Protein AF-0000000080063078 (afdb_homodimer)

Secondary structure (DSSP, 8-state):
-----EEEEEEEPPEE---S-SSGGGSEEPPEEEEEEE-SSEEEEE---SSHHHHHHHHHHHHHHSTT-EEEEEE--BS-GGGTTTHHHHHHH-TT-EEEE-HHHHHHHHTTS-GGGPPEEPPTT-EEEETTEEEEEEEES-SSSSSEEEEEEGGGTEEEEEEEEESSB----SS--SHHHHHHHHHHHHHHHHT--SEEEEEE--TTBPPSTHHHHHHHHHHHHHHHHHHH-S-HHHHHHHHHHH-TT-B-HHHHHHHHHHHHHHHHHHHHHHT-/-----EEEEEEEPPEE---S-SSGGGSEEPPEEEEEEE-SSEEEEE---SSHHHHHHHHHHHHHHSTT-EEEEEE--BS-GGGTTTHHHHHHH-TT-EEEE-HHHHHHHHHHS-GGGPPEEPPTT-EEEETTEEEEEEEES-SSSSSEEEEEEGGGTEEEEEEEEESSB----SS--SHHHHHHHHHHHHHHHHT--SEEEEEE--TTBPPSTHHHHHHHHHHHHHHHHHHH-S-HHHHHHHHHHH-TT-B-HHHHHHHHHHHHHHHHHHHHHHT-

InterPro domains:
  IPR001279 Metallo-beta-lactamase [PF00753] (34-203)
  IPR001279 Metallo-beta-lactamase [SM00849] (31-204)
  IPR036866 Ribonuclease Z/Hydroxyacylglutathione hydrolase-like [G3DSA:3.60.15.10] (5-237)
  IPR036866 Ribonuclease Z/Hydroxyacylglutathione hydrolase-like [SSF56281] (30-226)
  IPR050855 Metallo-beta-lactamase type 2-like [PTHR42951] (33-102)

Radius of gyration: 24.68 Å; Cα contacts (8 Å, |Δi|>4): 1206; chains: 2; bounding box: 52×87×63 Å

Organism: NCBI:txid656916

Structure (mmCIF, N/CA/C/O backbone):
data_AF-0000000080063078-model_v1
#
loop_
_entity.id
_entity.type
_entity.pdbx_description
1 polymer 'Metallo-beta-lactamase domain-containing protein'
#
loop_
_atom_site.group_PDB
_atom_site.id
_atom_site.type_symbol
_atom_site.label_atom_id
_atom_site.label_alt_id
_atom_site.label_comp_id
_atom_site.label_asym_id
_atom_site.label_entity_id
_atom_site.label_seq_id
_atom_site.pdbx_PDB_ins_code
_atom_site.Cartn_x
_atom_site.Cartn_y
_atom_site.Cartn_z
_atom_site.occupancy
_atom_site.B_iso_or_equiv
_atom_site.auth_seq_id
_atom_site.auth_comp_id
_atom_site.auth_asym_id
_atom_site.auth_atom_id
_atom_site.pdbx_PDB_model_num
ATOM 1 N N . MET A 1 1 ? 19.453 -7.164 -16.984 1 38.78 1 MET A N 1
ATOM 2 C CA . MET A 1 1 ? 18 -7.168 -16.922 1 38.78 1 MET A CA 1
ATOM 3 C C . MET A 1 1 ? 17.5 -6.039 -16.031 1 38.78 1 MET A C 1
ATOM 5 O O . MET A 1 1 ? 17.938 -5.891 -14.891 1 38.78 1 MET A O 1
ATOM 9 N N . PRO A 1 2 ? 17.141 -4.891 -16.469 1 46.97 2 PRO A N 1
ATOM 10 C CA . PRO A 1 2 ? 16.875 -3.709 -15.641 1 46.97 2 PRO A CA 1
ATOM 11 C C . PRO A 1 2 ? 16.062 -4.035 -14.391 1 46.97 2 PRO A C 1
ATOM 13 O O . PRO A 1 2 ? 15.016 -4.688 -14.477 1 46.97 2 PRO A O 1
ATOM 16 N N . SER A 1 3 ? 16.766 -4.395 -13.297 1 55.28 3 SER A N 1
ATOM 17 C CA . SER A 1 3 ? 16.188 -4.574 -11.969 1 55.28 3 SER A CA 1
ATOM 18 C C . SER A 1 3 ? 15.125 -3.508 -11.68 1 55.28 3 SER A C 1
ATOM 20 O O . SER A 1 3 ? 15.281 -2.35 -12.07 1 55.28 3 SER A O 1
ATOM 22 N N . SER A 1 4 ? 13.781 -3.828 -11.672 1 77.25 4 SER A N 1
ATOM 23 C CA . SER A 1 4 ? 12.602 -2.975 -11.547 1 77.25 4 SER A CA 1
ATOM 24 C C . SER A 1 4 ? 12.594 -2.229 -10.219 1 77.25 4 SER A C 1
ATOM 26 O O . SER A 1 4 ? 13.289 -2.621 -9.281 1 77.25 4 SER A O 1
ATOM 28 N N . LEU A 1 5 ? 12.336 -1.007 -10.281 1 90.94 5 LEU A N 1
ATOM 29 C CA . LEU A 1 5 ? 12.086 -0.156 -9.125 1 90.94 5 LEU A CA 1
ATOM 30 C C . LEU A 1 5 ? 11.188 -0.863 -8.117 1 90.94 5 LEU A C 1
ATOM 32 O O . LEU A 1 5 ? 10.234 -1.546 -8.5 1 90.94 5 LEU A O 1
ATOM 36 N N . GLN A 1 6 ? 11.656 -0.882 -6.855 1 93.69 6 GLN A N 1
ATOM 37 C CA . GLN A 1 6 ? 10.836 -1.358 -5.746 1 93.69 6 GLN A CA 1
ATOM 38 C C . GLN A 1 6 ? 10.492 -0.22 -4.789 1 93.69 6 GLN A C 1
ATOM 40 O O . GLN A 1 6 ? 11.305 0.673 -4.559 1 93.69 6 GLN A O 1
ATOM 45 N N . VAL A 1 7 ? 9.352 -0.226 -4.301 1 97.69 7 VAL A N 1
ATOM 46 C CA . VAL A 1 7 ? 8.883 0.785 -3.357 1 97.69 7 VAL A CA 1
ATOM 47 C C . VAL A 1 7 ? 8.297 0.108 -2.121 1 97.69 7 VAL A C 1
ATOM 49 O O . VAL A 1 7 ? 7.445 -0.78 -2.236 1 97.69 7 VAL A O 1
ATOM 52 N N . ASP A 1 8 ? 8.781 0.474 -0.968 1 98.31 8 ASP A N 1
ATOM 53 C CA . ASP A 1 8 ? 8.305 -0.053 0.306 1 98.31 8 ASP A CA 1
ATOM 54 C C . ASP A 1 8 ? 7.98 1.077 1.28 1 98.31 8 ASP A C 1
ATOM 56 O O . ASP A 1 8 ? 8.594 2.146 1.226 1 98.31 8 ASP A O 1
ATOM 60 N N . VAL A 1 9 ? 7.02 0.862 2.115 1 98.75 9 VAL A N 1
ATOM 61 C CA . VAL A 1 9 ? 6.68 1.819 3.162 1 98.75 9 VAL A CA 1
ATOM 62 C C . VAL A 1 9 ? 6.836 1.164 4.531 1 98.75 9 VAL A C 1
ATOM 64 O O . VAL A 1 9 ? 6.312 0.073 4.77 1 98.75 9 VAL A O 1
ATOM 67 N N . TYR A 1 10 ? 7.625 1.727 5.348 1 98.5 10 TYR A N 1
ATOM 68 C CA . TYR A 1 10 ? 7.695 1.418 6.77 1 98.5 10 TYR A CA 1
ATOM 69 C C . TYR A 1 10 ? 6.855 2.395 7.582 1 98.5 10 TYR A C 1
ATOM 71 O O . TYR A 1 10 ? 7.141 3.594 7.613 1 98.5 10 TYR A O 1
ATOM 79 N N . VAL A 1 11 ? 5.801 1.94 8.203 1 97.69 11 VAL A N 1
ATOM 80 C CA . VAL A 1 11 ? 4.98 2.793 9.062 1 97.69 11 VAL A CA 1
ATOM 81 C C . VAL A 1 11 ? 5.445 2.664 10.508 1 97.69 11 VAL A C 1
ATOM 83 O O . VAL A 1 11 ? 5.121 1.686 11.188 1 97.69 11 VAL A O 1
ATOM 86 N N . ALA A 1 12 ? 6.23 3.631 10.922 1 97 12 ALA A N 1
ATOM 87 C CA . ALA A 1 12 ? 6.598 3.664 12.336 1 97 12 ALA A CA 1
ATOM 88 C C . ALA A 1 12 ? 5.367 3.848 13.219 1 97 12 ALA A C 1
ATOM 90 O O . ALA A 1 12 ? 4.527 4.711 12.953 1 97 12 ALA A O 1
ATOM 91 N N . PRO A 1 13 ? 5.227 3.059 14.258 1 93.81 13 PRO A N 1
ATOM 92 C CA . PRO A 1 13 ? 3.998 3.086 15.055 1 93.81 13 PRO A CA 1
ATOM 93 C C . PRO A 1 13 ? 3.82 4.395 15.82 1 93.81 13 PRO A C 1
ATOM 95 O O . PRO A 1 13 ? 4.789 5.133 16.016 1 93.81 13 PRO A O 1
ATOM 98 N N . ALA A 1 14 ? 2.588 4.617 16.188 1 91.69 14 ALA A N 1
ATOM 99 C CA . ALA A 1 14 ? 2.301 5.723 17.109 1 91.69 14 ALA A CA 1
ATOM 100 C C . ALA A 1 14 ? 3.037 5.547 18.422 1 91.69 14 ALA A C 1
ATOM 102 O O . ALA A 1 14 ? 3.193 4.426 18.906 1 91.69 14 ALA A O 1
ATOM 103 N N . ILE A 1 15 ? 3.473 6.656 18.906 1 90.5 15 ILE A N 1
ATOM 104 C CA . ILE A 1 15 ? 4.199 6.586 20.172 1 90.5 15 ILE A CA 1
ATOM 105 C C . ILE A 1 15 ? 3.607 7.586 21.172 1 90.5 15 ILE A C 1
ATOM 107 O O . ILE A 1 15 ? 2.902 8.516 20.766 1 90.5 15 ILE A O 1
ATOM 111 N N . ARG A 1 16 ? 3.896 7.383 22.438 1 89.06 16 ARG A N 1
ATOM 112 C CA . ARG A 1 16 ? 3.42 8.273 23.484 1 89.06 16 ARG A CA 1
ATOM 113 C C . ARG A 1 16 ? 4.031 9.664 23.344 1 89.06 16 ARG A C 1
ATOM 115 O O . ARG A 1 16 ? 5.215 9.797 23.031 1 89.06 16 ARG A O 1
ATOM 122 N N . ALA A 1 17 ? 3.211 10.617 23.516 1 85.19 17 ALA A N 1
ATOM 123 C CA . ALA A 1 17 ? 3.629 12.016 23.484 1 85.19 17 ALA A CA 1
ATOM 124 C C . ALA A 1 17 ? 3.326 12.711 24.797 1 85.19 17 ALA A C 1
ATOM 126 O O . ALA A 1 17 ? 2.336 12.391 25.469 1 85.19 17 ALA A O 1
ATOM 127 N N . GLU A 1 18 ? 4.23 13.516 25.312 1 85.88 18 GLU A N 1
ATOM 128 C CA . GLU A 1 18 ? 3.934 14.398 26.438 1 85.88 18 GLU A CA 1
ATOM 129 C C . GLU A 1 18 ? 3.127 15.609 25.984 1 85.88 18 GLU A C 1
ATOM 131 O O . GLU A 1 18 ? 3.695 16.609 25.547 1 85.88 18 GLU A O 1
ATOM 136 N N . THR A 1 19 ? 1.873 15.508 26.078 1 85.81 19 THR A N 1
ATOM 137 C CA . THR A 1 19 ? 1.001 16.531 25.5 1 85.81 19 THR A CA 1
ATOM 138 C C . THR A 1 19 ? 0.465 17.453 26.594 1 85.81 19 THR A C 1
ATOM 140 O O . THR A 1 19 ? -0.053 18.531 26.312 1 85.81 19 THR A O 1
ATOM 143 N N . GLY A 1 20 ? 0.541 17.016 27.875 1 86.88 20 GLY A N 1
ATOM 144 C CA . GLY A 1 20 ? -0.066 17.75 28.969 1 86.88 20 GLY A CA 1
ATOM 145 C C . GLY A 1 20 ? -1.557 17.5 29.109 1 86.88 20 GLY A C 1
ATOM 146 O O . GLY A 1 20 ? -2.205 18.062 30 1 86.88 20 GLY A O 1
ATOM 147 N N . LEU A 1 21 ? -2.119 16.75 28.219 1 88.5 21 LEU A N 1
ATOM 148 C CA . LEU A 1 21 ? -3.547 16.453 28.25 1 88.5 21 LEU A CA 1
ATOM 149 C C . LEU A 1 21 ? -3.812 15.133 28.969 1 88.5 21 LEU A C 1
ATOM 151 O O . LEU A 1 21 ? -2.975 14.227 28.953 1 88.5 21 LEU A O 1
ATOM 155 N N . GLU A 1 22 ? -4.984 14.992 29.609 1 86.06 22 GLU A N 1
ATOM 156 C CA . GLU A 1 22 ? -5.305 13.844 30.453 1 86.06 22 GLU A CA 1
ATOM 157 C C . GLU A 1 22 ? -5.891 12.703 29.625 1 86.06 22 GLU A C 1
ATOM 159 O O . GLU A 1 22 ? -5.641 11.523 29.922 1 86.06 22 GLU A O 1
ATOM 164 N N . GLU A 1 23 ? -6.621 13.008 28.625 1 88.19 23 GLU A N 1
ATOM 165 C CA . GLU A 1 23 ? -7.277 11.977 27.828 1 88.19 23 GLU A CA 1
ATOM 166 C C . GLU A 1 23 ? -6.254 11.094 27.125 1 88.19 23 GLU A C 1
ATOM 168 O O . GLU A 1 23 ? -5.414 11.594 26.375 1 88.19 23 GLU A O 1
ATOM 173 N N . PRO A 1 24 ? -6.328 9.805 27.359 1 85.56 24 PRO A N 1
ATOM 174 C CA . PRO A 1 24 ? -5.332 8.898 26.781 1 85.56 24 PRO A CA 1
ATOM 175 C C . PRO A 1 24 ? -5.227 9.023 25.266 1 85.56 24 PRO A C 1
ATOM 177 O O . PRO A 1 24 ? -4.129 8.953 24.719 1 85.56 24 PRO A O 1
ATOM 180 N N . SER A 1 25 ? -6.293 9.172 24.531 1 84.31 25 SER A N 1
ATOM 181 C CA . SER A 1 25 ? -6.297 9.258 23.078 1 84.31 25 SER A CA 1
ATOM 182 C C . SER A 1 25 ? -5.586 10.523 22.594 1 84.31 25 SER A C 1
ATOM 184 O O . SER A 1 25 ? -5.246 10.641 21.422 1 84.31 25 SER A O 1
ATOM 186 N N . LYS A 1 26 ? -5.305 11.391 23.516 1 90.94 26 LYS A N 1
ATOM 187 C CA . LYS A 1 26 ? -4.648 12.648 23.172 1 90.94 26 LYS A CA 1
ATOM 188 C C . LYS A 1 26 ? -3.182 12.641 23.609 1 90.94 26 LYS A C 1
ATOM 190 O O . LYS A 1 26 ? -2.525 13.68 23.625 1 90.94 26 LYS A O 1
ATOM 195 N N . GLN A 1 27 ? -2.719 11.492 23.953 1 90.31 27 GLN A N 1
ATOM 196 C CA . GLN A 1 27 ? -1.349 11.383 24.453 1 90.31 27 GLN A CA 1
ATOM 197 C C . GLN A 1 27 ? -0.481 10.57 23.484 1 90.31 27 GLN A C 1
ATOM 199 O O . GLN A 1 27 ? 0.445 9.883 23.922 1 90.31 27 GLN A O 1
ATOM 204 N N . LEU A 1 28 ? -0.832 10.641 22.156 1 89.25 28 LEU A N 1
ATOM 205 C CA . LEU A 1 28 ? -0.081 9.875 21.172 1 89.25 28 LEU A CA 1
ATOM 206 C C . LEU A 1 28 ? 0.371 10.781 20.016 1 89.25 28 LEU A C 1
ATOM 208 O O . LEU A 1 28 ? -0.309 11.75 19.688 1 89.25 28 LEU A O 1
ATOM 212 N N . TRP A 1 29 ? 1.577 10.438 19.547 1 87.75 29 TRP A N 1
ATOM 213 C CA . TRP A 1 29 ? 1.974 10.938 18.234 1 87.75 29 TRP A CA 1
ATOM 214 C C . TRP A 1 29 ? 1.483 10.008 17.125 1 87.75 29 TRP A C 1
ATOM 216 O O . TRP A 1 29 ? 1.416 8.789 17.312 1 87.75 29 TRP A O 1
ATOM 226 N N . SER A 1 30 ? 1.13 10.539 16.016 1 89.75 30 SER A N 1
ATOM 227 C CA . SER A 1 30 ? 0.656 9.75 14.883 1 89.75 30 SER A CA 1
ATOM 228 C C . SER A 1 30 ? 1.751 8.828 14.359 1 89.75 30 SER A C 1
ATOM 230 O O . SER A 1 30 ? 2.939 9.125 14.5 1 89.75 30 SER A O 1
ATOM 232 N N . PRO A 1 31 ? 1.315 7.688 13.766 1 94.81 31 PRO A N 1
ATOM 233 C CA . PRO A 1 31 ? 2.299 6.922 12.992 1 94.81 31 PRO A CA 1
ATOM 234 C C . PRO A 1 31 ? 2.945 7.742 11.883 1 94.81 31 PRO A C 1
ATOM 236 O O . PRO A 1 31 ? 2.342 8.695 11.383 1 94.81 31 PRO A O 1
ATOM 239 N N . ILE A 1 32 ? 4.141 7.418 11.562 1 96.81 32 ILE A N 1
ATOM 240 C CA . ILE A 1 32 ? 4.859 8.141 10.523 1 96.81 32 ILE A CA 1
ATOM 241 C C . ILE A 1 32 ? 5.309 7.164 9.438 1 96.81 32 ILE A C 1
ATOM 243 O O . ILE A 1 32 ? 5.793 6.07 9.734 1 96.81 32 ILE A O 1
ATOM 247 N N . CYS A 1 33 ? 5.121 7.582 8.188 1 98.5 33 CYS A N 1
ATOM 248 C CA . CYS A 1 33 ? 5.539 6.762 7.055 1 98.5 33 CYS A CA 1
ATOM 249 C C . CYS A 1 33 ? 6.977 7.074 6.652 1 98.5 33 CYS A C 1
ATOM 251 O O . CYS A 1 33 ? 7.336 8.234 6.477 1 98.5 33 CYS A O 1
ATOM 253 N N . CYS A 1 34 ? 7.797 6.105 6.566 1 98.88 34 CYS A N 1
ATOM 254 C CA . CYS A 1 34 ? 9.125 6.133 5.965 1 98.88 34 CYS A CA 1
ATOM 255 C C . CYS A 1 34 ? 9.172 5.289 4.695 1 98.88 34 CYS A C 1
ATOM 257 O O . CYS A 1 34 ? 8.805 4.113 4.715 1 98.88 34 CYS A O 1
ATOM 259 N N . ILE A 1 35 ? 9.609 5.898 3.588 1 98.94 35 ILE A N 1
ATOM 260 C CA . ILE A 1 35 ? 9.469 5.258 2.285 1 98.94 35 ILE A CA 1
ATOM 261 C C . ILE A 1 35 ? 10.844 4.867 1.755 1 98.94 35 ILE A C 1
ATOM 263 O O . ILE A 1 35 ? 11.781 5.676 1.772 1 98.94 35 ILE A O 1
ATOM 267 N N . LEU A 1 36 ? 10.992 3.65 1.368 1 98.81 36 LEU A N 1
ATOM 268 C CA . LEU A 1 36 ? 12.203 3.154 0.736 1 98.81 36 LEU A CA 1
ATOM 269 C C . LEU A 1 36 ? 11.969 2.859 -0.741 1 98.81 36 LEU A C 1
ATOM 271 O O . LEU A 1 36 ? 11.117 2.039 -1.087 1 98.81 36 LEU A O 1
ATOM 275 N N . ILE A 1 37 ? 12.625 3.576 -1.617 1 98.31 37 ILE A N 1
ATOM 276 C CA . ILE A 1 37 ? 12.602 3.346 -3.057 1 98.31 37 ILE A CA 1
ATOM 277 C C . ILE A 1 37 ? 13.953 2.812 -3.523 1 98.31 37 ILE A C 1
ATOM 279 O O . ILE A 1 37 ? 14.984 3.439 -3.287 1 98.31 37 ILE A O 1
ATOM 283 N N . GLN A 1 38 ? 13.977 1.683 -4.125 1 96.12 38 GLN A N 1
ATOM 284 C CA . GLN A 1 38 ? 15.266 1.107 -4.484 1 96.12 38 GLN A CA 1
ATOM 285 C C . GLN A 1 38 ? 15.312 0.744 -5.965 1 96.12 38 GLN A C 1
ATOM 287 O O . GLN A 1 38 ? 14.312 0.312 -6.535 1 96.12 38 GLN A O 1
ATOM 292 N N . GLY A 1 39 ? 16.406 1.021 -6.613 1 94.12 39 GLY A N 1
ATOM 293 C CA . GLY A 1 39 ? 16.766 0.504 -7.926 1 94.12 39 GLY A CA 1
ATOM 294 C C . GLY A 1 39 ? 17.656 -0.732 -7.859 1 94.12 39 GLY A C 1
ATOM 295 O O . GLY A 1 39 ? 17.625 -1.459 -6.863 1 94.12 39 GLY A O 1
ATOM 296 N N . PRO A 1 40 ? 18.375 -0.987 -8.93 1 92.25 40 PRO A N 1
ATOM 297 C CA . PRO A 1 40 ? 19.203 -2.191 -8.992 1 92.25 40 PRO A CA 1
ATOM 298 C C . PRO A 1 40 ? 20.344 -2.178 -7.973 1 92.25 40 PRO A C 1
ATOM 300 O O . PRO A 1 40 ? 20.688 -3.219 -7.406 1 92.25 40 PRO A O 1
ATOM 303 N N . THR A 1 41 ? 20.922 -0.98 -7.66 1 95.44 41 THR A N 1
ATOM 304 C CA . THR A 1 41 ? 22.125 -0.98 -6.816 1 95.44 41 THR A CA 1
ATOM 305 C C . THR A 1 41 ? 22 0.07 -5.715 1 95.44 41 THR A C 1
ATOM 307 O O . THR A 1 41 ? 22.688 -0.019 -4.691 1 95.44 41 THR A O 1
ATOM 310 N N . LEU A 1 42 ? 21.172 1.07 -5.969 1 97.62 42 LEU A N 1
ATOM 311 C CA . LEU A 1 42 ? 21.062 2.195 -5.047 1 97.62 42 LEU A CA 1
ATOM 312 C C . LEU A 1 42 ? 19.641 2.338 -4.516 1 97.62 42 LEU A C 1
ATOM 314 O O . LEU A 1 42 ? 18.703 1.828 -5.117 1 97.62 42 LEU A O 1
ATOM 318 N N . ALA A 1 43 ? 19.516 3.002 -3.355 1 98.31 43 ALA A N 1
ATOM 319 C CA . ALA A 1 43 ? 18.203 3.234 -2.746 1 98.31 43 ALA A CA 1
ATOM 320 C C . ALA A 1 43 ? 18.094 4.656 -2.201 1 98.31 43 ALA A C 1
ATOM 322 O O . ALA A 1 43 ? 19.109 5.324 -1.993 1 98.31 43 ALA A O 1
ATOM 323 N N . VAL A 1 44 ? 16.875 5.121 -2.121 1 98.69 44 VAL A N 1
ATOM 324 C CA . VAL A 1 44 ? 16.5 6.387 -1.501 1 98.69 44 VAL A CA 1
ATOM 325 C C . VAL A 1 44 ? 15.531 6.125 -0.352 1 98.69 44 VAL A C 1
ATOM 327 O O . VAL A 1 44 ? 14.578 5.355 -0.498 1 98.69 44 VAL A O 1
ATOM 330 N N . LEU A 1 45 ? 15.82 6.688 0.827 1 98.88 45 LEU A N 1
ATOM 331 C CA . LEU A 1 45 ? 14.898 6.699 1.955 1 98.88 45 LEU A CA 1
ATOM 332 C C . LEU A 1 45 ? 14.273 8.078 2.129 1 98.88 45 LEU A C 1
ATOM 334 O O . LEU A 1 45 ? 14.961 9.094 2.035 1 98.88 45 LEU A O 1
ATOM 338 N N . VAL A 1 46 ? 12.945 8.117 2.33 1 98.94 46 VAL A N 1
ATOM 339 C CA . VAL A 1 46 ? 12.25 9.383 2.516 1 98.94 46 VAL A CA 1
ATOM 340 C C . VAL A 1 46 ? 11.688 9.469 3.934 1 98.94 46 VAL A C 1
ATOM 342 O O . VAL A 1 46 ? 10.93 8.594 4.359 1 98.94 46 VAL A O 1
ATOM 345 N N . ASP A 1 47 ? 12.078 10.523 4.703 1 98.62 47 ASP A N 1
ATOM 346 C CA . ASP A 1 47 ? 11.641 10.859 6.055 1 98.62 47 ASP A CA 1
ATOM 347 C C . ASP A 1 47 ? 12.07 9.789 7.055 1 98.62 47 ASP A C 1
ATOM 349 O O . ASP A 1 47 ? 12.164 8.609 6.707 1 98.62 47 ASP A O 1
ATOM 353 N N . THR A 1 48 ? 12.406 10.18 8.219 1 97.94 48 THR A N 1
ATOM 354 C CA . THR A 1 48 ? 12.852 9.32 9.312 1 97.94 48 THR A CA 1
ATOM 355 C C . THR A 1 48 ? 12.156 9.703 10.617 1 97.94 48 THR A C 1
ATOM 357 O O . THR A 1 48 ? 11.875 10.875 10.859 1 97.94 48 THR A O 1
ATOM 360 N N . PRO A 1 49 ? 11.852 8.695 11.422 1 96.44 49 PRO A N 1
ATOM 361 C CA . PRO A 1 49 ? 11.18 8.984 12.688 1 96.44 49 PRO A CA 1
ATOM 362 C C . PRO A 1 49 ? 12.117 9.594 13.727 1 96.44 49 PRO A C 1
ATOM 364 O O . PRO A 1 49 ? 13.336 9.484 13.602 1 96.44 49 PRO A O 1
ATOM 367 N N . THR A 1 50 ? 11.648 10.125 14.805 1 91.5 50 THR A N 1
ATOM 368 C CA . THR A 1 50 ? 12.398 10.945 15.75 1 91.5 50 THR A CA 1
ATOM 369 C C . THR A 1 50 ? 13.078 10.07 16.797 1 91.5 50 THR A C 1
ATOM 371 O O . THR A 1 50 ? 14.281 10.203 17.047 1 91.5 50 THR A O 1
ATOM 374 N N . PRO A 1 51 ? 12.344 9.164 17.547 1 93.44 51 PRO A N 1
ATOM 375 C CA . PRO A 1 51 ? 13 8.414 18.625 1 93.44 51 PRO A CA 1
ATOM 376 C C . PRO A 1 51 ? 14.148 7.543 18.125 1 93.44 51 PRO A C 1
ATOM 378 O O . PRO A 1 51 ? 14.031 6.902 17.078 1 93.44 51 PRO A O 1
ATOM 381 N N . VAL A 1 52 ? 15.156 7.523 18.859 1 96.12 52 VAL A N 1
ATOM 382 C CA . VAL A 1 52 ? 16.359 6.797 18.484 1 96.12 52 VAL A CA 1
ATOM 383 C C . VAL A 1 52 ? 16.031 5.328 18.25 1 96.12 52 VAL A C 1
ATOM 385 O O . VAL A 1 52 ? 16.484 4.734 17.266 1 96.12 52 VAL A O 1
ATOM 388 N N . GLU A 1 53 ? 15.234 4.789 19.109 1 96.75 53 GLU A N 1
ATOM 389 C CA . GLU A 1 53 ? 14.883 3.379 18.984 1 96.75 53 GLU A CA 1
ATOM 390 C C . GLU A 1 53 ? 14.156 3.104 17.672 1 96.75 53 GLU A C 1
ATOM 392 O O . GLU A 1 53 ? 14.43 2.102 17 1 96.75 53 GLU A O 1
ATOM 397 N N . LEU A 1 54 ? 13.234 3.959 17.328 1 97.19 54 LEU A N 1
ATOM 398 C CA . LEU A 1 54 ? 12.508 3.793 16.078 1 97.19 54 LEU A CA 1
ATOM 399 C C . LEU A 1 54 ? 13.43 3.99 14.875 1 97.19 54 LEU A C 1
ATOM 401 O O . LEU A 1 54 ? 13.336 3.264 13.883 1 97.19 54 LEU A O 1
ATOM 405 N N . ALA A 1 55 ? 14.312 4.988 14.953 1 97.94 55 ALA A N 1
ATOM 406 C CA . ALA A 1 55 ? 15.266 5.238 13.875 1 97.94 55 ALA A CA 1
ATOM 407 C C . ALA A 1 55 ? 16.219 4.059 13.695 1 97.94 55 ALA A C 1
ATOM 409 O O . ALA A 1 55 ? 16.562 3.701 12.57 1 97.94 55 ALA A O 1
ATOM 410 N N . GLN A 1 56 ? 16.672 3.457 14.812 1 98.44 56 GLN A N 1
ATOM 411 C CA . GLN A 1 56 ? 17.5 2.262 14.742 1 98.44 56 GLN A CA 1
ATOM 412 C C . GLN A 1 56 ? 16.75 1.102 14.102 1 98.44 56 GLN A C 1
ATOM 414 O O . GLN A 1 56 ? 17.297 0.378 13.273 1 98.44 56 GLN A O 1
ATOM 419 N N . GLY A 1 57 ? 15.5 0.945 14.578 1 98.44 57 GLY A N 1
ATOM 420 C CA . GLY A 1 57 ? 14.664 -0.067 13.945 1 98.44 57 GLY A CA 1
ATOM 421 C C . GLY A 1 57 ? 14.5 0.14 12.453 1 98.44 57 GLY A C 1
ATOM 422 O O . GLY A 1 57 ? 14.555 -0.818 11.68 1 98.44 57 GLY A O 1
ATOM 423 N N . LEU A 1 58 ? 14.305 1.358 12.039 1 98.62 58 LEU A N 1
ATOM 424 C CA . LEU A 1 58 ? 14.195 1.691 10.625 1 98.62 58 LEU A CA 1
ATOM 425 C C . LEU A 1 58 ? 15.477 1.327 9.883 1 98.62 58 LEU A C 1
ATOM 427 O O . LEU A 1 58 ? 15.43 0.798 8.766 1 98.62 58 LEU A O 1
ATOM 431 N N . SER A 1 59 ? 16.625 1.636 10.469 1 98.69 59 SER A N 1
ATOM 432 C CA . SER A 1 59 ? 17.906 1.294 9.859 1 98.69 59 SER A CA 1
ATOM 433 C C . SER A 1 59 ? 18.016 -0.205 9.594 1 98.69 59 SER A C 1
ATOM 435 O O . SER A 1 59 ? 18.422 -0.623 8.508 1 98.69 59 SER A O 1
ATOM 437 N N . GLU A 1 60 ? 17.672 -0.954 10.562 1 98.56 60 GLU A N 1
ATOM 438 C CA . GLU A 1 60 ? 17.703 -2.406 10.414 1 98.56 60 GLU A CA 1
ATOM 439 C C . GLU A 1 60 ? 16.734 -2.875 9.336 1 98.56 60 GLU A C 1
ATOM 441 O O . GLU A 1 60 ? 17.047 -3.773 8.555 1 98.56 60 GLU A O 1
ATOM 446 N N . TRP A 1 61 ? 15.594 -2.268 9.352 1 98.38 61 TRP A N 1
ATOM 447 C CA . TRP A 1 61 ? 14.578 -2.6 8.359 1 98.38 61 TRP A CA 1
ATOM 448 C C . TRP A 1 61 ? 15.07 -2.297 6.949 1 98.38 61 TRP A C 1
ATOM 450 O O . TRP A 1 61 ? 14.859 -3.086 6.027 1 98.38 61 TRP A O 1
ATOM 460 N N . VAL A 1 62 ? 15.727 -1.187 6.707 1 98.56 62 VAL A N 1
ATOM 461 C CA . VAL A 1 62 ? 16.266 -0.801 5.402 1 98.56 62 VAL A CA 1
ATOM 462 C C . VAL A 1 62 ? 17.281 -1.836 4.934 1 98.56 62 VAL A C 1
ATOM 464 O O . VAL A 1 62 ? 17.234 -2.281 3.787 1 98.56 62 VAL A O 1
ATOM 467 N N . LYS A 1 63 ? 18.188 -2.23 5.84 1 97.69 63 LYS A N 1
ATOM 468 C CA . LYS A 1 63 ? 19.188 -3.229 5.508 1 97.69 63 LYS A CA 1
ATOM 469 C C . LYS A 1 63 ? 18.547 -4.547 5.086 1 97.69 63 LYS A C 1
ATOM 471 O O . LYS A 1 63 ? 19 -5.188 4.137 1 97.69 63 LYS A O 1
ATOM 476 N N . LYS A 1 64 ? 17.516 -4.879 5.742 1 95.94 64 LYS A N 1
ATOM 477 C CA . LYS A 1 64 ? 16.828 -6.137 5.461 1 95.94 64 LYS A CA 1
ATOM 478 C C . LYS A 1 64 ? 16.031 -6.047 4.164 1 95.94 64 LYS A C 1
ATOM 480 O O . LYS A 1 64 ? 15.914 -7.027 3.428 1 95.94 64 LYS A O 1
ATOM 485 N N . THR A 1 65 ? 15.477 -4.934 3.871 1 96.19 65 THR A N 1
ATOM 486 C CA . THR A 1 65 ? 14.547 -4.754 2.762 1 96.19 65 THR A CA 1
ATOM 487 C C . THR A 1 65 ? 15.305 -4.496 1.46 1 96.19 65 THR A C 1
ATOM 489 O O . THR A 1 65 ? 14.805 -4.805 0.376 1 96.19 65 THR A O 1
ATOM 492 N N . ALA A 1 66 ? 16.469 -3.98 1.55 1 94.75 66 ALA A N 1
ATOM 493 C CA . ALA A 1 66 ? 17.297 -3.678 0.382 1 94.75 66 ALA A CA 1
ATOM 494 C C . ALA A 1 66 ? 18.672 -4.316 0.505 1 94.75 66 ALA A C 1
ATOM 496 O O . ALA A 1 66 ? 19.688 -3.635 0.367 1 94.75 66 ALA A O 1
ATOM 497 N N . PRO A 1 67 ? 18.625 -5.633 0.65 1 92.56 67 PRO A N 1
ATOM 498 C CA . PRO A 1 67 ? 19.922 -6.293 0.833 1 92.56 67 PRO A CA 1
ATOM 499 C C . PRO A 1 67 ? 20.859 -6.074 -0.345 1 92.56 67 PRO A C 1
ATOM 501 O O . PRO A 1 67 ? 20.453 -6.191 -1.502 1 92.56 67 PRO A O 1
ATOM 504 N N . GLY A 1 68 ? 22.109 -5.727 0.023 1 91.75 68 GLY A N 1
ATOM 505 C CA . GLY A 1 68 ? 23.141 -5.594 -0.981 1 91.75 68 GLY A CA 1
ATOM 506 C C . GLY A 1 68 ? 23.094 -4.27 -1.724 1 91.75 68 GLY A C 1
ATOM 507 O O . GLY A 1 68 ? 23.922 -4.02 -2.609 1 91.75 68 GLY A O 1
ATOM 508 N N . LYS A 1 69 ? 22.203 -3.441 -1.397 1 95 69 LYS A N 1
ATOM 509 C CA . LYS A 1 69 ? 22.078 -2.141 -2.051 1 95 69 LYS A CA 1
ATOM 510 C C . LYS A 1 69 ? 22.594 -1.023 -1.149 1 95 69 LYS A C 1
ATOM 512 O O . LYS A 1 69 ? 22.609 -1.159 0.075 1 95 69 LYS A O 1
ATOM 517 N N . LYS A 1 70 ? 23.062 0.014 -1.812 1 97.94 70 LYS A N 1
ATOM 518 C CA . LYS A 1 70 ? 23.578 1.164 -1.077 1 97.94 70 LYS A CA 1
ATOM 519 C C . LYS A 1 70 ? 22.516 2.244 -0.922 1 97.94 70 LYS A C 1
ATOM 521 O O . LYS A 1 70 ? 21.875 2.635 -1.899 1 97.94 70 LYS A O 1
ATOM 526 N N . LEU A 1 71 ? 22.312 2.66 0.31 1 98.62 71 LEU A N 1
ATOM 527 C CA . LEU A 1 71 ? 21.469 3.826 0.535 1 98.62 71 LEU A CA 1
ATOM 528 C C . LEU A 1 71 ? 22.188 5.109 0.139 1 98.62 71 LEU A C 1
ATOM 530 O O . LEU A 1 71 ? 23.156 5.504 0.787 1 98.62 71 LEU A O 1
ATOM 534 N N . ARG A 1 72 ? 21.688 5.727 -0.901 1 98.56 72 ARG A N 1
ATOM 535 C CA . ARG A 1 72 ? 22.391 6.867 -1.465 1 98.56 72 ARG A CA 1
ATOM 536 C C . ARG A 1 72 ? 21.875 8.18 -0.877 1 98.56 72 ARG A C 1
ATOM 538 O O . ARG A 1 72 ? 22.656 9.109 -0.656 1 98.56 72 ARG A O 1
ATOM 545 N N . TYR A 1 73 ? 20.578 8.242 -0.715 1 98.69 73 TYR A N 1
ATOM 546 C CA . TYR A 1 73 ? 19.969 9.484 -0.249 1 98.69 73 TYR A CA 1
ATOM 547 C C . TYR A 1 73 ? 18.984 9.219 0.874 1 98.69 73 TYR A C 1
ATOM 549 O O . TYR A 1 73 ? 18.312 8.188 0.885 1 98.69 73 TYR A O 1
ATOM 557 N N . ILE A 1 74 ? 18.906 10.102 1.794 1 98.69 74 ILE A N 1
ATOM 558 C CA . ILE A 1 74 ? 17.812 10.273 2.744 1 98.69 74 ILE A CA 1
ATOM 559 C C . ILE A 1 74 ? 17.141 11.625 2.506 1 98.69 74 ILE A C 1
ATOM 561 O O . ILE A 1 74 ? 17.719 12.672 2.781 1 98.69 74 ILE A O 1
ATOM 565 N N . CYS A 1 75 ? 15.945 11.609 1.974 1 98.75 75 CYS A N 1
ATOM 566 C CA . CYS A 1 75 ? 15.242 12.82 1.578 1 98.75 75 CYS A CA 1
ATOM 567 C C . CYS A 1 75 ? 14.242 13.25 2.652 1 98.75 75 CYS A C 1
ATOM 569 O O . CYS A 1 75 ? 13.516 12.422 3.197 1 98.75 75 CYS A O 1
ATOM 571 N N . THR A 1 76 ? 14.234 14.508 2.99 1 98.25 76 THR A N 1
ATOM 572 C CA . THR A 1 76 ? 13.281 15.078 3.934 1 98.25 76 THR A CA 1
ATOM 573 C C . THR A 1 76 ? 12.219 15.891 3.203 1 98.25 76 THR A C 1
ATOM 575 O O . THR A 1 76 ? 12.547 16.797 2.436 1 98.25 76 THR A O 1
ATOM 578 N N . THR A 1 77 ? 10.992 15.625 3.521 1 98.56 77 THR A N 1
ATOM 579 C CA . THR A 1 77 ? 9.906 16.188 2.732 1 98.56 77 THR A CA 1
ATOM 580 C C . THR A 1 77 ? 9.531 17.578 3.24 1 98.56 77 THR A C 1
ATOM 582 O O . THR A 1 77 ? 9.055 18.422 2.473 1 98.56 77 THR A O 1
ATOM 585 N N . HIS A 1 78 ? 9.641 17.797 4.562 1 97.56 78 HIS A N 1
ATOM 586 C CA . HIS A 1 78 ? 9.195 19.078 5.09 1 97.56 78 HIS A CA 1
ATOM 587 C C . HIS A 1 78 ? 9.844 19.375 6.441 1 97.56 78 HIS A C 1
ATOM 589 O O . HIS A 1 78 ? 10.531 18.516 7.004 1 97.56 78 HIS A O 1
ATOM 595 N N . ALA A 1 79 ? 9.586 20.531 7.02 1 95.44 79 ALA A N 1
ATOM 596 C CA . ALA A 1 79 ? 10.414 21.078 8.094 1 95.44 79 ALA A CA 1
ATOM 597 C C . ALA A 1 79 ? 9.883 20.672 9.461 1 95.44 79 ALA A C 1
ATOM 599 O O . ALA A 1 79 ? 10.273 21.234 10.484 1 95.44 79 ALA A O 1
ATOM 600 N N . HIS A 1 80 ? 8.953 19.703 9.57 1 94.81 80 HIS A N 1
ATOM 601 C CA . HIS A 1 80 ? 8.609 19.141 10.875 1 94.81 80 HIS A CA 1
ATOM 602 C C . HIS A 1 80 ? 9.664 18.156 11.344 1 94.81 80 HIS A C 1
ATOM 604 O O . HIS A 1 80 ? 9.969 17.188 10.633 1 94.81 80 HIS A O 1
ATOM 610 N N . GLY A 1 81 ? 10.117 18.375 12.547 1 93.06 81 GLY A N 1
ATOM 611 C CA . GLY A 1 81 ? 11.25 17.625 13.086 1 93.06 81 GLY A CA 1
ATOM 612 C C . GLY A 1 81 ? 11 16.141 13.18 1 93.06 81 GLY A C 1
ATOM 613 O O . GLY A 1 81 ? 11.93 15.336 13.07 1 93.06 81 GLY A O 1
ATOM 614 N N . ASP A 1 82 ? 9.82 15.719 13.359 1 93.56 82 ASP A N 1
ATOM 615 C CA . ASP A 1 82 ? 9.516 14.297 13.516 1 93.56 82 ASP A CA 1
ATOM 616 C C . ASP A 1 82 ? 9.695 13.547 12.203 1 93.56 82 ASP A C 1
ATOM 618 O O . ASP A 1 82 ? 9.57 12.32 12.156 1 93.56 82 ASP A O 1
ATOM 622 N N . HIS A 1 83 ? 10.086 14.234 11.102 1 95.5 83 HIS A N 1
ATOM 623 C CA . HIS A 1 83 ? 10.344 13.57 9.828 1 95.5 83 HIS A CA 1
ATOM 624 C C . HIS A 1 83 ? 11.828 13.602 9.484 1 95.5 83 HIS A C 1
ATOM 626 O O . HIS A 1 83 ? 12.234 13.102 8.43 1 95.5 83 HIS A O 1
ATOM 632 N N . PHE A 1 84 ? 12.672 14.188 10.32 1 95.44 84 PHE A N 1
ATOM 633 C CA . PHE A 1 84 ? 14.086 14.164 9.938 1 95.44 84 PHE A CA 1
ATOM 634 C C . PHE A 1 84 ? 14.977 14.086 11.172 1 95.44 84 PHE A C 1
ATOM 636 O O . PHE A 1 84 ? 16.188 13.922 11.055 1 95.44 84 PHE A O 1
ATOM 643 N N . TYR A 1 85 ? 14.461 14.172 12.398 1 94.12 85 TYR A N 1
ATOM 644 C CA . TYR A 1 85 ? 15.289 14.102 13.602 1 94.12 85 TYR A CA 1
ATOM 645 C C . TYR A 1 85 ? 15.945 12.727 13.727 1 94.12 85 TYR A C 1
ATOM 647 O O . TYR A 1 85 ? 16.875 12.555 14.516 1 94.12 85 TYR A O 1
ATOM 655 N N . GLY A 1 86 ? 15.5 11.773 13.031 1 95.62 86 GLY A N 1
ATOM 656 C CA . GLY A 1 86 ? 16.125 10.461 13.016 1 95.62 86 GLY A CA 1
ATOM 657 C C . GLY A 1 86 ? 17.312 10.367 12.078 1 95.62 86 GLY A C 1
ATOM 658 O O . GLY A 1 86 ? 18.047 9.375 12.086 1 95.62 86 GLY A O 1
ATOM 659 N N . ASN A 1 87 ? 17.578 11.43 11.266 1 96.38 87 ASN A N 1
ATOM 660 C CA . ASN A 1 87 ? 18.609 11.398 10.227 1 96.38 87 ASN A CA 1
ATOM 661 C C . ASN A 1 87 ? 19.969 11.047 10.805 1 96.38 87 ASN A C 1
ATOM 663 O O . ASN A 1 87 ? 20.688 10.219 10.25 1 96.38 87 ASN A O 1
ATOM 667 N N . PRO A 1 88 ? 20.375 11.617 11.938 1 95.12 88 PRO A N 1
ATOM 668 C CA . PRO A 1 88 ? 21.703 11.297 12.461 1 95.12 88 PRO A CA 1
ATOM 669 C C . PRO A 1 88 ? 21.875 9.812 12.75 1 95.12 88 PRO A C 1
ATOM 671 O O . PRO A 1 88 ? 22.953 9.258 12.508 1 95.12 88 PRO A O 1
ATOM 674 N N . VAL A 1 89 ? 20.844 9.172 13.32 1 96.94 89 VAL A N 1
ATOM 675 C CA . VAL A 1 89 ? 20.906 7.738 13.594 1 96.94 89 VAL A CA 1
ATOM 676 C C . VAL A 1 89 ? 21.062 6.973 12.281 1 96.94 89 VAL A C 1
ATOM 678 O O . VAL A 1 89 ? 21.859 6.035 12.195 1 96.94 89 VAL A O 1
ATOM 681 N N . LEU A 1 90 ? 20.328 7.34 11.219 1 97.81 90 LEU A N 1
ATOM 682 C CA . LEU A 1 90 ? 20.422 6.691 9.914 1 97.81 90 LEU A CA 1
ATOM 683 C C . LEU A 1 90 ? 21.828 6.883 9.32 1 97.81 90 LEU A C 1
ATOM 685 O O . LEU A 1 90 ? 22.406 5.941 8.773 1 97.81 90 LEU A O 1
ATOM 689 N N . LEU A 1 91 ? 22.391 8.078 9.453 1 96.69 91 LEU A N 1
ATOM 690 C CA . LEU A 1 91 ? 23.703 8.375 8.883 1 96.69 91 LEU A CA 1
ATOM 691 C C . LEU A 1 91 ? 24.781 7.551 9.562 1 96.69 91 LEU A C 1
ATOM 693 O O . LEU A 1 91 ? 25.766 7.168 8.93 1 96.69 91 LEU A O 1
ATOM 697 N N . LYS A 1 92 ? 24.641 7.273 10.836 1 97 92 LYS A N 1
ATOM 698 C CA . LYS A 1 92 ? 25.578 6.402 11.547 1 97 92 LYS A CA 1
ATOM 699 C C . LYS A 1 92 ? 25.547 4.988 10.977 1 97 92 LYS A C 1
ATOM 701 O O . LYS A 1 92 ? 26.578 4.32 10.906 1 97 92 LYS A O 1
ATOM 706 N N . ASN A 1 93 ? 24.391 4.543 10.625 1 97.69 93 ASN A N 1
ATOM 707 C CA . ASN A 1 93 ? 24.203 3.189 10.109 1 97.69 93 ASN A CA 1
ATOM 708 C C . ASN A 1 93 ? 24.516 3.115 8.617 1 97.69 93 ASN A C 1
ATOM 710 O O . ASN A 1 93 ? 24.828 2.047 8.094 1 97.69 93 ASN A O 1
ATOM 714 N N . PHE A 1 94 ? 24.344 4.238 7.918 1 98.12 94 PHE A N 1
ATOM 715 C CA . PHE A 1 94 ? 24.609 4.375 6.492 1 98.12 94 PHE A CA 1
ATOM 716 C C . PHE A 1 94 ? 25.516 5.57 6.219 1 98.12 94 PHE A C 1
ATOM 718 O O . PHE A 1 94 ? 25.094 6.559 5.621 1 98.12 94 PHE A O 1
ATOM 725 N N . PRO A 1 95 ? 26.75 5.434 6.434 1 96.69 95 PRO A N 1
ATOM 726 C CA . PRO A 1 95 ? 27.641 6.594 6.426 1 96.69 95 PRO A CA 1
ATOM 727 C C . PRO A 1 95 ? 27.828 7.176 5.027 1 96.69 95 PRO A C 1
ATOM 729 O O . PRO A 1 95 ? 28.266 8.328 4.891 1 96.69 95 PRO A O 1
ATOM 732 N N . GLU A 1 96 ? 27.562 6.469 3.973 1 96.69 96 GLU A N 1
ATOM 733 C CA . GLU A 1 96 ? 27.75 6.965 2.613 1 96.69 96 GLU A CA 1
ATOM 734 C C . GLU A 1 96 ? 26.516 7.703 2.119 1 96.69 96 GLU A C 1
ATOM 736 O O . GLU A 1 96 ? 26.547 8.328 1.055 1 96.69 96 GLU A O 1
ATOM 741 N N . ALA A 1 97 ? 25.438 7.625 2.885 1 98 97 ALA A N 1
ATOM 742 C CA . ALA A 1 97 ? 24.203 8.281 2.473 1 98 97 ALA A CA 1
ATOM 743 C C . ALA A 1 97 ? 24.297 9.797 2.641 1 98 97 ALA A C 1
ATOM 745 O O . ALA A 1 97 ? 25.031 10.281 3.506 1 98 97 ALA A O 1
ATOM 746 N N . LYS A 1 98 ? 23.625 10.508 1.814 1 97.44 98 LYS A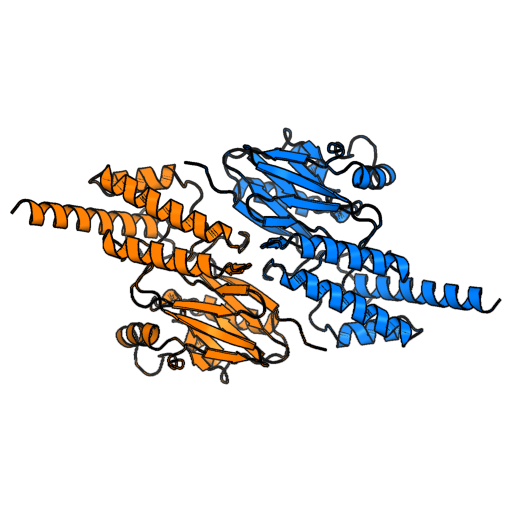 N 1
ATOM 747 C CA . LYS A 1 98 ? 23.5 11.961 1.916 1 97.44 98 LYS A CA 1
ATOM 748 C C . LYS A 1 98 ? 22.062 12.367 2.252 1 97.44 98 LYS A C 1
ATOM 750 O O . LYS A 1 98 ? 21.125 11.945 1.581 1 97.44 98 LYS A O 1
ATOM 755 N N . CYS A 1 99 ? 21.953 13.141 3.273 1 97.62 99 CYS A N 1
ATOM 756 C CA . CYS A 1 99 ? 20.656 13.742 3.545 1 97.62 99 CYS A CA 1
ATOM 757 C C . CYS A 1 99 ? 20.375 14.906 2.596 1 97.62 99 CYS A C 1
ATOM 759 O O . CYS A 1 99 ? 21.234 15.773 2.41 1 97.62 99 CYS A O 1
ATOM 761 N N . VAL A 1 100 ? 19.188 14.906 1.943 1 98.38 100 VAL A N 1
ATOM 762 C CA . VAL A 1 100 ? 18.875 15.969 0.985 1 98.38 100 VAL A CA 1
ATOM 763 C C . VAL A 1 100 ? 17.453 16.484 1.229 1 98.38 100 VAL A C 1
ATOM 765 O O . VAL A 1 100 ? 16.609 15.781 1.787 1 98.38 100 VAL A O 1
ATOM 768 N N . ALA A 1 101 ? 17.172 17.672 0.87 1 98.31 101 ALA A N 1
ATOM 769 C CA . ALA A 1 101 ? 15.867 18.344 0.821 1 98.31 101 ALA A CA 1
ATOM 770 C C . ALA A 1 101 ? 15.883 19.484 -0.18 1 98.31 101 ALA A C 1
ATOM 772 O O . ALA A 1 101 ? 16.953 19.922 -0.624 1 98.31 101 ALA A O 1
ATOM 773 N N . THR A 1 102 ? 14.711 19.906 -0.635 1 98.38 102 THR A N 1
ATOM 774 C CA . THR A 1 102 ? 14.711 21.125 -1.438 1 98.38 102 THR A CA 1
ATOM 775 C C . THR A 1 102 ? 15.289 22.297 -0.647 1 98.38 102 THR A C 1
ATOM 777 O O . THR A 1 102 ? 15.281 22.281 0.586 1 98.38 102 THR A O 1
ATOM 780 N N . SER A 1 103 ? 15.781 23.281 -1.364 1 97.12 103 SER A N 1
ATOM 781 C CA . SER A 1 103 ? 16.297 24.469 -0.695 1 97.12 103 SER A CA 1
ATOM 782 C C . SER A 1 103 ? 15.227 25.172 0.128 1 97.12 103 SER A C 1
ATOM 784 O O . SER A 1 103 ? 15.508 25.734 1.188 1 97.12 103 SER A O 1
ATOM 786 N N . PHE A 1 104 ? 14.07 25.109 -0.372 1 97.38 104 PHE A N 1
ATOM 787 C CA . PHE A 1 104 ? 12.938 25.719 0.322 1 97.38 104 PHE A CA 1
ATOM 788 C C . PHE A 1 104 ? 12.719 25.047 1.673 1 97.38 104 PHE A C 1
ATOM 790 O O . PHE A 1 104 ? 12.609 25.719 2.697 1 97.38 104 PHE A O 1
ATOM 797 N N . VAL A 1 105 ? 12.672 23.703 1.727 1 97.12 105 VAL A N 1
ATOM 798 C CA . VAL A 1 105 ? 12.484 22.938 2.949 1 97.12 105 VAL A CA 1
ATOM 799 C C . VAL A 1 105 ? 13.68 23.141 3.879 1 97.12 105 VAL A C 1
ATOM 801 O O . VAL A 1 105 ? 13.508 23.297 5.09 1 97.12 105 VAL A O 1
ATOM 804 N N . ASN A 1 106 ? 14.836 23.156 3.344 1 95.56 106 ASN A N 1
ATOM 805 C CA . ASN A 1 106 ? 16.047 23.344 4.133 1 95.56 106 ASN A CA 1
ATOM 806 C C . ASN A 1 106 ? 16.031 24.672 4.887 1 95.56 106 ASN A C 1
ATOM 808 O O . ASN A 1 106 ? 16.562 24.766 5.992 1 95.56 106 ASN A O 1
ATOM 812 N N . HIS A 1 107 ? 15.539 25.688 4.285 1 93.56 107 HIS A N 1
ATOM 813 C CA . HIS A 1 107 ? 15.406 26.969 4.957 1 93.56 107 HIS A CA 1
ATOM 814 C C . HIS A 1 107 ? 14.633 26.844 6.262 1 93.56 107 HIS A C 1
ATOM 816 O O . HIS A 1 107 ? 15.008 27.422 7.277 1 93.56 107 HIS A O 1
ATOM 822 N N . GLY A 1 108 ? 13.602 26.078 6.227 1 93.75 108 GLY A N 1
ATOM 823 C CA . GLY A 1 108 ? 12.82 25.844 7.43 1 93.75 108 GLY A CA 1
ATOM 824 C C . GLY A 1 108 ? 13.547 25 8.469 1 93.75 108 GLY A C 1
ATOM 825 O O . GLY A 1 108 ? 13.406 25.234 9.664 1 93.75 108 GLY A O 1
ATOM 826 N N . ILE A 1 109 ? 14.281 24.031 7.996 1 93.12 109 ILE A N 1
ATOM 827 C CA . ILE A 1 109 ? 15 23.109 8.883 1 93.12 109 ILE A CA 1
ATOM 828 C C . ILE A 1 109 ? 16.141 23.859 9.578 1 93.12 109 ILE A C 1
ATOM 830 O O . ILE A 1 109 ? 16.391 23.641 10.766 1 93.12 109 ILE A O 1
ATOM 834 N N . GLU A 1 110 ? 16.859 24.703 8.875 1 87.38 110 GLU A N 1
ATOM 835 C CA . GLU A 1 110 ? 17.969 25.469 9.414 1 87.38 110 GLU A CA 1
ATOM 836 C C . GLU A 1 110 ? 17.531 26.312 10.617 1 87.38 110 GLU A C 1
ATOM 838 O O . GLU A 1 110 ? 18.328 26.547 11.539 1 87.38 110 GLU A O 1
ATOM 843 N N . ASP A 1 111 ? 16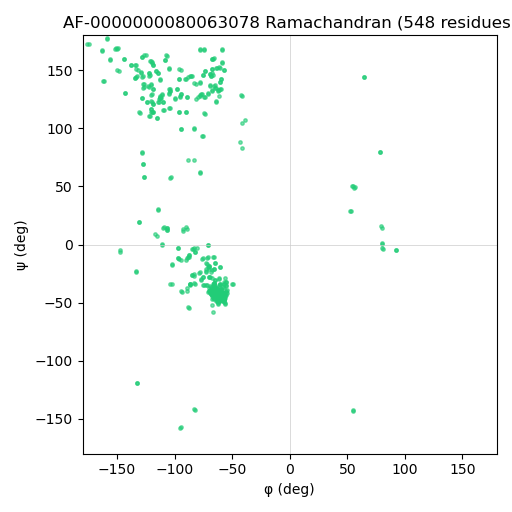.375 26.656 10.609 1 79.44 111 ASP A N 1
ATOM 844 C CA . ASP A 1 111 ? 15.836 27.438 11.727 1 79.44 111 ASP A CA 1
ATOM 845 C C . ASP A 1 111 ? 15.664 26.562 12.969 1 79.44 111 ASP A C 1
ATOM 847 O O . ASP A 1 111 ? 15.703 27.062 14.094 1 79.44 111 ASP A O 1
ATOM 851 N N . ALA A 1 112 ? 15.594 25.25 12.719 1 73.31 112 ALA A N 1
ATOM 852 C CA . ALA A 1 112 ? 15.25 24.344 13.805 1 73.31 112 ALA A CA 1
ATOM 853 C C . ALA A 1 112 ? 16.484 23.609 14.312 1 73.31 112 ALA A C 1
ATOM 855 O O . ALA A 1 112 ? 16.5 23.141 15.453 1 73.31 112 ALA A O 1
ATOM 856 N N . VAL A 1 113 ? 17.375 23.312 13.523 1 73.69 113 VAL A N 1
ATOM 857 C CA . VAL A 1 113 ? 18.5 22.484 13.922 1 73.69 113 VAL A CA 1
ATOM 858 C C . VAL A 1 113 ? 19.812 23.203 13.625 1 73.69 113 VAL A C 1
ATOM 860 O O . VAL A 1 113 ? 19.844 24.141 12.836 1 73.69 113 VAL A O 1
ATOM 863 N N . SER A 1 114 ? 20.859 22.625 14.312 1 69.88 114 SER A N 1
ATOM 864 C CA . SER A 1 114 ? 22.203 23.125 14.023 1 69.88 114 SER A CA 1
ATOM 865 C C . SER A 1 114 ? 22.625 22.781 12.602 1 69.88 114 SER A C 1
ATOM 867 O O . SER A 1 114 ? 22.141 21.812 12.023 1 69.88 114 SER A O 1
ATOM 869 N N . ASN A 1 115 ? 23.359 23.625 12.008 1 64.38 115 ASN A N 1
ATOM 870 C CA . ASN A 1 115 ? 23.812 23.594 10.625 1 64.38 115 ASN A CA 1
ATOM 871 C C . ASN A 1 115 ? 24.406 22.234 10.266 1 64.38 115 ASN A C 1
ATOM 873 O O . ASN A 1 115 ? 24.188 21.734 9.156 1 64.38 115 ASN A O 1
ATOM 877 N N . GLU A 1 116 ? 25.062 21.531 11.164 1 67.44 116 GLU A N 1
ATOM 878 C CA . GLU A 1 116 ? 25.781 20.297 10.836 1 67.44 116 GLU A CA 1
ATOM 879 C C . GLU A 1 116 ? 24.797 19.156 10.547 1 67.44 116 GLU A C 1
ATOM 881 O O . GLU A 1 116 ? 25.156 18.188 9.883 1 67.44 116 GLU A O 1
ATOM 886 N N .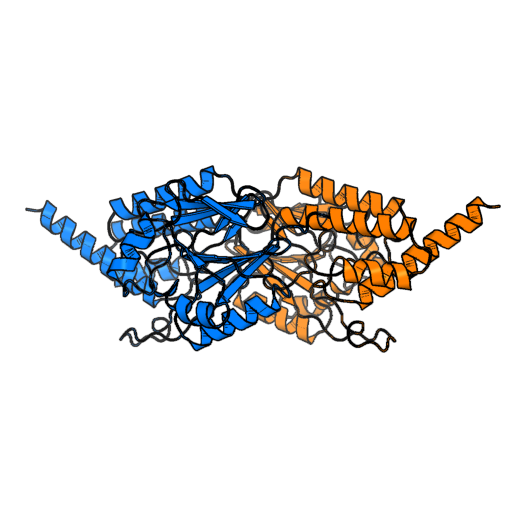 ASN A 1 117 ? 23.625 19.297 10.82 1 74.12 117 ASN A N 1
ATOM 887 C CA . ASN A 1 117 ? 22.656 18.219 10.68 1 74.12 117 ASN A CA 1
ATOM 888 C C . ASN A 1 117 ? 21.594 18.531 9.625 1 74.12 117 ASN A C 1
ATOM 890 O O . ASN A 1 117 ? 20.656 17.766 9.422 1 74.12 117 ASN A O 1
ATOM 894 N N . CYS A 1 118 ? 21.906 19.641 8.977 1 85.38 118 CYS A N 1
ATOM 895 C CA . CYS A 1 118 ? 20.938 20.047 7.957 1 85.38 118 CYS A CA 1
ATOM 896 C C . CYS A 1 118 ? 21.156 19.281 6.66 1 85.38 118 CYS A C 1
ATOM 898 O O . CYS A 1 118 ? 22.297 19.062 6.246 1 85.38 118 CYS A O 1
ATOM 900 N N . PRO A 1 119 ? 20.141 18.859 6.023 1 93.94 119 PRO A N 1
ATOM 901 C CA . PRO A 1 119 ? 20.266 18.188 4.723 1 93.94 119 PRO A CA 1
ATOM 902 C C . PRO A 1 119 ? 20.906 19.078 3.664 1 93.94 119 PRO A C 1
ATOM 904 O O . PRO A 1 119 ? 20.891 20.312 3.797 1 93.94 119 PRO A O 1
ATOM 907 N N . GLU A 1 120 ? 21.562 18.469 2.721 1 95.25 120 GLU A N 1
ATOM 908 C CA . GLU A 1 120 ? 22.047 19.203 1.551 1 95.25 120 GLU A CA 1
ATOM 909 C C . GLU A 1 120 ? 20.891 19.641 0.661 1 95.25 120 GLU A C 1
ATOM 911 O O . GLU A 1 120 ? 19.938 18.891 0.44 1 95.25 120 GLU A O 1
ATOM 916 N N . SER A 1 121 ? 20.984 20.906 0.184 1 97.31 121 SER A N 1
ATOM 917 C CA . SER A 1 121 ? 19.938 21.422 -0.696 1 97.31 121 SER A CA 1
ATOM 918 C C . SER A 1 121 ? 20 20.766 -2.074 1 97.31 121 SER A C 1
ATOM 920 O O . SER A 1 121 ? 21.078 20.688 -2.674 1 97.31 121 SER A O 1
ATOM 922 N N . LEU A 1 122 ? 18.859 20.297 -2.531 1 98.31 122 LEU A N 1
ATOM 923 C CA . LEU A 1 122 ? 18.75 19.859 -3.92 1 98.31 122 LEU A CA 1
ATOM 924 C C . LEU A 1 122 ? 18.891 21.047 -4.875 1 98.31 122 LEU A C 1
ATOM 926 O O . LEU A 1 122 ? 18.75 22.203 -4.465 1 98.31 122 LEU A O 1
ATOM 930 N N . PRO A 1 123 ? 19.234 20.75 -6.164 1 98.12 123 PRO A N 1
ATOM 931 C CA . PRO A 1 123 ? 19.234 21.844 -7.152 1 98.12 123 PRO A CA 1
ATOM 932 C C . PRO A 1 123 ? 17.875 22.531 -7.285 1 98.12 123 PRO A C 1
ATOM 934 O O . PRO A 1 123 ? 16.875 22.016 -6.777 1 98.12 123 PRO A O 1
ATOM 937 N N . ALA A 1 124 ? 17.828 23.656 -7.953 1 97.5 124 ALA A N 1
ATOM 938 C CA . ALA A 1 124 ? 16.641 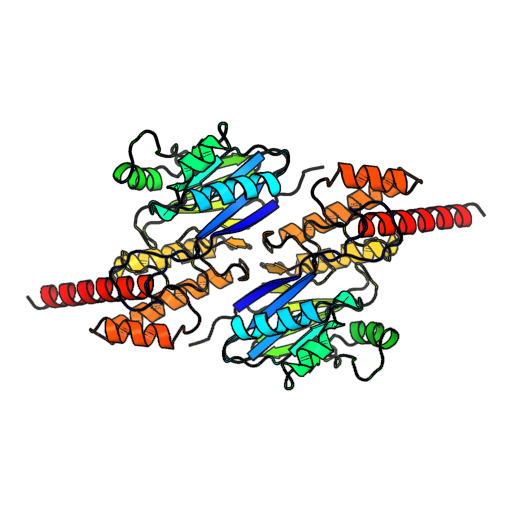24.5 -8.055 1 97.5 124 ALA A CA 1
ATOM 939 C C . ALA A 1 124 ? 15.461 23.719 -8.625 1 97.5 124 ALA A C 1
ATOM 941 O O . ALA A 1 124 ? 14.305 23.938 -8.25 1 97.5 124 ALA A O 1
ATOM 942 N N . ASN A 1 125 ? 15.758 22.844 -9.484 1 97.5 125 ASN A N 1
ATOM 943 C CA . ASN A 1 125 ? 14.68 22.078 -10.109 1 97.5 125 ASN A CA 1
ATOM 944 C C . ASN A 1 125 ? 14.289 20.875 -9.25 1 97.5 125 ASN A C 1
ATOM 946 O O . ASN A 1 125 ? 13.43 20.078 -9.641 1 97.5 125 ASN A O 1
ATOM 950 N N . GLY A 1 126 ? 14.992 20.656 -8.148 1 98.5 126 GLY A N 1
ATOM 951 C CA . GLY A 1 126 ? 14.648 19.609 -7.184 1 98.5 126 GLY A CA 1
ATOM 952 C C . GLY A 1 126 ? 15.094 18.234 -7.613 1 98.5 126 GLY A C 1
ATOM 953 O O . GLY A 1 126 ? 14.664 17.234 -7.035 1 98.5 126 GLY A O 1
ATOM 954 N N . GLU A 1 127 ? 15.945 18.125 -8.539 1 98.38 127 GLU A N 1
ATOM 955 C CA . GLU A 1 127 ? 16.234 16.844 -9.156 1 98.38 127 GLU A CA 1
ATOM 956 C C . GLU A 1 127 ? 17.391 16.125 -8.445 1 98.38 127 GLU A C 1
ATOM 958 O O . GLU A 1 127 ? 18.344 16.766 -8.023 1 98.38 127 GLU A O 1
ATOM 963 N N . PHE A 1 128 ? 17.375 14.828 -8.281 1 98.19 128 PHE A N 1
ATOM 964 C CA . PHE A 1 128 ? 18.453 13.883 -7.984 1 98.19 128 PHE A CA 1
ATOM 965 C C . PHE A 1 128 ? 18.125 12.508 -8.562 1 98.19 128 PHE A C 1
ATOM 967 O O . PHE A 1 128 ? 17.047 12.289 -9.109 1 98.19 128 PHE A O 1
ATOM 974 N N . SER A 1 129 ? 19.031 11.602 -8.609 1 97.56 129 SER A N 1
ATOM 975 C CA . SER A 1 129 ? 18.781 10.344 -9.297 1 97.56 129 SER A CA 1
ATOM 976 C C . SER A 1 129 ? 19.531 9.188 -8.656 1 97.56 129 SER A C 1
ATOM 978 O O . SER A 1 129 ? 20.531 9.406 -7.969 1 97.56 129 SER A O 1
ATOM 980 N N . ILE A 1 130 ? 18.984 8.047 -8.742 1 97 130 ILE A N 1
ATOM 981 C CA . ILE A 1 130 ? 19.672 6.797 -8.453 1 97 130 ILE A CA 1
ATOM 982 C C . ILE A 1 130 ? 19.531 5.836 -9.633 1 97 130 ILE A C 1
ATOM 984 O O . ILE A 1 130 ? 18.453 5.715 -10.211 1 97 130 ILE A O 1
ATOM 988 N N . ASP A 1 131 ? 20.578 5.168 -10.055 1 96.31 131 ASP A N 1
ATOM 989 C CA . ASP A 1 131 ? 20.578 4.133 -11.086 1 96.31 131 ASP A CA 1
ATOM 990 C C . ASP A 1 131 ? 19.906 4.633 -12.359 1 96.31 131 ASP A C 1
ATOM 992 O O . ASP A 1 131 ? 19.172 3.883 -13.016 1 96.31 131 ASP A O 1
ATOM 996 N N . GLY A 1 132 ? 19.938 5.871 -12.633 1 95.5 132 GLY A N 1
ATOM 997 C CA . GLY A 1 132 ? 19.375 6.434 -13.852 1 95.5 132 GLY A CA 1
ATOM 998 C C . GLY A 1 132 ? 17.938 6.891 -13.703 1 95.5 132 GLY A C 1
ATOM 999 O O . GLY A 1 132 ? 17.359 7.461 -14.625 1 95.5 132 GLY A O 1
ATOM 1000 N N . TYR A 1 133 ? 17.312 6.664 -12.578 1 95.94 133 TYR A N 1
ATOM 1001 C CA . TYR A 1 133 ? 15.953 7.109 -12.312 1 95.94 133 TYR A CA 1
ATOM 1002 C C . TYR A 1 133 ? 15.945 8.453 -11.594 1 95.94 133 TYR A C 1
ATOM 1004 O O . TYR A 1 133 ? 16.547 8.594 -10.523 1 95.94 133 TYR A O 1
ATOM 1012 N N . SER A 1 134 ? 15.188 9.383 -12.109 1 96.88 134 SER A N 1
ATOM 1013 C CA . SER A 1 134 ? 15.164 10.734 -11.555 1 96.88 134 SER A CA 1
ATOM 1014 C C . SER A 1 134 ? 14.008 10.922 -10.578 1 96.88 134 SER A C 1
ATOM 1016 O O . SER A 1 134 ? 12.914 10.398 -10.805 1 96.88 134 SER A O 1
ATOM 1018 N N . PHE A 1 135 ? 14.305 11.656 -9.555 1 97.94 135 PHE A N 1
ATOM 1019 C CA . PHE A 1 135 ? 13.352 12.172 -8.586 1 97.94 135 PHE A CA 1
ATOM 1020 C C . PHE A 1 135 ? 13.305 13.695 -8.625 1 97.94 135 PHE A C 1
ATOM 1022 O O . PHE A 1 135 ? 14.312 14.344 -8.906 1 97.94 135 PHE A O 1
ATOM 1029 N N . PHE A 1 136 ? 12.148 14.25 -8.328 1 98.69 136 PHE A N 1
ATOM 1030 C CA . PHE A 1 136 ? 12.008 15.695 -8.273 1 98.69 136 PHE A CA 1
ATOM 1031 C C . PHE A 1 136 ? 11.312 16.125 -6.984 1 98.69 136 PHE A C 1
ATOM 1033 O O . PHE A 1 136 ? 10.172 15.742 -6.727 1 98.69 136 PHE A O 1
ATOM 1040 N N . GLY A 1 137 ? 12.062 16.828 -6.133 1 98.75 137 GLY A N 1
ATOM 1041 C CA . GLY A 1 137 ? 11.414 17.516 -5.035 1 98.75 137 GLY A CA 1
ATOM 1042 C C . GLY A 1 137 ? 10.664 18.766 -5.48 1 98.75 137 GLY A C 1
ATOM 1043 O O . GLY A 1 137 ? 11.234 19.641 -6.133 1 98.75 137 GLY A O 1
ATOM 1044 N N . ILE A 1 138 ? 9.422 18.906 -5.156 1 98.81 138 ILE A N 1
ATOM 1045 C CA . ILE A 1 138 ? 8.594 20.016 -5.59 1 98.81 138 ILE A CA 1
ATOM 1046 C C . ILE A 1 138 ? 8 20.719 -4.375 1 98.81 138 ILE A C 1
ATOM 1048 O O . ILE A 1 138 ? 7.262 20.109 -3.6 1 98.81 138 ILE A O 1
ATOM 1052 N N . ASP A 1 139 ? 8.281 21.984 -4.281 1 98.69 139 ASP A N 1
ATOM 1053 C CA . ASP A 1 139 ? 7.816 22.781 -3.15 1 98.69 139 ASP A CA 1
ATOM 1054 C C . ASP A 1 139 ? 6.328 23.094 -3.281 1 98.69 139 ASP A C 1
ATOM 1056 O O . ASP A 1 139 ? 5.812 23.219 -4.391 1 98.69 139 ASP A O 1
ATOM 1060 N N . VAL A 1 140 ? 5.66 23.156 -2.191 1 98.31 140 VAL A N 1
ATOM 1061 C CA . VAL A 1 140 ? 4.312 23.703 -2.143 1 98.31 140 VAL A CA 1
ATOM 1062 C C . VAL A 1 140 ? 4.277 24.906 -1.209 1 98.31 140 VAL A C 1
ATOM 1064 O O . VAL A 1 140 ? 5.117 25.031 -0.313 1 98.31 140 VAL A O 1
ATOM 1067 N N . ALA A 1 141 ? 3.303 25.797 -1.401 1 95.75 141 ALA A N 1
ATOM 1068 C CA . ALA A 1 141 ? 3.234 27.031 -0.634 1 95.75 141 ALA A CA 1
ATOM 1069 C C . ALA A 1 141 ? 2.959 26.766 0.84 1 95.75 141 ALA A C 1
ATOM 1071 O O . ALA A 1 141 ? 3.541 27.406 1.72 1 95.75 141 ALA A O 1
ATOM 1072 N N . PHE A 1 142 ? 2.008 25.859 1.086 1 96.62 142 PHE A N 1
ATOM 1073 C CA . PHE A 1 142 ? 1.646 25.531 2.457 1 96.62 142 PHE A CA 1
ATOM 1074 C C . PHE A 1 142 ? 0.882 24.203 2.504 1 96.62 142 PHE A C 1
ATOM 1076 O O . PHE A 1 142 ? 0.095 23.906 1.604 1 96.62 142 PHE A O 1
ATOM 1083 N N . SER A 1 143 ? 1.165 23.422 3.506 1 97.62 143 SER A N 1
ATOM 1084 C CA . SER A 1 143 ? 0.393 22.234 3.861 1 97.62 143 SER A CA 1
ATOM 1085 C C . SER A 1 143 ? 0.09 22.203 5.355 1 97.62 143 SER A C 1
ATOM 1087 O O . SER A 1 143 ? -0.61 23.078 5.871 1 97.62 143 SER A O 1
ATOM 1089 N N . ASP A 1 144 ? 0.572 21.156 6.012 1 96.94 144 ASP A N 1
ATOM 1090 C CA . ASP A 1 144 ? 0.391 21.172 7.461 1 96.94 144 ASP A CA 1
ATOM 1091 C C . ASP A 1 144 ? 1.373 22.141 8.125 1 96.94 144 ASP A C 1
ATOM 1093 O O . ASP A 1 144 ? 1.21 22.5 9.289 1 96.94 144 ASP A O 1
ATOM 1097 N N . THR A 1 145 ? 2.359 22.578 7.277 1 96.31 145 THR A N 1
ATOM 1098 C CA . THR A 1 145 ? 3.324 23.594 7.684 1 96.31 145 THR A CA 1
ATOM 1099 C C . THR A 1 145 ? 3.793 24.406 6.48 1 96.31 145 THR A C 1
ATOM 1101 O O . THR A 1 145 ? 3.395 24.125 5.348 1 96.31 145 THR A O 1
ATOM 1104 N N . ASN A 1 146 ? 4.488 25.516 6.547 1 92.88 146 ASN A N 1
ATOM 1105 C CA . ASN A 1 146 ? 4.969 26.375 5.473 1 92.88 146 ASN A CA 1
ATOM 1106 C C . ASN A 1 146 ? 6.035 25.688 4.633 1 92.88 146 ASN A C 1
ATOM 1108 O O . ASN A 1 146 ? 6.023 25.781 3.402 1 92.88 146 ASN A O 1
ATOM 1112 N N . TYR A 1 147 ? 7.152 25.078 5.004 1 96 147 TYR A N 1
ATOM 1113 C CA . TYR A 1 147 ? 8.297 24.469 4.332 1 96 147 TYR A CA 1
ATOM 1114 C C . TYR A 1 147 ? 8.047 23 4.023 1 96 147 TYR A C 1
ATOM 1116 O O . TYR A 1 147 ? 8.648 22.125 4.637 1 96 147 TYR A O 1
ATOM 1124 N N . SER A 1 148 ? 7.121 22.859 2.977 1 98.12 148 SER A N 1
ATOM 1125 C CA . SER A 1 148 ? 6.715 21.516 2.59 1 98.12 148 SER A CA 1
ATOM 1126 C C . SER A 1 148 ? 7.004 21.25 1.116 1 98.12 148 SER A C 1
ATOM 1128 O O . SER A 1 148 ? 6.98 22.172 0.299 1 98.12 148 SER A O 1
ATOM 1130 N N . SER A 1 149 ? 7.301 20.078 0.793 1 98.81 149 SER A N 1
ATOM 1131 C CA . SER A 1 149 ? 7.508 19.578 -0.565 1 98.81 149 SER A CA 1
ATOM 1132 C C . SER A 1 149 ? 7 18.156 -0.719 1 98.81 149 SER A C 1
ATOM 1134 O O . SER A 1 149 ? 6.703 17.484 0.272 1 98.81 149 SER A O 1
ATOM 1136 N N . PHE A 1 150 ? 6.734 17.719 -1.899 1 98.88 150 PHE A N 1
ATOM 1137 C CA . PHE A 1 150 ? 6.551 16.297 -2.201 1 98.88 150 PHE A CA 1
ATOM 1138 C C . PHE A 1 150 ? 7.594 15.82 -3.203 1 98.88 150 PHE A C 1
ATOM 1140 O O . PHE A 1 150 ? 8.219 16.625 -3.891 1 98.88 150 PHE A O 1
ATOM 1147 N N . LEU A 1 151 ? 7.875 14.547 -3.166 1 98.88 151 LEU A N 1
ATOM 1148 C CA . LEU A 1 151 ? 8.805 13.906 -4.09 1 98.88 151 LEU A CA 1
ATOM 1149 C C . LEU A 1 151 ? 8.062 13.203 -5.219 1 98.88 151 LEU A C 1
ATOM 1151 O O . LEU A 1 151 ? 7.129 12.438 -4.969 1 98.88 151 LEU A O 1
ATOM 1155 N N . HIS A 1 152 ? 8.398 13.539 -6.445 1 98.69 152 HIS A N 1
ATOM 1156 C CA . HIS A 1 152 ? 7.777 12.961 -7.633 1 98.69 152 HIS A CA 1
ATOM 1157 C C . HIS A 1 152 ? 8.773 12.109 -8.414 1 98.69 152 HIS A C 1
ATOM 1159 O O . HIS A 1 152 ? 9.891 12.539 -8.688 1 98.69 152 HIS A O 1
ATOM 1165 N N . MET A 1 153 ? 8.461 10.938 -8.672 1 97.19 153 MET A N 1
ATOM 1166 C CA . MET A 1 153 ? 9.211 10.039 -9.547 1 97.19 153 MET A CA 1
ATOM 1167 C C . MET A 1 153 ? 8.352 9.609 -10.734 1 97.19 153 MET A C 1
ATOM 1169 O O . MET A 1 153 ? 7.434 8.805 -10.578 1 97.19 153 MET A O 1
ATOM 1173 N N . LEU A 1 154 ? 8.68 9.984 -11.953 1 93.19 154 LEU A N 1
ATOM 1174 C CA . LEU A 1 154 ? 7.848 9.805 -13.133 1 93.19 154 LEU A CA 1
ATOM 1175 C C . LEU A 1 154 ? 7.895 8.367 -13.625 1 93.19 154 LEU A C 1
ATOM 1177 O O . LEU A 1 154 ? 6.902 7.852 -14.156 1 93.19 154 LEU A O 1
ATOM 1181 N N . ALA A 1 155 ? 9.031 7.711 -13.391 1 93.75 155 ALA A N 1
ATOM 1182 C CA . ALA A 1 155 ? 9.266 6.402 -13.992 1 93.75 155 ALA A CA 1
ATOM 1183 C C . ALA A 1 155 ? 8.148 5.426 -13.641 1 93.75 155 ALA A C 1
ATOM 1185 O O . ALA A 1 155 ? 7.801 4.551 -14.438 1 93.75 155 ALA A O 1
ATOM 1186 N N . ILE A 1 156 ? 7.559 5.586 -12.422 1 94.31 156 ILE A N 1
ATOM 1187 C CA . ILE A 1 156 ? 6.488 4.68 -12.008 1 94.31 156 ILE A CA 1
ATOM 1188 C C . ILE A 1 156 ? 5.305 5.484 -11.484 1 94.31 156 ILE A C 1
ATOM 1190 O O . ILE A 1 156 ? 4.496 4.977 -10.711 1 94.31 156 ILE A O 1
ATOM 1194 N N . ASP A 1 157 ? 5.223 6.781 -11.828 1 95.62 157 ASP A N 1
ATOM 1195 C CA . ASP A 1 157 ? 4.121 7.664 -11.461 1 95.62 157 ASP A CA 1
ATOM 1196 C C . ASP A 1 157 ? 3.92 7.691 -9.945 1 95.62 157 ASP A C 1
ATOM 1198 O O . ASP A 1 157 ? 2.807 7.484 -9.453 1 95.62 157 ASP A O 1
ATOM 1202 N N . LEU A 1 158 ? 4.996 7.887 -9.203 1 97.88 158 LEU A N 1
ATOM 1203 C CA . LEU A 1 158 ? 5.004 7.867 -7.742 1 97.88 158 LEU A CA 1
ATOM 1204 C C . LEU A 1 158 ? 5.086 9.281 -7.18 1 97.88 158 LEU A C 1
ATOM 1206 O O . LEU A 1 158 ? 5.887 10.094 -7.645 1 97.88 158 LEU A O 1
ATOM 1210 N N . VAL A 1 159 ? 4.223 9.531 -6.25 1 98.88 159 VAL A N 1
ATOM 1211 C CA . VAL A 1 159 ? 4.34 10.727 -5.422 1 98.88 159 VAL A CA 1
ATOM 1212 C C . VAL A 1 159 ? 4.473 10.328 -3.955 1 98.88 159 VAL A C 1
ATOM 1214 O O . VAL A 1 159 ? 3.625 9.609 -3.418 1 98.88 159 VAL A O 1
ATOM 1217 N N . VAL A 1 160 ? 5.574 10.641 -3.359 1 98.94 160 VAL A N 1
ATOM 1218 C CA . VAL A 1 160 ? 5.695 10.633 -1.905 1 98.94 160 VAL A CA 1
ATOM 1219 C C . VAL A 1 160 ? 5.32 12.008 -1.346 1 98.94 160 VAL A C 1
ATOM 1221 O O . VAL A 1 160 ? 6.07 12.969 -1.497 1 98.94 160 VAL A O 1
ATOM 1224 N N . ALA A 1 161 ? 4.266 12.086 -0.614 1 98.88 161 ALA A N 1
ATOM 1225 C CA . ALA A 1 161 ? 3.59 13.367 -0.405 1 98.88 161 ALA A CA 1
ATOM 1226 C C . ALA A 1 161 ? 4.02 14.008 0.912 1 98.88 161 ALA A C 1
ATOM 1228 O O . ALA A 1 161 ? 3.754 15.188 1.151 1 98.88 161 ALA A O 1
ATOM 1229 N N . GLY A 1 162 ? 4.738 13.211 1.771 1 98.44 162 GLY A N 1
ATOM 1230 C CA . GLY A 1 162 ? 4.906 13.734 3.117 1 98.44 162 GLY A CA 1
ATOM 1231 C C . GLY A 1 162 ? 3.59 14.086 3.787 1 98.44 162 GLY A C 1
ATOM 1232 O O . GLY A 1 162 ? 2.598 13.367 3.633 1 98.44 162 GLY A O 1
ATOM 1233 N N . ASP A 1 163 ? 3.607 15.156 4.547 1 98.38 163 ASP A N 1
ATOM 1234 C CA . ASP A 1 163 ? 2.414 15.5 5.32 1 98.38 163 ASP A CA 1
ATOM 1235 C C . ASP A 1 163 ? 1.475 16.391 4.512 1 98.38 163 ASP A C 1
ATOM 1237 O O . ASP A 1 163 ? 0.609 17.062 5.082 1 98.38 163 ASP A O 1
ATOM 1241 N N . ILE A 1 164 ? 1.664 16.516 3.203 1 98.75 164 ILE A N 1
ATOM 1242 C CA . ILE A 1 164 ? 0.661 17.125 2.336 1 98.75 164 ILE A CA 1
ATOM 1243 C C . ILE A 1 164 ? -0.564 16.219 2.25 1 98.75 164 ILE A C 1
ATOM 1245 O O . ILE A 1 164 ? -1.695 16.688 2.152 1 98.75 164 ILE A O 1
ATOM 1249 N N . VAL A 1 165 ? -0.335 14.922 2.25 1 98.56 165 VAL A N 1
ATOM 1250 C CA . VAL A 1 165 ? -1.399 13.922 2.242 1 98.56 165 VAL A CA 1
ATOM 1251 C C . VAL A 1 165 ? -1.311 13.062 3.498 1 98.56 165 VAL A C 1
ATOM 1253 O O . VAL A 1 165 ? -0.218 12.656 3.906 1 98.56 165 VAL A O 1
ATOM 1256 N N . PHE A 1 166 ? -2.459 12.852 4.137 1 97.25 166 PHE A N 1
ATOM 1257 C CA . PHE A 1 166 ? -2.617 11.922 5.25 1 97.25 166 PHE A CA 1
ATOM 1258 C C . PHE A 1 166 ? -3.539 10.773 4.871 1 97.25 166 PHE A C 1
ATOM 1260 O O . PHE A 1 166 ? -4.422 10.93 4.027 1 97.25 166 PHE A O 1
ATOM 1267 N N . GLY A 1 167 ? -3.238 9.586 5.461 1 94.88 167 GLY A N 1
ATOM 1268 C CA . GLY A 1 167 ? -4.246 8.531 5.488 1 94.88 167 GLY A CA 1
ATOM 1269 C C . GLY A 1 167 ? -5.242 8.688 6.621 1 94.88 167 GLY A C 1
ATOM 1270 O O . GLY A 1 167 ? -5.699 9.797 6.902 1 94.88 167 GLY A O 1
ATOM 1271 N N . GLU A 1 168 ? -5.637 7.609 7.207 1 90.75 168 GLU A N 1
ATOM 1272 C CA . GLU A 1 168 ? -6.684 7.625 8.227 1 90.75 168 GLU A CA 1
ATOM 1273 C C . GLU A 1 168 ? -6.145 8.109 9.562 1 90.75 168 GLU A C 1
ATOM 1275 O O . GLU A 1 168 ? -6.191 7.383 10.562 1 90.75 168 GLU A O 1
ATOM 1280 N N . CYS A 1 169 ? -5.695 9.297 9.625 1 93.81 169 CYS A N 1
ATOM 1281 C CA . CYS A 1 169 ? -5.262 10.062 10.789 1 93.81 169 CYS A CA 1
ATOM 1282 C C . CYS A 1 169 ? -5.863 11.469 10.766 1 93.81 169 CYS A C 1
ATOM 1284 O O . CYS A 1 169 ? -6.215 11.977 9.703 1 93.81 169 CYS A O 1
ATOM 1286 N N . PHE A 1 170 ? -6.059 12.016 11.984 1 95.75 170 PHE A N 1
ATOM 1287 C CA . PHE A 1 170 ? -6.426 13.422 12 1 95.75 170 PHE A CA 1
ATOM 1288 C C . PHE A 1 170 ? -5.297 14.281 11.453 1 95.75 170 PHE A C 1
ATOM 1290 O O . PHE A 1 170 ? -4.125 14.047 11.758 1 95.75 170 PHE A O 1
ATOM 1297 N N . GLN A 1 171 ? -5.668 15.195 10.609 1 95.44 171 GLN A N 1
ATOM 1298 C CA . GLN A 1 171 ? -4.695 16.031 9.93 1 95.44 171 GLN A CA 1
ATOM 1299 C C . GLN A 1 171 ? -4.316 17.25 10.781 1 95.44 171 GLN A C 1
ATOM 1301 O O . GLN A 1 171 ? -5.164 17.812 11.477 1 95.44 171 GLN A O 1
ATOM 1306 N N . HIS A 1 172 ? -3.131 17.688 10.742 1 96.19 172 HIS A N 1
ATOM 1307 C CA . HIS A 1 172 ? -2.627 18.797 11.547 1 96.19 172 HIS A CA 1
ATOM 1308 C C . HIS A 1 172 ? -2.955 20.141 10.906 1 96.19 172 HIS A C 1
ATOM 1310 O O . HIS A 1 172 ? -2.199 20.625 10.07 1 96.19 172 HIS A O 1
ATOM 1316 N N . LEU A 1 173 ? -3.961 20.75 11.414 1 97.19 173 LEU A N 1
ATOM 1317 C CA . LEU A 1 173 ? -4.355 22.062 10.914 1 97.19 173 LEU A CA 1
ATOM 1318 C C . LEU A 1 173 ? -3.996 23.156 11.914 1 97.19 173 LEU A C 1
ATOM 1320 O O . LEU A 1 173 ? -4.508 24.281 11.82 1 97.19 173 LEU A O 1
ATOM 1324 N N . GLY A 1 174 ? -3.168 22.797 12.875 1 96.12 174 GLY A N 1
ATOM 1325 C CA . GLY A 1 174 ? -2.771 23.75 13.891 1 96.12 174 GLY A CA 1
ATOM 1326 C C . GLY A 1 174 ? -1.993 24.922 13.336 1 96.12 174 GLY A C 1
ATOM 1327 O O . GLY A 1 174 ? -2.164 26.062 13.781 1 96.12 174 GLY A O 1
ATOM 1328 N N . GLU A 1 175 ? -1.122 24.609 12.414 1 96.31 175 GLU A N 1
ATOM 1329 C CA . GLU A 1 175 ? -0.361 25.672 11.758 1 96.31 175 GLU A CA 1
ATOM 1330 C C . GLU A 1 175 ? -1.09 26.188 10.523 1 96.31 175 GLU A C 1
ATOM 1332 O O . GLU A 1 175 ? -0.662 27.172 9.906 1 96.31 175 GLU A O 1
ATOM 1337 N N . THR A 1 176 ? -2.084 25.5 10.133 1 95.88 176 THR A N 1
ATOM 1338 C CA . THR A 1 176 ? -2.951 25.844 9.016 1 95.88 176 THR A CA 1
ATOM 1339 C C . THR A 1 176 ? -4.289 26.391 9.508 1 95.88 176 THR A C 1
ATOM 1341 O O . THR A 1 176 ? -5.348 25.922 9.078 1 95.88 176 THR A O 1
ATOM 1344 N N . CYS A 1 177 ? -4.16 27.422 10.266 1 94.06 177 CYS A N 1
ATOM 1345 C CA . CYS A 1 177 ? -5.316 27.844 11.047 1 94.06 177 CYS A CA 1
ATOM 1346 C C . CYS A 1 177 ? -6.074 28.969 10.344 1 94.06 177 CYS A C 1
ATOM 1348 O O . CYS A 1 177 ? -7.121 29.406 10.82 1 94.06 177 CYS A O 1
ATOM 1350 N N . THR A 1 178 ? -5.625 29.5 9.164 1 94.69 178 THR A N 1
ATOM 1351 C CA . THR A 1 178 ? -6.336 30.531 8.414 1 94.69 178 THR A CA 1
ATOM 1352 C C . THR A 1 178 ? -6.934 29.938 7.137 1 94.69 178 THR A C 1
ATOM 1354 O O . THR A 1 178 ? -6.477 28.906 6.645 1 94.69 178 THR A O 1
ATOM 1357 N N . THR A 1 179 ? -7.895 30.641 6.676 1 94.44 179 THR A N 1
ATOM 1358 C CA . THR A 1 179 ? -8.523 30.234 5.422 1 94.44 179 THR A CA 1
ATOM 1359 C C . THR A 1 179 ? -7.508 30.234 4.281 1 94.44 179 THR A C 1
ATOM 1361 O O . THR A 1 179 ? -7.531 29.359 3.42 1 94.44 179 THR A O 1
ATOM 1364 N N . GLU A 1 180 ? -6.664 31.234 4.297 1 96.12 180 GLU A N 1
ATOM 1365 C CA . GLU A 1 180 ? -5.652 31.359 3.252 1 96.12 180 GLU A CA 1
ATOM 1366 C C . GLU A 1 180 ? -4.699 30.156 3.258 1 96.12 180 GLU A C 1
ATOM 1368 O O . GLU A 1 180 ? -4.398 29.594 2.205 1 96.12 180 GLU A O 1
ATOM 1373 N N . LYS A 1 181 ? -4.223 29.797 4.391 1 97.31 181 LYS A N 1
ATOM 1374 C CA . LYS A 1 181 ? -3.32 28.656 4.512 1 97.31 181 LYS A CA 1
ATOM 1375 C C . LYS A 1 181 ? -4.008 27.359 4.066 1 97.31 181 LYS A C 1
ATOM 1377 O O . LYS A 1 181 ? -3.396 26.516 3.4 1 97.31 181 LYS A O 1
ATOM 1382 N N . ARG A 1 182 ? -5.277 27.188 4.426 1 97.69 182 ARG A N 1
ATOM 1383 C CA . ARG A 1 182 ? -6.02 26 3.996 1 97.69 182 ARG A CA 1
ATOM 1384 C C . ARG A 1 182 ? -6.199 25.984 2.482 1 97.69 182 ARG A C 1
ATOM 1386 O O . ARG A 1 182 ? -6.172 24.922 1.858 1 97.69 182 ARG A O 1
ATOM 1393 N N . ARG A 1 183 ? -6.406 27.203 1.906 1 97.94 183 ARG A N 1
ATOM 1394 C CA . ARG A 1 183 ? -6.492 27.297 0.452 1 97.94 183 ARG A CA 1
ATOM 1395 C C . ARG A 1 183 ? -5.191 26.844 -0.203 1 97.94 183 ARG A C 1
ATOM 1397 O O . ARG A 1 183 ? -5.215 26.141 -1.215 1 97.94 183 ARG A O 1
ATOM 1404 N N . HIS A 1 184 ? -4.094 27.25 0.332 1 98.38 184 HIS A N 1
ATOM 1405 C CA . HIS A 1 184 ? -2.801 26.828 -0.194 1 98.38 184 HIS A CA 1
ATOM 1406 C C . HIS A 1 184 ? -2.625 25.312 -0.085 1 98.38 184 HIS A C 1
ATOM 1408 O O . HIS A 1 184 ? -2.029 24.688 -0.963 1 98.38 184 HIS A O 1
ATOM 1414 N N . TRP A 1 185 ? -3.078 24.719 1.035 1 98.62 185 TRP A N 1
ATOM 1415 C CA . TRP A 1 185 ? -3.018 23.266 1.188 1 98.62 185 TRP A CA 1
ATOM 1416 C C . TRP A 1 185 ? -3.883 22.578 0.14 1 98.62 185 TRP A C 1
ATOM 1418 O O . TRP A 1 185 ? -3.457 21.594 -0.472 1 98.62 185 TRP A O 1
ATOM 1428 N N . LEU A 1 186 ? -5.09 23.094 -0.118 1 98.62 186 LEU A N 1
ATOM 1429 C CA . LEU A 1 186 ? -5.965 22.547 -1.152 1 98.62 186 LEU A CA 1
ATOM 1430 C C . LEU A 1 186 ? -5.316 22.672 -2.527 1 98.62 186 LEU A C 1
ATOM 1432 O O . LEU A 1 186 ? -5.426 21.75 -3.35 1 98.62 186 LEU A O 1
ATOM 1436 N N . ASP A 1 187 ? -4.637 23.781 -2.766 1 98.62 187 ASP A N 1
ATOM 1437 C CA . ASP A 1 187 ? -3.916 23.984 -4.02 1 98.62 187 ASP A CA 1
ATOM 1438 C C . ASP A 1 187 ? -2.811 22.938 -4.18 1 98.62 187 ASP A C 1
ATOM 1440 O O . ASP A 1 187 ? -2.588 22.422 -5.281 1 98.62 187 ASP A O 1
ATOM 1444 N N . ALA A 1 188 ? -2.086 22.688 -3.113 1 98.75 188 ALA A N 1
ATOM 1445 C CA . ALA A 1 188 ? -1.042 21.656 -3.143 1 98.75 188 ALA A CA 1
ATOM 1446 C C . ALA A 1 188 ? -1.618 20.297 -3.521 1 98.75 188 ALA A C 1
ATOM 1448 O O . ALA A 1 188 ? -1.038 19.578 -4.336 1 98.75 188 ALA A O 1
ATOM 1449 N N . LEU A 1 189 ? -2.758 19.922 -2.934 1 98.69 189 LEU A N 1
ATOM 1450 C CA . LEU A 1 189 ? -3.432 18.672 -3.248 1 98.69 189 LEU A CA 1
ATOM 1451 C C . LEU A 1 189 ? -3.844 18.625 -4.715 1 98.69 189 LEU A C 1
ATOM 1453 O O . LEU A 1 189 ? -3.682 17.594 -5.379 1 98.69 189 LEU A O 1
ATOM 1457 N N . SER A 1 190 ? -4.348 19.734 -5.191 1 98.56 190 SER A N 1
ATOM 1458 C CA . SER A 1 190 ? -4.75 19.828 -6.59 1 98.56 190 SER A CA 1
ATOM 1459 C C . SER A 1 190 ? -3.553 19.656 -7.52 1 98.56 190 SER A C 1
ATOM 1461 O O . SER A 1 190 ? -3.666 19.031 -8.578 1 98.56 190 SER A O 1
ATOM 1463 N N . ARG A 1 191 ? -2.457 20.234 -7.16 1 98.5 191 ARG A N 1
ATOM 1464 C CA . ARG A 1 191 ? -1.239 20.109 -7.953 1 98.5 191 ARG A CA 1
ATOM 1465 C C . ARG A 1 191 ? -0.811 18.641 -8.055 1 98.5 191 ARG A C 1
ATOM 1467 O O . ARG A 1 191 ? -0.44 18.172 -9.133 1 98.5 191 ARG A O 1
ATOM 1474 N N . ILE A 1 192 ? -0.838 17.922 -6.953 1 98.69 192 ILE A N 1
ATOM 1475 C CA . ILE A 1 192 ? -0.49 16.5 -6.969 1 98.69 192 ILE A CA 1
ATOM 1476 C C . ILE A 1 192 ? -1.478 15.734 -7.844 1 98.69 192 ILE A C 1
ATOM 1478 O O . ILE A 1 192 ? -1.077 14.898 -8.656 1 98.69 192 ILE A O 1
ATOM 1482 N N . ALA A 1 193 ? -2.771 16.031 -7.664 1 98.19 193 ALA A N 1
ATOM 1483 C CA . ALA A 1 193 ? -3.801 15.359 -8.453 1 98.19 193 ALA A CA 1
ATOM 1484 C C . ALA A 1 193 ? -3.562 15.555 -9.945 1 98.19 193 ALA A C 1
ATOM 1486 O O . ALA A 1 193 ? -3.785 14.641 -10.75 1 98.19 193 ALA A O 1
ATOM 1487 N N . GLN A 1 194 ? -3.105 16.719 -10.352 1 98.12 194 GLN A N 1
ATOM 1488 C CA . GLN A 1 194 ? -2.902 17.062 -11.758 1 98.12 194 GLN A CA 1
ATOM 1489 C C . GLN A 1 194 ? -1.774 16.25 -12.375 1 98.12 194 GLN A C 1
ATOM 1491 O O . GLN A 1 194 ? -1.729 16.062 -13.594 1 98.12 194 GLN A O 1
ATOM 1496 N N . LEU A 1 195 ? -0.893 15.75 -11.547 1 97.88 195 LEU A N 1
ATOM 1497 C CA . LEU A 1 195 ? 0.183 14.898 -12.039 1 97.88 195 LEU A CA 1
ATOM 1498 C C . LEU A 1 195 ? -0.351 13.531 -12.438 1 97.88 195 LEU A C 1
ATOM 1500 O O . LEU A 1 195 ? 0.343 12.758 -13.109 1 97.88 195 LEU A O 1
ATOM 1504 N N . LYS A 1 196 ? -1.595 13.172 -11.992 1 96.5 196 LYS A N 1
ATOM 1505 C CA . LYS A 1 196 ? -2.242 11.891 -12.25 1 96.5 196 LYS A CA 1
ATOM 1506 C C . LYS A 1 196 ? -1.351 10.727 -11.812 1 96.5 196 LYS A C 1
ATOM 1508 O O . LYS A 1 196 ? -1.105 9.805 -12.594 1 96.5 196 LYS A O 1
ATOM 1513 N N . PRO A 1 197 ? -0.873 10.844 -10.539 1 97.62 197 PRO A N 1
ATOM 1514 C CA . PRO A 1 197 ? -0.02 9.75 -10.062 1 97.62 197 PRO A CA 1
ATOM 1515 C C . PRO A 1 197 ? -0.79 8.453 -9.852 1 97.62 197 PRO A C 1
ATOM 1517 O O . PRO A 1 197 ? -1.977 8.477 -9.516 1 97.62 197 PRO A O 1
ATOM 1520 N N . SER A 1 198 ? -0.18 7.34 -10.07 1 95.56 198 SER A N 1
ATOM 1521 C CA . SER A 1 198 ? -0.78 6.055 -9.719 1 95.56 198 SER A CA 1
ATOM 1522 C C . SER A 1 198 ? -0.567 5.723 -8.25 1 95.56 198 SER A C 1
ATOM 1524 O O . SER A 1 198 ? -1.434 5.121 -7.609 1 95.56 198 SER A O 1
ATOM 1526 N N . MET A 1 199 ? 0.556 6.129 -7.727 1 96.94 199 MET A N 1
ATOM 1527 C CA . MET A 1 199 ? 0.893 5.871 -6.328 1 96.94 199 MET A CA 1
ATOM 1528 C C . MET A 1 199 ? 1.065 7.18 -5.562 1 96.94 199 MET A C 1
ATOM 1530 O O . MET A 1 199 ? 1.86 8.031 -5.957 1 96.94 199 MET A O 1
ATOM 1534 N N . VAL A 1 200 ? 0.3 7.34 -4.566 1 98.56 200 VAL A N 1
ATOM 1535 C CA . VAL A 1 200 ? 0.397 8.469 -3.643 1 98.56 200 VAL A CA 1
ATOM 1536 C C . VAL A 1 200 ? 0.619 7.949 -2.223 1 98.56 200 VAL A C 1
ATOM 1538 O O . VAL A 1 200 ? -0.273 7.336 -1.633 1 98.56 200 VAL A O 1
ATOM 1541 N N . ILE A 1 201 ? 1.79 8.164 -1.667 1 98.81 201 ILE A N 1
ATOM 1542 C CA . ILE A 1 201 ? 2.135 7.676 -0.334 1 98.81 201 ILE A CA 1
ATOM 1543 C C . ILE A 1 201 ? 2.105 8.836 0.658 1 98.81 201 ILE A C 1
ATOM 1545 O O . ILE A 1 201 ? 2.859 9.805 0.518 1 98.81 201 ILE A O 1
ATOM 1549 N N . PRO A 1 202 ? 1.239 8.789 1.645 1 98.62 202 PRO A N 1
ATOM 1550 C CA . PRO A 1 202 ? 1.1 9.875 2.619 1 98.62 202 PRO A CA 1
ATOM 1551 C C . PRO A 1 202 ? 2.199 9.859 3.68 1 98.62 202 PRO A C 1
ATOM 1553 O O . PRO A 1 202 ? 2.971 8.898 3.76 1 98.62 202 PRO A O 1
ATOM 1556 N N . GLY A 1 203 ? 2.277 10.938 4.426 1 98.25 203 GLY A N 1
ATOM 1557 C CA . GLY A 1 203 ? 3.232 11.023 5.523 1 98.25 203 GLY A CA 1
ATOM 1558 C C . GLY A 1 203 ? 2.775 10.281 6.766 1 98.25 203 GLY A C 1
ATOM 1559 O O . GLY A 1 203 ? 3.592 9.938 7.625 1 98.25 203 GLY A O 1
ATOM 1560 N N . ARG A 1 204 ? 1.479 10.117 6.875 1 97.38 204 ARG A N 1
ATOM 1561 C CA . ARG A 1 204 ? 0.874 9.445 8.023 1 97.38 204 ARG A CA 1
ATOM 1562 C C . ARG A 1 204 ? -0.321 8.602 7.602 1 97.38 204 ARG A C 1
ATOM 1564 O O . ARG A 1 204 ? -1.233 9.094 6.934 1 97.38 204 ARG A O 1
ATOM 1571 N N . LYS A 1 205 ? -0.327 7.402 8.039 1 96.25 205 LYS A N 1
ATOM 1572 C CA . LYS A 1 205 ? -1.438 6.504 7.73 1 96.25 205 LYS A CA 1
ATOM 1573 C C . LYS A 1 205 ? -1.445 5.297 8.664 1 96.25 205 LYS A C 1
ATOM 1575 O O . LYS A 1 205 ? -0.474 5.059 9.383 1 96.25 205 LYS A O 1
ATOM 1580 N N . ARG A 1 206 ? -2.568 4.602 8.633 1 93.62 206 ARG A N 1
ATOM 1581 C CA . ARG A 1 206 ? -2.582 3.242 9.164 1 93.62 206 ARG A CA 1
ATOM 1582 C C . ARG A 1 206 ? -1.75 2.303 8.297 1 93.62 206 ARG A C 1
ATOM 1584 O O . ARG A 1 206 ? -1.787 2.389 7.066 1 93.62 206 ARG A O 1
ATOM 1591 N N . ALA A 1 207 ? -1.096 1.341 8.922 1 95.06 207 ALA A N 1
ATOM 1592 C CA . ALA A 1 207 ? -0.118 0.506 8.227 1 95.06 207 ALA A CA 1
ATOM 1593 C C . ALA A 1 207 ? -0.77 -0.269 7.082 1 95.06 207 ALA A C 1
ATOM 1595 O O . ALA A 1 207 ? -0.169 -0.445 6.023 1 95.06 207 ALA A O 1
ATOM 1596 N N . SER A 1 208 ? -2.021 -0.687 7.238 1 96.88 208 SER A N 1
ATOM 1597 C CA . SER A 1 208 ? -2.639 -1.568 6.254 1 96.88 208 SER A CA 1
ATOM 1598 C C . SER A 1 208 ? -3.297 -0.771 5.137 1 96.88 208 SER A C 1
ATOM 1600 O O . SER A 1 208 ? -3.754 -1.344 4.145 1 96.88 208 SER A O 1
ATOM 1602 N N . GLN A 1 209 ? -3.418 0.539 5.297 1 96.69 209 GLN A N 1
ATOM 1603 C CA . GLN A 1 209 ? -4.105 1.373 4.316 1 96.69 209 GLN A CA 1
ATOM 1604 C C . GLN A 1 209 ? -3.328 1.436 3.006 1 96.69 209 GLN A C 1
ATOM 1606 O O . GLN A 1 209 ? -2.117 1.665 3.006 1 96.69 209 GLN A O 1
ATOM 1611 N N . VAL A 1 210 ? -4.039 1.241 1.941 1 97.94 210 VAL A N 1
ATOM 1612 C CA . VAL A 1 210 ? -3.393 1.177 0.634 1 97.94 210 VAL A CA 1
ATOM 1613 C C . VAL A 1 210 ? -3.066 2.588 0.15 1 97.94 210 VAL A C 1
ATOM 1615 O O . VAL A 1 210 ? -3.875 3.506 0.302 1 97.94 210 VAL A O 1
ATOM 1618 N N . ASP A 1 211 ? -1.894 2.723 -0.439 1 97.75 211 ASP A N 1
ATOM 1619 C CA . ASP A 1 211 ? -1.437 3.975 -1.03 1 97.75 211 ASP A CA 1
ATOM 1620 C C . ASP A 1 211 ? -2.059 4.191 -2.408 1 97.75 211 ASP A C 1
ATOM 1622 O O . ASP A 1 211 ? -1.946 3.334 -3.287 1 97.75 211 ASP A O 1
ATOM 1626 N N . GLY A 1 212 ? -2.674 5.348 -2.611 1 96.94 212 GLY A N 1
ATOM 1627 C CA . GLY A 1 212 ? -3.264 5.613 -3.912 1 96.94 212 GLY A CA 1
ATOM 1628 C C . GLY A 1 212 ? -3.855 7.008 -4.023 1 96.94 212 GLY A C 1
ATOM 1629 O O . GLY A 1 212 ? -3.947 7.73 -3.029 1 96.94 212 GLY A O 1
ATOM 1630 N N . PRO A 1 213 ? -4.277 7.391 -5.242 1 96.75 213 PRO A N 1
ATOM 1631 C CA . PRO A 1 213 ? -4.758 8.75 -5.5 1 96.75 213 PRO A CA 1
ATOM 1632 C C . PRO A 1 213 ? -6.055 9.07 -4.762 1 96.75 213 PRO A C 1
ATOM 1634 O O . PRO A 1 213 ? -6.383 10.242 -4.562 1 96.75 213 PRO A O 1
ATOM 1637 N N . TYR A 1 214 ? -6.789 8.047 -4.367 1 94.81 214 TYR A N 1
ATOM 1638 C CA . TYR A 1 214 ? -8.039 8.273 -3.643 1 94.81 214 TYR A CA 1
ATOM 1639 C C . TYR A 1 214 ? -7.785 9.023 -2.34 1 94.81 214 TYR A C 1
ATOM 1641 O O . TYR A 1 214 ? -8.688 9.672 -1.806 1 94.81 214 TYR A O 1
ATOM 1649 N N . LEU A 1 215 ? -6.57 9.031 -1.819 1 96.69 215 LEU A N 1
ATOM 1650 C CA . LEU A 1 215 ? -6.207 9.719 -0.584 1 96.69 215 LEU A CA 1
ATOM 1651 C C . LEU A 1 215 ? -6.227 11.227 -0.774 1 96.69 215 LEU A C 1
ATOM 1653 O O . LEU A 1 215 ? -6.402 11.977 0.19 1 96.69 215 LEU A O 1
ATOM 1657 N N . ILE A 1 216 ? -5.98 11.703 -2.045 1 97.06 216 ILE A N 1
ATOM 1658 C CA . ILE A 1 216 ? -6.012 13.133 -2.328 1 97.06 216 ILE A CA 1
ATOM 1659 C C . ILE A 1 216 ? -7.414 13.68 -2.07 1 97.06 216 ILE A C 1
ATOM 1661 O O . ILE A 1 216 ? -7.578 14.688 -1.379 1 97.06 216 ILE A O 1
ATOM 1665 N N . GLU A 1 217 ? -8.367 12.984 -2.604 1 94.12 217 GLU A N 1
ATOM 1666 C CA . GLU A 1 217 ? -9.75 13.398 -2.398 1 94.12 217 GLU A CA 1
ATOM 1667 C C . GLU A 1 217 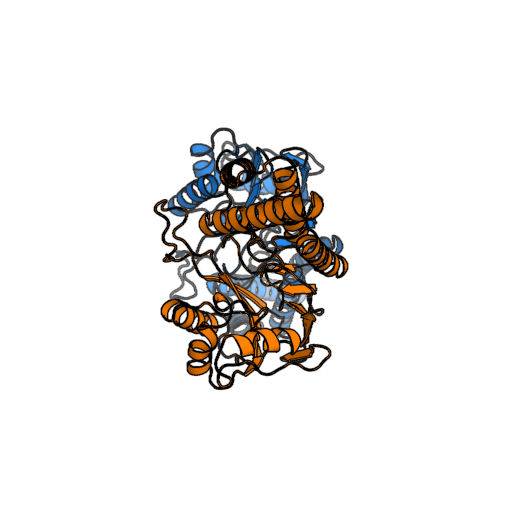? -10.141 13.305 -0.925 1 94.12 217 GLU A C 1
ATOM 1669 O O . GLU A 1 217 ? -10.859 14.164 -0.416 1 94.12 217 GLU A O 1
ATOM 1674 N N . MET A 1 218 ? -9.711 12.273 -0.307 1 93.56 218 MET A N 1
ATOM 1675 C CA . MET A 1 218 ? -9.969 12.133 1.123 1 93.56 218 MET A CA 1
ATOM 1676 C C . MET A 1 218 ? -9.445 13.336 1.894 1 93.56 218 MET A C 1
ATOM 1678 O O . MET A 1 218 ? -10.125 13.844 2.789 1 93.56 218 MET A O 1
ATOM 1682 N N . MET A 1 219 ? -8.266 13.797 1.569 1 95.81 219 MET A N 1
ATOM 1683 C CA . MET A 1 219 ? -7.652 14.961 2.201 1 95.81 219 MET A CA 1
ATOM 1684 C C . MET A 1 219 ? -8.469 16.219 1.925 1 95.81 219 MET A C 1
ATOM 1686 O O . MET A 1 219 ? -8.719 17.016 2.834 1 95.81 219 MET A O 1
ATOM 1690 N N . GLN A 1 220 ? -8.805 16.406 0.669 1 96.38 220 GLN A N 1
ATOM 1691 C CA . GLN A 1 220 ? -9.594 17.578 0.295 1 96.38 220 GLN A CA 1
ATOM 1692 C C . GLN A 1 220 ? -10.906 17.625 1.073 1 96.38 220 GLN A C 1
ATOM 1694 O O . GLN A 1 220 ? -11.266 18.672 1.617 1 96.38 220 GLN A O 1
ATOM 1699 N N . ASN A 1 221 ? -11.562 16.547 1.137 1 94.81 221 ASN A N 1
ATOM 1700 C CA . ASN A 1 221 ? -12.836 16.469 1.847 1 94.81 221 ASN A CA 1
ATOM 1701 C C . ASN A 1 221 ? -12.672 16.781 3.33 1 94.81 221 ASN A C 1
ATOM 1703 O O . ASN A 1 221 ? -13.531 17.422 3.936 1 94.81 221 ASN A O 1
ATOM 1707 N N . TYR A 1 222 ? -11.625 16.297 3.893 1 95.94 222 TYR A N 1
ATOM 1708 C CA . TYR A 1 222 ? -11.383 16.547 5.309 1 95.94 222 TYR A CA 1
ATOM 1709 C C . TYR A 1 222 ? -11.219 18.047 5.582 1 95.94 222 TYR A C 1
ATOM 1711 O O . TYR A 1 222 ? -11.82 18.578 6.52 1 95.94 222 TYR A O 1
ATOM 1719 N N . ILE A 1 223 ? -10.336 18.688 4.789 1 97.38 223 ILE A N 1
ATOM 1720 C CA . ILE A 1 223 ? -10.078 20.109 4.973 1 97.38 223 ILE A CA 1
ATOM 1721 C C . ILE A 1 223 ? -11.375 20.891 4.816 1 97.38 223 ILE A C 1
ATOM 1723 O O . ILE A 1 223 ? -11.664 21.797 5.605 1 97.38 223 ILE A O 1
ATOM 1727 N N . MET A 1 224 ? -12.172 20.531 3.877 1 96.62 224 MET A N 1
ATOM 1728 C CA . MET A 1 224 ? -13.43 21.219 3.629 1 96.62 224 MET A CA 1
ATOM 1729 C C . MET A 1 224 ? -14.406 21 4.785 1 96.62 224 MET A C 1
ATOM 1731 O O . MET A 1 224 ? -15.109 21.938 5.191 1 96.62 224 MET A O 1
ATOM 1735 N N . ALA A 1 225 ? -14.461 19.781 5.27 1 96.12 225 ALA A N 1
ATOM 1736 C CA . ALA A 1 225 ? -15.312 19.5 6.418 1 96.12 225 ALA A CA 1
ATOM 1737 C C . ALA A 1 225 ? -14.906 20.328 7.633 1 96.12 225 ALA A C 1
ATOM 1739 O O . ALA A 1 225 ? -15.758 20.859 8.344 1 96.12 225 ALA A O 1
ATOM 1740 N N . PHE A 1 226 ? -13.617 20.422 7.895 1 97.62 226 PHE A N 1
ATOM 1741 C CA . PHE A 1 226 ? -13.086 21.203 9 1 97.62 226 PHE A CA 1
ATOM 1742 C C . PHE A 1 226 ? -13.461 22.672 8.859 1 97.62 226 PHE A C 1
ATOM 1744 O O . PHE A 1 226 ? -13.891 23.312 9.82 1 97.62 226 PHE A O 1
ATOM 1751 N N . GLN A 1 227 ? -13.359 23.172 7.637 1 96.69 227 GLN A N 1
ATOM 1752 C CA . GLN A 1 227 ? -13.742 24.547 7.344 1 96.69 227 GLN A CA 1
ATOM 1753 C C . GLN A 1 227 ? -15.219 24.781 7.613 1 96.69 227 GLN A C 1
ATOM 1755 O O . GLN A 1 227 ? -15.602 25.828 8.156 1 96.69 227 GLN A O 1
ATOM 1760 N N . ASP A 1 228 ? -16 23.859 7.219 1 96.75 228 ASP A N 1
ATOM 1761 C CA . ASP A 1 228 ? -17.438 23.969 7.434 1 96.75 228 ASP A CA 1
ATOM 1762 C C . ASP A 1 228 ? -17.781 24.031 8.922 1 96.75 228 ASP A C 1
ATOM 1764 O O . ASP A 1 228 ? -18.656 24.797 9.336 1 96.75 228 ASP A O 1
ATOM 1768 N N . ASP A 1 229 ? -17.109 23.266 9.672 1 97.19 229 ASP A N 1
ATOM 1769 C CA . ASP A 1 229 ? -17.328 23.266 11.117 1 97.19 229 ASP A CA 1
ATOM 1770 C C . ASP A 1 229 ? -16.891 24.594 11.734 1 97.19 229 ASP A C 1
ATOM 1772 O O . ASP A 1 229 ? -17.547 25.094 12.664 1 97.19 229 ASP A O 1
ATOM 1776 N N . LEU A 1 230 ? -15.805 25.141 11.25 1 96.88 230 LEU A N 1
ATOM 1777 C CA . LEU A 1 230 ? -15.312 26.406 11.773 1 96.88 230 LEU A CA 1
ATOM 1778 C C . LEU A 1 230 ? -16.312 27.531 11.477 1 96.88 230 LEU A C 1
ATOM 1780 O O . LEU A 1 230 ? -16.375 28.516 12.203 1 96.88 230 LEU A O 1
ATOM 1784 N N . LYS A 1 231 ? -17.047 27.422 10.375 1 95.62 231 LYS A N 1
ATOM 1785 C CA . LYS A 1 231 ? -18.094 28.391 10.078 1 95.62 231 LYS A CA 1
ATOM 1786 C C . LYS A 1 231 ? -19.25 28.281 11.07 1 95.62 231 LYS A C 1
ATOM 1788 O O . LYS A 1 231 ? -19.891 29.281 11.398 1 95.62 231 LYS A O 1
ATOM 1793 N N . LYS A 1 232 ? -19.438 27.141 11.562 1 96.5 232 LYS A N 1
ATOM 1794 C CA . LYS A 1 232 ? -20.609 26.844 12.375 1 96.5 232 LYS A CA 1
ATOM 1795 C C . LYS A 1 232 ? -20.344 27.125 13.852 1 96.5 232 LYS A C 1
ATOM 1797 O O . LYS A 1 232 ? -21.25 27.531 14.578 1 96.5 232 LYS A O 1
ATOM 1802 N N . TRP A 1 233 ? -19.141 26.828 14.273 1 96.69 233 TRP A N 1
ATOM 1803 C CA . TRP A 1 233 ? -18.891 26.844 15.711 1 96.69 233 TRP A CA 1
ATOM 1804 C C . TRP A 1 233 ? -17.75 27.812 16.047 1 96.69 233 TRP A C 1
ATOM 1806 O O . TRP A 1 233 ? -16.781 27.938 15.305 1 96.69 233 TRP A O 1
ATOM 1816 N N . ASN A 1 234 ? -17.875 28.484 17.234 1 96.56 234 ASN A N 1
ATOM 1817 C CA . ASN A 1 234 ? -16.812 29.328 17.781 1 96.56 234 ASN A CA 1
ATOM 1818 C C . ASN A 1 234 ? -16.188 28.688 19.031 1 96.56 234 ASN A C 1
ATOM 1820 O O . ASN A 1 234 ? -15.492 29.359 19.781 1 96.56 234 ASN A O 1
ATOM 1824 N N . ASP A 1 235 ? -16.438 27.484 19.25 1 97.88 235 ASP A N 1
ATOM 1825 C CA . ASP A 1 235 ? -15.977 26.688 20.391 1 97.88 235 ASP A CA 1
ATOM 1826 C C . ASP A 1 235 ? -15.133 25.5 19.922 1 97.88 235 ASP A C 1
ATOM 1828 O O . ASP A 1 235 ? -15.641 24.578 19.281 1 97.88 235 ASP A O 1
ATOM 1832 N N . PRO A 1 236 ? -13.844 25.547 20.281 1 97.81 236 PRO A N 1
ATOM 1833 C CA . PRO A 1 236 ? -12.984 24.453 19.812 1 97.81 236 PRO A CA 1
ATOM 1834 C C . PRO A 1 236 ? -13.508 23.078 20.203 1 97.81 236 PRO A C 1
ATOM 1836 O O . PRO A 1 236 ? -13.336 22.109 19.469 1 97.81 236 PRO A O 1
ATOM 1839 N N . ALA A 1 237 ? -14.094 22.984 21.359 1 97.44 237 ALA A N 1
ATOM 1840 C CA . ALA A 1 237 ? -14.617 21.703 21.828 1 97.44 237 ALA A CA 1
ATOM 1841 C C . ALA A 1 237 ? -15.742 21.203 20.922 1 97.44 237 ALA A C 1
ATOM 1843 O O . ALA A 1 237 ? -15.875 20 20.688 1 97.44 237 ALA A O 1
ATOM 1844 N N . LYS A 1 238 ? -16.562 22.125 20.453 1 98.25 238 LYS A N 1
ATOM 1845 C CA . LYS A 1 238 ? -17.656 21.75 19.562 1 98.25 238 LYS A CA 1
ATOM 1846 C C . LYS A 1 238 ? -17.125 21.312 18.188 1 98.25 238 LYS A C 1
ATOM 1848 O O . LYS A 1 238 ? -17.656 20.375 17.594 1 98.25 238 LYS A O 1
ATOM 1853 N N . VAL A 1 239 ? -16.094 22.031 17.688 1 98.25 239 VAL A N 1
ATOM 1854 C CA . VAL A 1 239 ? -15.469 21.641 16.438 1 98.25 239 VAL A CA 1
ATOM 1855 C C . VAL A 1 239 ? -14.875 20.25 16.562 1 98.25 239 VAL A C 1
ATOM 1857 O O . VAL A 1 239 ? -15.07 19.391 15.695 1 98.25 239 VAL A O 1
ATOM 1860 N N . GLU A 1 240 ? -14.125 20.031 17.625 1 97.69 240 GLU A N 1
ATOM 1861 C CA . GLU A 1 240 ? -13.5 18.734 17.875 1 97.69 240 GLU A CA 1
ATOM 1862 C C . GLU A 1 240 ? -14.547 17.625 17.922 1 97.69 240 GLU A C 1
ATOM 1864 O O . GLU A 1 240 ? -14.359 16.562 17.328 1 97.69 240 GLU A O 1
ATOM 1869 N N . GLU A 1 241 ? -15.617 17.828 18.688 1 97.12 241 GLU A N 1
ATOM 1870 C CA . GLU A 1 241 ? -16.703 16.844 18.797 1 97.12 241 GLU A CA 1
ATOM 1871 C C . GLU A 1 241 ? -17.297 16.516 17.438 1 97.12 241 GLU A C 1
ATOM 1873 O O . GLU A 1 241 ? -17.531 15.344 17.125 1 97.12 241 GLU A O 1
ATOM 1878 N N . SER A 1 242 ? -17.562 17.531 16.688 1 97.19 242 SER A N 1
ATOM 1879 C CA . SER A 1 242 ? -18.125 17.359 15.359 1 97.19 242 SER A CA 1
ATOM 1880 C C . SER A 1 242 ? -17.203 16.547 14.461 1 97.19 242 SER A C 1
ATOM 1882 O O . SER A 1 242 ? -17.656 15.617 13.781 1 97.19 242 SER A O 1
ATOM 1884 N N . MET A 1 243 ? -15.906 16.844 14.43 1 96.69 243 MET A N 1
ATOM 1885 C CA . MET A 1 243 ? -14.938 16.156 13.586 1 96.69 243 MET A CA 1
ATOM 1886 C C . MET A 1 243 ? -14.773 14.703 14.023 1 96.69 243 MET A C 1
ATOM 1888 O O . MET A 1 243 ? -14.656 13.805 13.188 1 96.69 243 MET A O 1
ATOM 1892 N N . ARG A 1 244 ? -14.75 14.438 15.312 1 94.62 244 ARG A N 1
ATOM 1893 C CA . ARG A 1 244 ? -14.648 13.07 15.82 1 94.62 244 ARG A CA 1
ATOM 1894 C C . ARG A 1 244 ? -15.852 12.234 15.398 1 94.62 244 ARG A C 1
ATOM 1896 O O . ARG A 1 244 ? -15.711 11.047 15.086 1 94.62 244 ARG A O 1
ATOM 1903 N N . LYS A 1 245 ? -17.031 12.875 15.422 1 93.44 245 LYS A N 1
ATOM 1904 C CA . LYS A 1 245 ? -18.234 12.188 15 1 93.44 245 LYS A CA 1
ATOM 1905 C C . LYS A 1 245 ? -18.188 11.852 13.508 1 93.44 245 LYS A C 1
ATOM 1907 O O . LYS A 1 245 ? -18.625 10.781 13.094 1 93.44 245 LYS A O 1
ATOM 1912 N N . ARG A 1 246 ? -17.672 12.75 12.734 1 92.12 246 ARG A N 1
ATOM 1913 C CA . ARG A 1 246 ? -17.594 12.586 11.281 1 92.12 246 ARG A CA 1
ATOM 1914 C C . ARG A 1 246 ? -16.547 11.547 10.906 1 92.12 246 ARG A C 1
ATOM 1916 O O . ARG A 1 246 ? -16.719 10.812 9.938 1 92.12 246 ARG A O 1
ATOM 1923 N N . TYR A 1 247 ? -15.484 11.508 11.672 1 91.19 247 TYR A N 1
ATOM 1924 C CA . TYR A 1 247 ? -14.359 10.617 11.383 1 91.19 247 TYR A CA 1
ATOM 1925 C C . TYR A 1 247 ? -14.016 9.766 12.602 1 91.19 247 TYR A C 1
ATOM 1927 O O . TYR A 1 247 ? -12.906 9.859 13.133 1 91.19 247 TYR A O 1
ATOM 1935 N N . PRO A 1 248 ? -14.875 8.852 12.938 1 88.25 248 PRO A N 1
ATOM 1936 C CA . PRO A 1 248 ? -14.719 8.125 14.203 1 88.25 248 PRO A CA 1
ATOM 1937 C C . PRO A 1 248 ? -13.531 7.164 14.18 1 88.25 248 PRO A C 1
ATOM 1939 O O . PRO A 1 248 ? -13.047 6.758 15.242 1 88.25 248 PRO A O 1
ATOM 1942 N N . ALA A 1 249 ? -13.07 6.828 13.016 1 86.19 249 ALA A N 1
ATOM 1943 C CA . ALA A 1 249 ? -12.016 5.816 12.945 1 86.19 249 ALA A CA 1
ATOM 1944 C C . ALA A 1 249 ? -10.641 6.461 12.898 1 86.19 249 ALA A C 1
ATOM 1946 O O . ALA A 1 249 ? -9.617 5.77 12.984 1 86.19 249 ALA A O 1
ATOM 1947 N N . ARG A 1 250 ? -10.562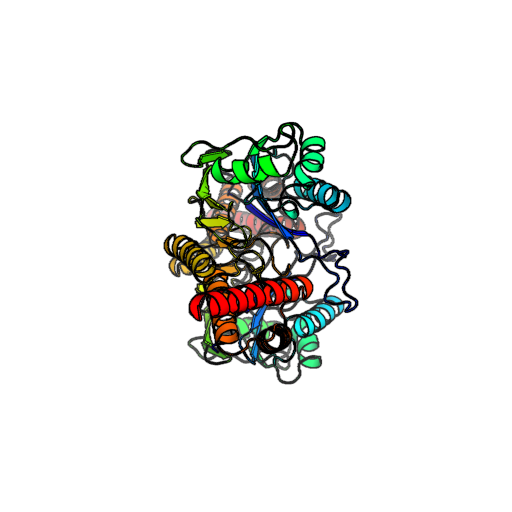 7.777 12.648 1 89.56 250 ARG A N 1
ATOM 1948 C CA . ARG A 1 250 ? -9.266 8.445 12.547 1 89.56 250 ARG A CA 1
ATOM 1949 C C . ARG A 1 250 ? -8.555 8.461 13.898 1 89.56 250 ARG A C 1
ATOM 1951 O O . ARG A 1 250 ? -9.203 8.477 14.945 1 89.56 250 ARG A O 1
ATOM 1958 N N . ARG A 1 251 ? -7.254 8.461 13.734 1 83.5 251 ARG A N 1
ATOM 1959 C CA . ARG A 1 251 ? -6.426 8.367 14.938 1 83.5 251 ARG A CA 1
ATOM 1960 C C . ARG A 1 251 ? -5.758 9.695 15.25 1 83.5 251 ARG A C 1
ATOM 1962 O O . ARG A 1 251 ? -5.684 10.578 14.391 1 83.5 251 ARG A O 1
ATOM 1969 N N . ASN A 1 252 ? -5.234 9.852 16.547 1 88.06 252 ASN A N 1
ATOM 1970 C CA . ASN A 1 252 ? -4.445 10.969 17.078 1 88.06 252 ASN A CA 1
ATOM 1971 C C . ASN A 1 252 ? -5.328 12.164 17.422 1 88.06 252 ASN A C 1
ATOM 1973 O O . ASN A 1 252 ? -5.211 13.227 16.812 1 88.06 252 ASN A O 1
ATOM 1977 N N . ASP A 1 253 ? -5.961 12.117 18.516 1 93 253 ASP A N 1
ATOM 1978 C CA . ASP A 1 253 ? -6.863 13.148 19.016 1 93 253 ASP A CA 1
ATOM 1979 C C . ASP A 1 253 ? -6.082 14.375 19.484 1 93 253 ASP A C 1
ATOM 1981 O O . ASP A 1 253 ? -6.629 15.484 19.531 1 93 253 ASP A O 1
ATOM 1985 N N . PHE A 1 254 ? -4.867 14.188 19.812 1 93.94 254 PHE A N 1
ATOM 1986 C CA . PHE A 1 254 ? -4.027 15.312 20.203 1 93.94 254 PHE A CA 1
ATOM 1987 C C . PHE A 1 254 ? -3.912 16.312 19.078 1 93.94 254 PHE A C 1
ATOM 1989 O O . PHE A 1 254 ? -4.062 17.531 19.281 1 93.94 254 PHE A O 1
ATOM 1996 N N . ILE A 1 255 ? -3.67 15.789 17.922 1 94.94 255 ILE A N 1
ATOM 1997 C CA . ILE A 1 255 ? -3.504 16.625 16.734 1 94.94 255 ILE A CA 1
ATOM 1998 C C . ILE A 1 255 ? -4.82 17.328 16.422 1 94.94 255 ILE A C 1
ATOM 2000 O O . ILE A 1 255 ? -4.824 18.516 16.062 1 94.94 255 ILE A O 1
ATOM 2004 N N . LEU A 1 256 ? -5.891 16.578 16.516 1 96.56 256 LEU A N 1
ATOM 2005 C CA . LEU A 1 256 ? -7.195 17.188 16.297 1 96.56 256 LEU A CA 1
ATOM 2006 C C . LEU A 1 256 ? -7.445 18.328 17.281 1 96.56 256 LEU A C 1
ATOM 2008 O O . LEU A 1 256 ? -7.918 19.391 16.906 1 96.56 256 LEU A O 1
ATOM 2012 N N . ASP A 1 257 ? -7.16 18.094 18.547 1 96.25 257 ASP A N 1
ATOM 2013 C CA . ASP A 1 257 ? -7.332 19.078 19.594 1 96.25 257 ASP A CA 1
ATOM 2014 C C . ASP A 1 257 ? -6.555 20.359 19.281 1 96.25 257 ASP A C 1
ATOM 2016 O O . ASP A 1 257 ? -7.109 21.453 19.328 1 96.25 257 ASP A O 1
ATOM 2020 N N . ARG A 1 258 ? -5.293 20.219 18.953 1 95.25 258 ARG A N 1
ATOM 2021 C CA . ARG A 1 258 ? -4.438 21.359 18.625 1 95.25 258 ARG A CA 1
ATOM 2022 C C . ARG A 1 258 ? -4.965 22.109 17.422 1 95.25 258 ARG A C 1
ATOM 2024 O O . ARG A 1 258 ? -4.887 23.344 17.359 1 95.25 258 ARG A O 1
ATOM 2031 N N . SER A 1 259 ? -5.398 21.375 16.422 1 97.62 259 SER A N 1
ATOM 2032 C CA . SER A 1 259 ? -5.953 21.969 15.211 1 97.62 259 SER A CA 1
ATOM 2033 C C . SER A 1 259 ? -7.172 22.828 15.523 1 97.62 259 SER A C 1
ATOM 2035 O O . SER A 1 259 ? -7.289 23.953 15.023 1 97.62 259 SER A O 1
ATOM 2037 N N . CYS A 1 260 ? -8.07 22.328 16.328 1 97.94 260 CYS A N 1
ATOM 2038 C CA . CYS A 1 260 ? -9.305 23.031 16.672 1 97.94 260 CYS A CA 1
ATOM 2039 C C . CYS A 1 260 ? -9.008 24.266 17.5 1 97.94 260 CYS A C 1
ATOM 2041 O O . CYS A 1 260 ? -9.547 25.344 17.234 1 97.94 260 CYS A O 1
ATOM 2043 N N . MET A 1 261 ? -8.156 24.125 18.531 1 97.12 261 MET A N 1
ATOM 2044 C CA . MET A 1 261 ? -7.805 25.25 19.406 1 97.12 261 MET A CA 1
ATOM 2045 C C . MET A 1 261 ? -7.191 26.391 18.609 1 97.12 261 MET A C 1
ATOM 2047 O O . MET A 1 261 ? -7.617 27.531 18.734 1 97.12 261 MET A O 1
ATOM 2051 N N . ALA A 1 262 ? -6.258 26.078 17.781 1 97.5 262 ALA A N 1
ATOM 2052 C CA . ALA A 1 262 ? -5.547 27.094 17.016 1 97.5 262 ALA A CA 1
ATOM 2053 C C . ALA A 1 262 ? -6.477 27.781 16.016 1 97.5 262 ALA A C 1
ATOM 2055 O O . ALA A 1 262 ? -6.441 29 15.852 1 97.5 262 ALA A O 1
ATOM 2056 N N . SER A 1 263 ? -7.27 27 15.297 1 97.56 263 SER A N 1
ATOM 2057 C CA . SER A 1 263 ? -8.102 27.531 14.219 1 97.56 263 SER A CA 1
ATOM 2058 C C . SER A 1 263 ? -9.227 28.391 14.766 1 97.56 263 SER A C 1
ATOM 2060 O O . SER A 1 263 ? -9.57 29.422 14.18 1 97.56 263 SER A O 1
ATOM 2062 N N . VAL A 1 264 ? -9.859 28 15.867 1 97.69 264 VAL A N 1
ATOM 2063 C CA . VAL A 1 264 ? -10.922 28.797 16.469 1 97.69 264 VAL A CA 1
ATOM 2064 C C . VAL A 1 264 ? -10.344 30.094 17.031 1 97.69 264 VAL A C 1
ATOM 2066 O O . VAL A 1 264 ? -10.945 31.156 16.906 1 97.69 264 VAL A O 1
ATOM 2069 N N . ALA A 1 265 ? -9.195 29.984 17.703 1 96.94 265 ALA A N 1
ATOM 2070 C CA . ALA A 1 265 ? -8.539 31.188 18.219 1 96.94 265 ALA A CA 1
ATOM 2071 C C . ALA A 1 265 ? -8.273 32.188 17.109 1 96.94 265 ALA A C 1
ATOM 2073 O O . ALA A 1 265 ? -8.5 33.406 17.266 1 96.94 265 ALA A O 1
ATOM 2074 N N . GLU A 1 266 ? -7.754 31.672 16.031 1 96.06 266 GLU A N 1
ATOM 2075 C CA . GLU A 1 266 ? -7.488 32.531 14.875 1 96.06 266 GLU A CA 1
ATOM 2076 C C . GLU A 1 266 ? -8.766 33.156 14.359 1 96.06 266 GLU A C 1
ATOM 2078 O O . GLU A 1 266 ? -8.773 34.344 13.977 1 96.06 266 GLU A O 1
ATOM 2083 N N . LYS A 1 267 ? -9.82 32.406 14.289 1 94.12 267 LYS A N 1
ATOM 2084 C CA . LYS A 1 267 ? -11.117 32.906 13.82 1 94.12 267 LYS A CA 1
ATOM 2085 C C . LYS A 1 267 ? -11.633 34.031 14.727 1 94.12 267 LYS A C 1
ATOM 2087 O O . LYS A 1 267 ? -12.094 35.062 14.242 1 94.12 267 LYS A O 1
ATOM 2092 N N . LEU A 1 268 ? -11.57 33.812 15.984 1 95.06 268 LEU A N 1
ATOM 2093 C CA . LEU A 1 268 ? -12.078 34.781 16.953 1 95.06 268 LEU A CA 1
ATOM 2094 C C . LEU A 1 268 ? -11.25 36.062 16.906 1 95.06 268 LEU A C 1
ATOM 2096 O O . LEU A 1 268 ? -11.797 37.156 17.031 1 95.06 268 LEU A O 1
ATOM 2100 N N . GLN A 1 269 ? -10 35.906 16.703 1 93.88 269 GLN A N 1
ATOM 2101 C CA . GLN A 1 269 ? -9.141 37.062 16.578 1 93.88 269 GLN A CA 1
ATOM 2102 C C . GLN A 1 269 ? -9.453 37.875 15.32 1 93.88 269 GLN A C 1
ATOM 2104 O O . GLN A 1 269 ? -9.453 39.094 15.328 1 93.88 269 GLN A O 1
ATOM 2109 N N . ALA A 1 270 ? -9.711 37.156 14.258 1 89.19 270 ALA A N 1
ATOM 2110 C CA . ALA A 1 270 ? -10.047 37.812 12.992 1 89.19 270 ALA A CA 1
ATOM 2111 C C . ALA A 1 270 ? -11.383 38.562 13.094 1 89.19 270 ALA A C 1
ATOM 2113 O O . ALA A 1 270 ? -11.547 39.625 12.523 1 89.19 270 ALA A O 1
ATOM 2114 N N . ASN A 1 271 ? -12.367 38 13.773 1 86.88 271 ASN A N 1
ATOM 2115 C CA . ASN A 1 271 ? -13.672 38.594 13.961 1 86.88 271 ASN A CA 1
ATOM 2116 C C . ASN A 1 271 ? -13.57 39.875 14.805 1 86.88 271 ASN A C 1
ATOM 2118 O O . ASN A 1 271 ? -14.297 40.844 14.57 1 86.88 271 ASN A O 1
ATOM 2122 N N . GLU A 1 272 ? -12.766 39.781 15.75 1 88.69 272 GLU A N 1
ATOM 2123 C CA . GLU A 1 272 ? -12.57 40.938 16.594 1 88.69 272 GLU A CA 1
ATOM 2124 C C . GLU A 1 272 ? -11.945 42.094 15.82 1 88.69 272 GLU A C 1
ATOM 2126 O O . GLU A 1 272 ? -12.32 43.25 15.992 1 88.69 272 GLU A O 1
ATOM 2131 N N . LYS A 1 273 ? -10.992 41.906 14.992 1 87.19 273 LYS A N 1
ATOM 2132 C CA . LYS A 1 273 ? -10.328 42.906 14.195 1 87.19 273 LYS A CA 1
ATOM 2133 C C . LYS A 1 273 ? -11.281 43.531 13.164 1 87.19 273 LYS A C 1
ATOM 2135 O O . LYS A 1 273 ? -11.172 44.719 12.828 1 87.19 273 LYS A O 1
ATOM 2140 N N . ALA A 1 274 ? -12.164 42.75 12.68 1 82.44 274 ALA A N 1
ATOM 2141 C CA . ALA A 1 274 ? -13.117 43.219 11.664 1 82.44 274 ALA A CA 1
ATOM 2142 C C . ALA A 1 274 ? -14.195 44.094 12.281 1 82.44 274 ALA A C 1
ATOM 2144 O O . ALA A 1 274 ? -14.805 44.906 11.586 1 82.44 274 ALA A O 1
ATOM 2145 N N . SER A 1 275 ? -14.5 43.875 13.547 1 80.19 275 SER A N 1
ATOM 2146 C CA . SER A 1 275 ? -15.531 44.656 14.242 1 80.19 275 SER A CA 1
ATOM 2147 C C . SER A 1 275 ? -15 46 14.719 1 80.19 275 SER A C 1
ATOM 2149 O O . SER A 1 275 ? -15.773 46.844 15.156 1 80.19 275 SER A O 1
ATOM 2151 N N . ILE A 1 276 ? -13.742 46.312 14.547 1 71.62 276 ILE A N 1
ATOM 2152 C CA . ILE A 1 276 ? -13.18 47.625 14.898 1 71.62 276 ILE A CA 1
ATOM 2153 C C . ILE A 1 276 ? -13.086 48.5 13.648 1 71.62 276 ILE A C 1
ATOM 2155 O O . ILE A 1 276 ? -12.688 48.031 12.586 1 71.62 276 ILE A O 1
ATOM 2159 N N . MET B 1 1 ? -22.438 12.938 3.617 1 38.5 1 MET B N 1
ATOM 2160 C CA . MET B 1 1 ? -21.062 13.219 3.227 1 38.5 1 MET B CA 1
ATOM 2161 C C . MET B 1 1 ? -20.422 12 2.564 1 38.5 1 MET B C 1
ATOM 2163 O O . MET B 1 1 ? -20.484 10.891 3.107 1 38.5 1 MET B O 1
ATOM 2167 N N . PRO B 1 2 ? -20.406 11.812 1.304 1 46.38 2 PRO B N 1
ATOM 2168 C CA . PRO B 1 2 ? -20 10.578 0.64 1 46.38 2 PRO B CA 1
ATOM 2169 C C . PRO B 1 2 ? -18.766 9.945 1.284 1 46.38 2 PRO B C 1
ATOM 2171 O O . PRO B 1 2 ? -17.734 10.609 1.442 1 46.38 2 PRO B O 1
ATOM 2174 N N . SER B 1 3 ? -18.984 9.18 2.363 1 55.16 3 SER B N 1
ATOM 2175 C CA . SER B 1 3 ? -17.969 8.383 3.055 1 55.16 3 SER B CA 1
ATOM 2176 C C . SER B 1 3 ? -17.047 7.688 2.066 1 55.16 3 SER B C 1
ATOM 2178 O O . SER B 1 3 ? -17.484 7.211 1.02 1 55.16 3 SER B O 1
ATOM 2180 N N . SER B 1 4 ? -15.773 8.164 1.871 1 77.31 4 SER B N 1
ATOM 2181 C CA . SER B 1 4 ? -14.766 7.77 0.886 1 77.31 4 SER B CA 1
ATOM 2182 C C . SER B 1 4 ? -14.375 6.305 1.048 1 77.31 4 SER B C 1
ATOM 2184 O O . SER B 1 4 ? -14.547 5.727 2.125 1 77.31 4 SER B O 1
ATOM 2186 N N . LEU B 1 5 ? -14.438 5.613 0.013 1 91.06 5 LEU B N 1
ATOM 2187 C CA . LEU B 1 5 ? -13.906 4.258 -0.097 1 91.06 5 LEU B CA 1
ATOM 2188 C C . LEU B 1 5 ? -12.547 4.148 0.598 1 91.06 5 LEU B C 1
ATOM 2190 O O . LEU B 1 5 ? -11.719 5.055 0.504 1 91.06 5 LEU B O 1
ATOM 2194 N N . GLN B 1 6 ? -12.453 3.146 1.478 1 93.62 6 GLN B N 1
ATOM 2195 C CA . GLN B 1 6 ? -11.172 2.801 2.088 1 93.62 6 GLN B CA 1
ATOM 2196 C C . GLN B 1 6 ? -10.695 1.425 1.63 1 93.62 6 GLN B C 1
ATOM 2198 O O . GLN B 1 6 ? -11.508 0.518 1.429 1 93.62 6 GLN B O 1
ATOM 2203 N N . VAL B 1 7 ? -9.484 1.291 1.438 1 97.69 7 VAL B N 1
ATOM 2204 C CA . VAL B 1 7 ? -8.883 0.031 1.011 1 97.69 7 VAL B CA 1
ATOM 2205 C C . VAL B 1 7 ? -7.723 -0.329 1.937 1 97.69 7 VAL B C 1
ATOM 2207 O O . VAL B 1 7 ? -6.84 0.497 2.189 1 97.69 7 VAL B O 1
ATOM 2210 N N . ASP B 1 8 ? -7.754 -1.51 2.482 1 98.31 8 ASP B N 1
ATOM 2211 C CA . ASP B 1 8 ? -6.703 -2.02 3.359 1 98.31 8 ASP B CA 1
ATOM 2212 C C . ASP B 1 8 ? -6.242 -3.404 2.914 1 98.31 8 ASP B C 1
ATOM 2214 O O . ASP B 1 8 ? -7.016 -4.168 2.336 1 98.31 8 ASP B O 1
ATOM 2218 N N . VAL B 1 9 ? -5.008 -3.697 3.133 1 98.75 9 VAL B N 1
ATOM 2219 C CA . VAL B 1 9 ? -4.469 -5.023 2.85 1 98.75 9 VAL B CA 1
ATOM 2220 C C . VAL B 1 9 ? -3.918 -5.641 4.133 1 98.75 9 VAL B C 1
ATOM 2222 O O . VAL B 1 9 ? -3.139 -5.008 4.848 1 98.75 9 VAL B O 1
ATOM 2225 N N . TYR B 1 10 ? -4.395 -6.762 4.473 1 98.5 10 TYR B N 1
ATOM 2226 C CA . TYR B 1 10 ? -3.811 -7.629 5.488 1 98.5 10 TYR B CA 1
ATOM 2227 C C . TYR B 1 10 ? -2.922 -8.695 4.855 1 98.5 10 TYR B C 1
ATOM 2229 O O . TYR B 1 10 ? -3.404 -9.547 4.105 1 98.5 10 TYR B O 1
ATOM 2237 N N . VAL B 1 11 ? -1.646 -8.648 5.094 1 97.69 11 VAL B N 1
ATOM 2238 C CA . VAL B 1 11 ? -0.737 -9.672 4.586 1 97.69 11 VAL B CA 1
ATOM 2239 C C . VAL B 1 11 ? -0.53 -10.75 5.645 1 97.69 11 VAL B C 1
ATOM 2241 O O . VAL B 1 11 ? 0.228 -10.562 6.598 1 97.69 11 VAL B O 1
ATOM 2244 N N . ALA B 1 12 ? -1.24 -11.836 5.477 1 97 12 ALA B N 1
ATOM 2245 C CA . ALA B 1 12 ? -0.997 -12.977 6.359 1 97 12 ALA B CA 1
ATOM 2246 C C . ALA B 1 12 ? 0.426 -13.5 6.199 1 97 12 ALA B C 1
ATOM 2248 O O . ALA B 1 12 ? 0.898 -13.695 5.074 1 97 12 ALA B O 1
ATOM 2249 N N . PRO B 1 13 ? 1.12 -13.734 7.281 1 93.88 13 PRO B N 1
ATOM 2250 C CA . PRO B 1 13 ? 2.537 -14.094 7.191 1 93.88 13 PRO B CA 1
ATOM 2251 C C . PRO B 1 13 ? 2.754 -15.469 6.559 1 93.88 13 PRO B C 1
ATOM 2253 O O . PRO B 1 13 ? 1.832 -16.281 6.516 1 93.88 13 PRO B O 1
ATOM 2256 N N . ALA B 1 14 ? 3.961 -15.641 6.078 1 91.81 14 ALA B N 1
ATOM 2257 C CA . ALA B 1 14 ? 4.371 -16.969 5.633 1 91.81 14 ALA B CA 1
ATOM 2258 C C . ALA B 1 14 ? 4.293 -17.984 6.773 1 91.81 14 ALA B C 1
ATOM 2260 O O . ALA B 1 14 ? 4.574 -17.641 7.926 1 91.81 14 ALA B O 1
ATOM 2261 N N . ILE B 1 15 ? 3.885 -19.125 6.398 1 90.5 15 ILE B N 1
ATOM 2262 C CA . ILE B 1 15 ? 3.771 -20.156 7.422 1 90.5 15 ILE B CA 1
ATOM 2263 C C . ILE B 1 15 ? 4.508 -21.422 6.969 1 90.5 15 ILE B C 1
ATOM 2265 O O . ILE B 1 15 ? 4.781 -21.594 5.781 1 90.5 15 ILE B O 1
ATOM 2269 N N . ARG B 1 16 ? 4.828 -22.297 7.926 1 89.44 16 ARG B N 1
ATOM 2270 C CA . ARG B 1 16 ? 5.5 -23.547 7.629 1 89.44 16 ARG B CA 1
ATOM 2271 C C . ARG B 1 16 ? 4.605 -24.469 6.793 1 89.44 16 ARG B C 1
ATOM 2273 O O . ARG B 1 16 ? 3.398 -24.547 7.027 1 89.44 16 ARG B O 1
ATOM 2280 N N . ALA B 1 17 ? 5.195 -25.047 5.824 1 85.25 17 ALA B N 1
ATOM 2281 C CA . ALA B 1 17 ? 4.508 -26 4.957 1 85.25 17 ALA B CA 1
ATOM 2282 C C . ALA B 1 17 ? 5.184 -27.359 5.004 1 85.25 17 ALA B C 1
ATOM 2284 O O . ALA B 1 17 ? 6.398 -27.453 5.18 1 85.25 17 ALA B O 1
ATOM 2285 N N . GLU B 1 18 ? 4.43 -28.422 5.059 1 85.94 18 GLU B N 1
ATOM 2286 C CA . GLU B 1 18 ? 4.973 -29.766 4.871 1 85.94 18 GLU B CA 1
ATOM 2287 C C . GLU B 1 18 ? 5.266 -30.047 3.4 1 85.94 18 GLU B C 1
ATOM 2289 O O . GLU B 1 18 ? 4.379 -30.453 2.648 1 85.94 18 GLU B O 1
ATOM 2294 N N . THR B 1 19 ? 6.445 -29.812 3.01 1 86.06 19 THR B N 1
ATOM 2295 C CA . THR B 1 19 ? 6.785 -29.875 1.593 1 86.06 19 THR B CA 1
ATOM 2296 C C . THR B 1 19 ? 7.512 -31.172 1.262 1 86.06 19 THR B C 1
ATOM 2298 O O . THR B 1 19 ? 7.633 -31.547 0.092 1 86.06 19 THR B O 1
ATOM 2301 N N . GLY B 1 20 ? 8.039 -31.859 2.299 1 87.06 20 GLY B N 1
ATOM 2302 C CA . GLY B 1 20 ? 8.875 -33.031 2.088 1 87.06 20 GLY B CA 1
ATOM 2303 C C . GLY B 1 20 ? 10.312 -32.688 1.737 1 87.06 20 GLY B C 1
ATOM 2304 O O . GLY B 1 20 ? 11.133 -33.594 1.535 1 87.06 20 GLY B O 1
ATOM 2305 N N . LEU B 1 21 ? 10.625 -31.453 1.609 1 88.62 21 LEU B N 1
ATOM 2306 C CA . LEU B 1 21 ? 11.969 -31.016 1.265 1 88.62 21 LEU B CA 1
ATOM 2307 C C . LEU B 1 21 ? 12.766 -30.641 2.518 1 88.62 21 LEU B C 1
ATOM 2309 O O . LEU B 1 21 ? 12.188 -30.203 3.516 1 88.62 21 LEU B O 1
ATOM 2313 N N . GLU B 1 22 ? 14.094 -30.797 2.482 1 86.19 22 GLU B N 1
ATOM 2314 C CA . GLU B 1 22 ? 14.953 -30.625 3.652 1 86.19 22 GLU B CA 1
ATOM 2315 C C . GLU B 1 22 ? 15.367 -29.172 3.822 1 86.19 22 GLU B C 1
ATOM 2317 O O . GLU B 1 22 ? 15.492 -28.688 4.949 1 86.19 22 GLU B O 1
ATOM 2322 N N . GLU B 1 23 ? 15.562 -28.484 2.758 1 88.38 23 GLU B N 1
ATOM 2323 C CA . GLU B 1 23 ? 16.031 -27.109 2.83 1 88.38 23 GLU B CA 1
ATOM 2324 C C . GLU B 1 23 ? 15.016 -26.203 3.514 1 88.38 23 GLU B C 1
ATOM 2326 O O . GLU B 1 23 ? 13.859 -26.125 3.082 1 88.38 23 GLU B O 1
ATOM 2331 N N . PRO B 1 24 ? 15.422 -25.547 4.566 1 85.56 24 PRO B N 1
ATOM 2332 C CA . PRO B 1 24 ? 14.484 -24.719 5.34 1 85.56 24 PRO B CA 1
ATOM 2333 C C . PRO B 1 24 ? 13.758 -23.688 4.48 1 85.56 24 PRO B C 1
ATOM 2335 O O . PRO B 1 24 ? 12.562 -23.453 4.68 1 85.56 24 PRO B O 1
ATOM 2338 N N . SER B 1 25 ? 14.383 -23.062 3.537 1 84.5 25 SER B N 1
ATOM 2339 C CA . SER B 1 25 ? 13.789 -22.031 2.693 1 84.5 25 SER B CA 1
ATOM 2340 C C . SER B 1 25 ? 12.703 -22.609 1.791 1 84.5 25 SER B C 1
ATOM 2342 O O . SER B 1 25 ? 11.906 -21.875 1.212 1 84.5 25 SER B O 1
ATOM 2344 N N . LYS B 1 26 ? 12.648 -23.906 1.769 1 91.06 26 LYS B N 1
ATOM 2345 C CA . LYS B 1 26 ? 11.672 -24.578 0.922 1 91.06 26 LYS B CA 1
ATOM 2346 C C . LYS B 1 26 ? 10.531 -25.172 1.755 1 91.06 26 LYS B C 1
ATOM 2348 O O . LYS B 1 26 ? 9.75 -25.969 1.259 1 91.06 26 LYS B O 1
ATOM 2353 N N . GLN B 1 27 ? 10.492 -24.781 2.979 1 90.5 27 GLN B N 1
ATOM 2354 C CA . GLN B 1 27 ? 9.492 -25.344 3.879 1 90.5 27 GLN B CA 1
ATOM 2355 C C . GLN B 1 27 ? 8.5 -24.281 4.328 1 90.5 27 GLN B C 1
ATOM 2357 O O . GLN B 1 27 ? 7.988 -24.328 5.449 1 90.5 27 GLN B O 1
ATOM 2362 N N . LEU B 1 28 ? 8.25 -23.266 3.42 1 89.44 28 LEU B N 1
ATOM 2363 C CA . LEU B 1 28 ? 7.336 -22.188 3.756 1 89.44 28 LEU B CA 1
ATOM 2364 C C . LEU B 1 28 ? 6.273 -22.016 2.674 1 89.44 28 LEU B C 1
ATOM 2366 O O . LEU B 1 28 ? 6.527 -22.281 1.5 1 89.44 28 LEU B O 1
ATOM 2370 N N . TRP B 1 29 ? 5.09 -21.656 3.174 1 87.88 29 TRP B N 1
ATOM 2371 C CA . TRP B 1 29 ? 4.09 -21.094 2.273 1 87.88 29 TRP B CA 1
ATOM 2372 C C . TRP B 1 29 ? 4.246 -19.578 2.166 1 87.88 29 TRP B C 1
ATOM 2374 O O . TRP B 1 29 ? 4.59 -18.922 3.145 1 87.88 29 TRP B O 1
ATOM 2384 N N . SER B 1 30 ? 4.008 -19.047 1.014 1 89.62 30 SER B N 1
ATOM 2385 C CA . SER B 1 30 ? 4.125 -17.609 0.797 1 89.62 30 SER B CA 1
ATOM 2386 C C . SER B 1 30 ? 3.115 -16.828 1.641 1 89.62 30 SER B C 1
ATOM 2388 O O . SER B 1 30 ? 2.051 -17.359 1.979 1 89.62 30 SER B O 1
ATOM 2390 N N . PRO B 1 31 ? 3.484 -15.578 1.986 1 94.81 31 PRO B N 1
ATOM 2391 C CA . PRO B 1 31 ? 2.447 -14.703 2.541 1 94.81 31 PRO B CA 1
ATOM 2392 C C . PRO B 1 31 ? 1.251 -14.539 1.605 1 94.81 31 PRO B C 1
ATOM 2394 O O . PRO B 1 31 ? 1.395 -14.672 0.387 1 94.81 31 PRO B O 1
ATOM 2397 N N . ILE B 1 32 ? 0.124 -14.336 2.17 1 96.88 32 ILE B N 1
ATOM 2398 C CA . ILE B 1 32 ? -1.09 -14.172 1.376 1 96.88 32 ILE B CA 1
ATOM 2399 C C . ILE B 1 32 ? -1.738 -12.828 1.694 1 96.88 32 ILE B C 1
ATOM 2401 O O . ILE B 1 32 ? -1.838 -12.438 2.861 1 96.88 32 ILE B O 1
ATOM 2405 N N . CYS B 1 33 ? -2.156 -12.141 0.641 1 98.5 33 CYS B N 1
ATOM 2406 C CA . CYS B 1 33 ? -2.826 -10.852 0.806 1 98.5 33 CYS B CA 1
ATOM 2407 C C . CYS B 1 33 ? -4.332 -11.039 0.947 1 98.5 33 CYS B C 1
ATOM 2409 O O . CYS B 1 33 ? -4.957 -11.719 0.135 1 98.5 33 CYS B O 1
ATOM 2411 N N . CYS B 1 34 ? -4.91 -10.508 1.954 1 98.88 34 CYS B N 1
ATOM 2412 C CA . CYS B 1 34 ? -6.344 -10.352 2.156 1 98.88 34 CYS B CA 1
ATOM 2413 C C . CYS B 1 34 ? -6.738 -8.875 2.119 1 98.88 34 CYS B C 1
ATOM 2415 O O . CYS B 1 34 ? -6.18 -8.062 2.854 1 98.88 34 CYS B O 1
ATOM 2417 N N . ILE B 1 35 ? -7.703 -8.539 1.254 1 98.94 35 ILE B N 1
ATOM 2418 C CA . ILE B 1 35 ? -7.988 -7.133 0.976 1 98.94 35 ILE B CA 1
ATOM 2419 C C . ILE B 1 35 ? -9.352 -6.762 1.542 1 98.94 35 ILE B C 1
ATOM 2421 O O . ILE B 1 35 ? -10.336 -7.48 1.335 1 98.94 35 ILE B O 1
ATOM 2425 N N . LEU B 1 36 ? -9.398 -5.711 2.283 1 98.81 36 LEU B N 1
ATOM 2426 C CA . LEU B 1 36 ? -10.648 -5.16 2.807 1 98.81 36 LEU B CA 1
ATOM 2427 C C . LEU B 1 36 ? -10.977 -3.834 2.131 1 98.81 36 LEU B C 1
ATOM 2429 O O . LEU B 1 36 ? -10.195 -2.885 2.199 1 98.81 36 LEU B O 1
ATOM 2433 N N . ILE B 1 37 ? -12.07 -3.783 1.402 1 98.31 37 ILE B N 1
ATOM 2434 C CA . ILE B 1 37 ? -12.586 -2.564 0.79 1 98.31 37 ILE B CA 1
ATOM 2435 C C . ILE B 1 37 ? -13.875 -2.141 1.487 1 98.31 37 ILE B C 1
ATOM 2437 O O . ILE B 1 37 ? -14.828 -2.92 1.572 1 98.31 37 ILE B O 1
ATOM 2441 N N . GLN B 1 38 ? -13.914 -0.966 2.01 1 96.19 38 GLN B N 1
ATOM 2442 C CA . GLN B 1 38 ? -15.094 -0.581 2.771 1 96.19 38 GLN B CA 1
ATOM 2443 C C . GLN B 1 38 ? -15.672 0.739 2.264 1 96.19 38 GLN B C 1
ATOM 2445 O O . GLN B 1 38 ? -14.922 1.633 1.86 1 96.19 38 GLN B O 1
ATOM 2450 N N . GLY B 1 39 ? -16.969 0.827 2.156 1 94.12 39 GLY B N 1
ATOM 2451 C CA . GLY B 1 39 ? -17.719 2.059 1.981 1 94.12 39 GLY B CA 1
ATOM 2452 C C . GLY B 1 39 ? -18.234 2.635 3.287 1 94.12 39 GLY B C 1
ATOM 2453 O O . GLY B 1 39 ? -17.672 2.371 4.352 1 94.12 39 GLY B O 1
ATOM 2454 N N . PRO B 1 40 ? -19.266 3.436 3.197 1 92.25 40 PRO B N 1
ATOM 2455 C CA . PRO B 1 40 ? -19.797 4.094 4.395 1 92.25 40 PRO B CA 1
ATOM 2456 C C . PRO B 1 40 ? -20.406 3.107 5.391 1 92.25 40 PRO B C 1
ATOM 2458 O O . PRO B 1 40 ? -20.281 3.293 6.605 1 92.25 40 PRO B O 1
ATOM 2461 N N . THR B 1 41 ? -21.031 1.996 4.918 1 95.44 41 THR B N 1
ATOM 2462 C CA . THR B 1 41 ? -21.75 1.139 5.852 1 95.44 41 THR B CA 1
ATOM 2463 C C . THR B 1 41 ? -21.406 -0.328 5.621 1 95.44 41 THR B C 1
ATOM 2465 O O . THR B 1 41 ? -21.562 -1.16 6.516 1 95.44 41 THR B O 1
ATOM 2468 N N . LEU B 1 42 ? -20.953 -0.631 4.406 1 97.62 42 LEU B N 1
ATOM 2469 C CA . LEU B 1 42 ? -20.719 -2.02 4.031 1 97.62 42 LEU B CA 1
ATOM 2470 C C . LEU B 1 42 ? -19.266 -2.227 3.633 1 97.62 42 LEU B C 1
ATOM 2472 O O . LEU B 1 42 ? -18.562 -1.268 3.297 1 97.62 42 LEU B O 1
ATOM 2476 N N . ALA B 1 43 ? -18.797 -3.482 3.703 1 98.31 43 ALA B N 1
ATOM 2477 C CA . ALA B 1 43 ? -17.438 -3.824 3.326 1 98.31 43 ALA B CA 1
ATOM 2478 C C . ALA B 1 43 ? -17.391 -5.121 2.523 1 98.31 43 ALA B C 1
ATOM 2480 O O . ALA B 1 43 ? -18.344 -5.906 2.553 1 98.31 43 ALA B O 1
ATOM 2481 N N . VAL B 1 44 ? -16.359 -5.238 1.729 1 98.69 44 VAL B N 1
ATOM 2482 C CA . VAL B 1 44 ? -16.016 -6.438 0.972 1 98.69 44 VAL B CA 1
ATOM 2483 C C . VAL B 1 44 ? -14.633 -6.93 1.384 1 98.69 44 VAL B C 1
ATOM 2485 O O . VAL B 1 44 ? -13.695 -6.137 1.482 1 98.69 44 VAL B O 1
ATOM 2488 N N . LEU B 1 45 ? -14.531 -8.219 1.725 1 98.88 45 LEU B N 1
ATOM 2489 C CA . LEU B 1 45 ? -13.242 -8.883 1.942 1 98.88 45 LEU B CA 1
ATOM 2490 C C . LEU B 1 45 ? -12.883 -9.773 0.759 1 98.88 45 LEU B C 1
ATOM 2492 O O . LEU B 1 45 ? -13.742 -10.492 0.238 1 98.88 45 LEU B O 1
ATOM 2496 N N . VAL B 1 46 ? -11.633 -9.688 0.291 1 98.94 46 VAL B N 1
ATOM 2497 C CA . VAL B 1 46 ? -11.188 -10.508 -0.833 1 98.94 46 VAL B CA 1
ATOM 2498 C C . VAL B 1 46 ? -10.125 -11.492 -0.364 1 98.94 46 VAL B C 1
ATOM 2500 O O . VAL B 1 46 ? -9.102 -11.094 0.197 1 98.94 46 VAL B O 1
ATOM 2503 N N . ASP B 1 47 ? -10.359 -12.82 -0.572 1 98.62 47 ASP B N 1
ATOM 2504 C CA . ASP B 1 47 ? -9.484 -13.945 -0.273 1 98.62 47 ASP B CA 1
ATOM 2505 C C . ASP B 1 47 ? -9.25 -14.078 1.229 1 98.62 47 ASP B C 1
ATOM 2507 O O . ASP B 1 47 ? -9.242 -13.078 1.952 1 98.62 47 ASP B O 1
ATOM 2511 N N . THR B 1 48 ? -9.148 -15.258 1.706 1 97.94 48 THR B N 1
ATOM 2512 C CA . THR B 1 48 ? -8.93 -15.602 3.107 1 97.94 48 THR B CA 1
ATOM 2513 C C . THR B 1 48 ? -7.848 -16.672 3.242 1 97.94 48 THR B C 1
ATOM 2515 O O . THR B 1 48 ? -7.727 -17.547 2.387 1 97.94 48 THR B O 1
ATOM 2518 N N . PRO B 1 49 ? -7.059 -16.547 4.297 1 96.38 49 PRO B N 1
ATOM 2519 C CA . PRO B 1 49 ? -5.996 -17.547 4.48 1 96.38 49 PRO B CA 1
ATOM 2520 C C . PRO B 1 49 ? -6.523 -18.891 4.969 1 96.38 49 PRO B C 1
ATOM 2522 O O . PRO B 1 49 ? -7.645 -18.969 5.473 1 96.38 49 PRO B O 1
ATOM 2525 N N . THR B 1 50 ? -5.766 -19.938 4.965 1 91.31 50 THR B N 1
ATOM 2526 C CA . THR B 1 50 ? -6.215 -21.312 5.168 1 91.31 50 THR B CA 1
ATOM 2527 C C . THR B 1 50 ? -6.215 -21.672 6.652 1 91.31 50 THR B C 1
ATOM 2529 O O . THR B 1 50 ? -7.211 -22.172 7.176 1 91.31 50 THR B O 1
ATOM 2532 N N . PRO B 1 51 ? -5.074 -21.5 7.426 1 93.31 51 PRO B N 1
ATOM 2533 C CA . PRO B 1 51 ? -5.074 -21.938 8.82 1 93.31 51 PRO B CA 1
ATOM 2534 C C . PRO B 1 51 ? -6.133 -21.234 9.664 1 93.31 51 PRO B C 1
ATOM 2536 O O . PRO B 1 51 ? -6.328 -20.016 9.523 1 93.31 51 PRO B O 1
ATOM 2539 N N . VAL B 1 52 ? -6.73 -21.953 10.484 1 96.06 52 VAL B N 1
ATOM 2540 C CA . VAL B 1 52 ? -7.816 -21.453 11.32 1 96.06 52 VAL B CA 1
ATOM 2541 C C . VAL B 1 52 ? -7.328 -20.266 12.141 1 96.06 52 VAL B C 1
ATOM 2543 O O . VAL B 1 52 ? -8.023 -19.25 12.242 1 96.06 52 VAL B O 1
ATOM 2546 N N . GLU B 1 53 ? -6.172 -20.391 12.672 1 96.75 53 GLU B N 1
ATOM 2547 C CA . GLU B 1 53 ? -5.629 -19.328 13.508 1 96.75 53 GLU B CA 1
ATOM 2548 C C . GLU B 1 53 ? -5.465 -18.031 12.711 1 96.75 53 GLU B C 1
ATOM 2550 O O . GLU B 1 53 ? -5.785 -16.953 13.203 1 96.75 53 GLU B O 1
ATOM 2555 N N . LEU B 1 54 ? -4.949 -18.156 11.523 1 97.19 54 LEU B N 1
ATOM 2556 C CA . LEU B 1 54 ? -4.777 -16.984 10.672 1 97.19 54 LEU B CA 1
ATOM 2557 C C . LEU B 1 54 ? -6.129 -16.406 10.266 1 97.19 54 LEU B C 1
ATOM 2559 O O . LEU B 1 54 ? -6.305 -15.188 10.234 1 97.19 54 LEU B O 1
ATOM 2563 N N . ALA B 1 55 ? -7.078 -17.281 9.938 1 97.88 55 ALA B N 1
ATOM 2564 C CA . ALA B 1 55 ? -8.414 -16.828 9.562 1 97.88 55 ALA B CA 1
ATOM 2565 C C . ALA B 1 55 ? -9.102 -16.125 10.727 1 97.88 55 ALA B C 1
ATOM 2567 O O . ALA B 1 55 ? -9.805 -15.125 10.531 1 97.88 55 ALA B O 1
ATOM 2568 N N . GLN B 1 56 ? -8.938 -16.641 11.945 1 98.44 56 GLN B N 1
ATOM 2569 C CA . GLN B 1 56 ? -9.469 -15.977 13.133 1 98.44 56 GLN B CA 1
ATOM 2570 C C . GLN B 1 56 ? -8.828 -14.609 13.336 1 98.44 56 GLN B C 1
ATOM 2572 O O . GLN B 1 56 ? -9.523 -13.633 13.656 1 98.44 56 GLN B O 1
ATOM 2577 N N . GLY B 1 57 ? -7.5 -14.617 13.203 1 98.44 57 GLY B N 1
ATOM 2578 C CA . GLY B 1 57 ? -6.809 -13.336 13.273 1 98.44 57 GLY B CA 1
ATOM 2579 C C . GLY B 1 57 ? -7.312 -12.336 12.25 1 98.44 57 GLY B C 1
ATOM 2580 O O . GLY B 1 57 ? -7.484 -11.156 12.562 1 98.44 57 GLY B O 1
ATOM 2581 N N . LEU B 1 58 ? -7.547 -12.781 11.047 1 98.62 58 LEU B N 1
ATOM 2582 C CA . LEU B 1 58 ? -8.094 -11.93 10 1 98.62 58 LEU B CA 1
ATOM 2583 C C . LEU B 1 58 ? -9.469 -11.398 10.398 1 98.62 58 LEU B C 1
ATOM 2585 O O . LEU B 1 58 ? -9.773 -10.227 10.164 1 98.62 58 LEU B O 1
ATOM 2589 N N . SER B 1 59 ? -10.305 -12.242 10.953 1 98.62 59 SER B N 1
ATOM 2590 C CA . SER B 1 59 ? -11.633 -11.828 11.398 1 98.62 59 SER B CA 1
ATOM 2591 C C . SER B 1 59 ? -11.539 -10.688 12.406 1 98.62 59 SER B C 1
ATOM 2593 O O . SER B 1 59 ? -12.258 -9.695 12.297 1 98.62 59 SER B O 1
ATOM 2595 N N . GLU B 1 60 ? -10.695 -10.852 13.344 1 98.56 60 GLU B N 1
ATOM 2596 C CA . GLU B 1 60 ? -10.5 -9.812 14.352 1 98.56 60 GLU B CA 1
ATOM 2597 C C . GLU B 1 60 ? -9.984 -8.523 13.719 1 98.56 60 GLU B C 1
ATOM 2599 O O . GLU B 1 60 ? -10.406 -7.43 14.094 1 98.56 60 GLU B O 1
ATOM 2604 N N . TRP B 1 61 ? -9.078 -8.703 12.812 1 98.38 61 TRP B N 1
ATOM 2605 C CA . TRP B 1 61 ? -8.508 -7.555 12.109 1 98.38 61 TRP B CA 1
ATOM 2606 C C . TRP B 1 61 ? -9.586 -6.805 11.336 1 98.38 61 TRP B C 1
ATOM 2608 O O . TRP B 1 61 ? -9.617 -5.574 11.336 1 98.38 61 TRP B O 1
ATOM 2618 N N . VAL B 1 62 ? -10.5 -7.477 10.648 1 98.56 62 VAL B N 1
ATOM 2619 C CA . VAL B 1 62 ? -11.578 -6.867 9.883 1 98.56 62 VAL B CA 1
ATOM 2620 C C . VAL B 1 62 ? -12.477 -6.055 10.812 1 98.56 62 VAL B C 1
ATOM 2622 O O . VAL B 1 62 ? -12.828 -4.91 10.508 1 98.56 62 VAL B O 1
ATOM 2625 N N . LYS B 1 63 ? -12.82 -6.633 11.969 1 97.69 63 LYS B N 1
ATOM 2626 C CA . LYS B 1 63 ? -13.656 -5.941 12.938 1 97.69 63 LYS B CA 1
ATOM 2627 C C . LYS B 1 63 ? -13 -4.656 13.422 1 97.69 63 LYS B C 1
ATOM 2629 O O . LYS B 1 63 ? -13.664 -3.629 13.57 1 97.69 63 LYS B O 1
ATOM 2634 N N . LYS B 1 64 ? -11.75 -4.723 13.594 1 95.88 64 LYS B N 1
ATOM 2635 C CA . LYS B 1 64 ? -11.008 -3.57 14.094 1 95.88 64 LYS B CA 1
ATOM 2636 C C . LYS B 1 64 ? -10.836 -2.514 13 1 95.88 64 LYS B C 1
ATOM 2638 O O . LYS B 1 64 ? -10.852 -1.314 13.289 1 95.88 64 LYS B O 1
ATOM 2643 N N . THR B 1 65 ? -10.688 -2.908 11.805 1 96.19 65 THR B N 1
ATOM 2644 C CA . THR B 1 65 ? -10.352 -2.02 10.695 1 96.19 65 THR B CA 1
ATOM 2645 C C . THR B 1 65 ? -11.609 -1.374 10.117 1 96.19 65 THR B C 1
ATOM 2647 O O . THR B 1 65 ? -11.547 -0.277 9.555 1 96.19 65 THR B O 1
ATOM 2650 N N . ALA B 1 66 ? -12.711 -2.004 10.258 1 94.69 66 ALA B N 1
ATOM 2651 C CA . ALA B 1 66 ? -13.977 -1.498 9.742 1 94.69 66 ALA B CA 1
ATOM 2652 C C . ALA B 1 66 ? -15.039 -1.453 10.844 1 94.69 66 ALA B C 1
ATOM 2654 O O . ALA B 1 66 ? -16.141 -1.986 10.68 1 94.69 66 ALA B O 1
ATOM 2655 N N . PRO B 1 67 ? -14.68 -0.706 11.875 1 92.38 67 PRO B N 1
ATOM 2656 C CA . PRO B 1 67 ? -15.633 -0.672 12.992 1 92.38 67 PRO B CA 1
ATOM 2657 C C . PRO B 1 67 ? -17 -0.126 12.578 1 92.38 67 PRO B C 1
ATOM 2659 O O . PRO B 1 67 ? -17.078 0.885 11.875 1 92.38 67 PRO B O 1
ATOM 2662 N N . GLY B 1 68 ? -18.016 -0.869 13.023 1 91.62 68 GLY B N 1
ATOM 2663 C CA . GLY B 1 68 ? -19.391 -0.415 12.812 1 91.62 68 GLY B CA 1
ATOM 2664 C C . GLY B 1 68 ? -19.906 -0.706 11.414 1 91.62 68 GLY B C 1
ATOM 2665 O O . GLY B 1 68 ? -21.047 -0.37 11.086 1 91.62 68 GLY B O 1
ATOM 2666 N N . LYS B 1 69 ? -19.141 -1.304 10.609 1 94.88 69 LYS B N 1
ATOM 2667 C CA . LYS B 1 69 ? -19.547 -1.636 9.25 1 94.88 69 LYS B CA 1
ATOM 2668 C C . LYS B 1 69 ? -19.859 -3.123 9.117 1 94.88 69 LYS B C 1
ATOM 2670 O O . LYS B 1 69 ? -19.344 -3.943 9.875 1 94.88 69 LYS B O 1
ATOM 2675 N N . LYS B 1 70 ? -20.75 -3.387 8.188 1 97.94 70 LYS B N 1
ATOM 2676 C CA . LYS B 1 70 ? -21.141 -4.773 7.945 1 97.94 70 LYS B CA 1
ATOM 2677 C C . LYS B 1 70 ? -20.328 -5.375 6.793 1 97.94 70 LYS B C 1
ATOM 2679 O O . LYS B 1 70 ? -20.234 -4.781 5.719 1 97.94 70 LYS B O 1
ATOM 2684 N N . LEU B 1 71 ? -19.734 -6.516 7.062 1 98.62 71 LEU B N 1
ATOM 2685 C CA . LEU B 1 71 ? -19.125 -7.266 5.977 1 98.62 71 LEU B CA 1
ATOM 2686 C C . LEU B 1 71 ? -20.188 -7.938 5.109 1 98.62 71 LEU B C 1
ATOM 2688 O O . LEU B 1 71 ? -20.875 -8.859 5.562 1 98.62 71 LEU B O 1
ATOM 2692 N N . ARG B 1 72 ? -20.266 -7.473 3.889 1 98.56 72 ARG B N 1
ATOM 2693 C CA . ARG B 1 72 ? -21.359 -7.93 3.031 1 98.56 72 ARG B CA 1
ATOM 2694 C C . ARG B 1 72 ? -20.922 -9.109 2.17 1 98.56 72 ARG B C 1
ATOM 2696 O O . ARG B 1 72 ? -21.703 -10.023 1.914 1 98.56 72 ARG B O 1
ATOM 2703 N N . TYR B 1 73 ? -19.703 -9.016 1.676 1 98.69 73 TYR B N 1
ATOM 2704 C CA . TYR B 1 73 ? -19.219 -10.047 0.762 1 98.69 73 TYR B CA 1
ATOM 2705 C C . TYR B 1 73 ? -17.812 -10.508 1.153 1 98.69 73 TYR B C 1
ATOM 2707 O O . TYR B 1 73 ? -17.016 -9.719 1.652 1 98.69 73 TYR B O 1
ATOM 2715 N N . ILE B 1 74 ? -17.562 -11.742 0.969 1 98.69 74 ILE B N 1
ATOM 2716 C CA . ILE B 1 74 ? -16.234 -12.336 0.902 1 98.69 74 ILE B CA 1
ATOM 2717 C C . ILE B 1 74 ? -15.984 -12.898 -0.497 1 98.69 74 ILE B C 1
ATOM 2719 O O . ILE B 1 74 ? -16.594 -13.898 -0.888 1 98.69 74 ILE B O 1
ATOM 2723 N N . CYS B 1 75 ? -15.133 -12.266 -1.267 1 98.75 75 CYS B N 1
ATOM 2724 C CA . CYS B 1 75 ? -14.906 -12.617 -2.662 1 98.75 75 CYS B CA 1
ATOM 2725 C C . CYS B 1 75 ? -13.664 -13.492 -2.809 1 98.75 75 CYS B C 1
ATOM 2727 O O . CYS B 1 75 ? -12.625 -13.203 -2.209 1 98.75 75 CYS B O 1
ATOM 2729 N N . THR B 1 76 ? -13.766 -14.547 -3.561 1 98.25 76 THR B N 1
ATOM 2730 C CA . THR B 1 76 ? -12.648 -15.43 -3.865 1 98.25 76 THR B CA 1
ATOM 2731 C C . THR B 1 76 ? -12.156 -15.211 -5.293 1 98.25 76 THR B C 1
ATOM 2733 O O . THR B 1 76 ? -12.938 -15.297 -6.242 1 98.25 76 THR B O 1
ATOM 2736 N N . THR B 1 77 ? -10.891 -15.031 -5.422 1 98.56 77 THR B N 1
ATOM 2737 C CA . THR B 1 77 ? -10.352 -14.594 -6.707 1 98.56 77 THR B CA 1
ATOM 2738 C C . THR B 1 77 ? -10.086 -15.797 -7.613 1 98.56 77 THR B C 1
ATOM 2740 O O . THR B 1 77 ? -10.141 -15.68 -8.836 1 98.56 77 THR B O 1
ATOM 2743 N N . HIS B 1 78 ? -9.68 -16.922 -7.02 1 97.62 78 HIS B N 1
ATOM 2744 C CA . HIS B 1 78 ? -9.32 -18.062 -7.867 1 97.62 78 HIS B CA 1
ATOM 2745 C C . HIS B 1 78 ? -9.398 -19.375 -7.094 1 97.62 78 HIS B C 1
ATOM 2747 O O . HIS B 1 78 ? -9.625 -19.375 -5.879 1 97.62 78 HIS B O 1
ATOM 2753 N N . ALA B 1 79 ? -9.141 -20.5 -7.73 1 95.44 79 ALA B N 1
ATOM 2754 C CA . ALA B 1 79 ? -9.547 -21.812 -7.223 1 95.44 79 ALA B CA 1
ATOM 2755 C C . ALA B 1 79 ? -8.438 -22.438 -6.391 1 95.44 79 ALA B C 1
ATOM 2757 O O . ALA B 1 79 ? -8.492 -23.641 -6.082 1 95.44 79 ALA B O 1
ATOM 2758 N N . HIS B 1 80 ? -7.383 -21.719 -6.004 1 94.81 80 HIS B N 1
ATOM 2759 C CA . HIS B 1 80 ? -6.434 -22.25 -5.031 1 94.81 80 HIS B CA 1
ATOM 2760 C C . HIS B 1 80 ? -6.992 -22.156 -3.615 1 94.81 80 HIS B C 1
ATOM 2762 O O . HIS B 1 80 ? -7.367 -21.078 -3.154 1 94.81 80 HIS B O 1
ATOM 2768 N N . GLY B 1 81 ? -6.949 -23.281 -2.957 1 93 81 GLY B N 1
ATOM 2769 C CA . GLY B 1 81 ? -7.594 -23.438 -1.661 1 93 81 GLY B CA 1
ATOM 2770 C C . GLY B 1 81 ? -7.031 -22.5 -0.605 1 93 81 GLY B C 1
ATOM 2771 O O . GLY B 1 81 ? -7.75 -22.078 0.307 1 93 81 GLY B O 1
ATOM 2772 N N . ASP B 1 82 ? -5.824 -22.125 -0.683 1 93.56 82 ASP B N 1
ATOM 2773 C CA . ASP B 1 82 ? -5.211 -21.281 0.331 1 93.56 82 ASP B CA 1
ATOM 2774 C C . ASP B 1 82 ? -5.758 -19.859 0.26 1 93.56 82 ASP B C 1
ATOM 2776 O O . ASP B 1 82 ? -5.43 -19.016 1.101 1 93.56 82 ASP B O 1
ATOM 2780 N N . HIS B 1 83 ? -6.688 -19.562 -0.684 1 95.44 83 HIS B N 1
ATOM 2781 C CA . HIS B 1 83 ? -7.309 -18.234 -0.774 1 95.44 83 HIS B CA 1
ATOM 2782 C C . HIS B 1 83 ? -8.781 -18.297 -0.375 1 95.44 83 HIS B C 1
ATOM 2784 O O . HIS B 1 83 ? -9.477 -17.281 -0.411 1 95.44 83 HIS B O 1
ATOM 2790 N N . PHE B 1 84 ? -9.305 -19.469 -0.018 1 95.31 84 PHE B N 1
ATOM 2791 C CA . PHE B 1 84 ? -10.711 -19.438 0.365 1 95.31 84 PHE B CA 1
ATOM 2792 C C . PHE B 1 84 ? -10.992 -20.484 1.449 1 95.31 84 PHE B C 1
ATOM 2794 O O . PHE B 1 84 ? -12.102 -20.531 1.997 1 95.31 84 PHE B O 1
ATOM 2801 N N . TYR B 1 85 ? -10.055 -21.328 1.84 1 94.06 85 TYR B N 1
ATOM 2802 C CA . TYR B 1 85 ? -10.289 -22.328 2.873 1 94.06 85 TYR B CA 1
ATOM 2803 C C . TYR B 1 85 ? -10.555 -21.672 4.223 1 94.06 85 TYR B C 1
ATOM 2805 O O . TYR B 1 85 ? -11.031 -22.328 5.152 1 94.06 85 TYR B O 1
ATOM 2813 N N . GLY B 1 86 ? -10.258 -20.453 4.371 1 95.56 86 GLY B N 1
ATOM 2814 C CA . GLY B 1 86 ? -10.555 -19.719 5.586 1 95.56 86 GLY B CA 1
ATOM 2815 C C . GLY B 1 86 ? -11.984 -19.203 5.637 1 95.56 86 GLY B C 1
ATOM 2816 O O . GLY B 1 86 ? -12.43 -18.703 6.668 1 95.56 86 GLY B O 1
ATOM 2817 N N . ASN B 1 87 ? -12.758 -19.344 4.535 1 96.31 87 ASN B N 1
ATOM 2818 C CA . ASN B 1 87 ? -14.094 -18.766 4.414 1 96.31 87 ASN B CA 1
ATOM 2819 C C . ASN B 1 87 ? -15.008 -19.234 5.539 1 96.31 87 ASN B C 1
ATOM 2821 O O . ASN B 1 87 ? -15.711 -18.422 6.152 1 96.31 87 ASN B O 1
ATOM 2825 N N . PRO B 1 88 ? -15.023 -20.5 5.887 1 95.06 88 PRO B N 1
ATOM 2826 C CA . PRO B 1 88 ? -15.93 -20.938 6.945 1 95.06 88 PRO B CA 1
ATOM 2827 C C . PRO B 1 88 ? -15.68 -20.234 8.273 1 95.06 88 PRO B C 1
ATOM 2829 O O . PRO B 1 88 ? -16.625 -19.906 8.992 1 95.06 88 PRO B O 1
ATOM 2832 N N . VAL B 1 89 ? -14.398 -20.031 8.633 1 96.88 89 VAL B N 1
ATOM 2833 C CA . VAL B 1 89 ? -14.07 -19.328 9.859 1 96.88 89 VAL B CA 1
ATOM 2834 C C . VAL B 1 89 ? -14.594 -17.891 9.789 1 96.88 89 VAL B C 1
ATOM 2836 O O . VAL B 1 89 ? -15.164 -17.391 10.758 1 96.88 89 VAL B O 1
ATOM 2839 N N . LEU B 1 90 ? -14.43 -17.203 8.641 1 97.75 90 LEU B N 1
ATOM 2840 C CA . LEU B 1 90 ? -14.922 -15.852 8.461 1 97.75 90 LEU B CA 1
ATOM 2841 C C . LEU B 1 90 ? -16.438 -15.805 8.578 1 97.75 90 LEU B C 1
ATOM 2843 O O . LEU B 1 90 ? -17 -14.906 9.211 1 97.75 90 LEU B O 1
ATOM 2847 N N . LEU B 1 91 ? -17.125 -16.781 7.996 1 96.69 91 LEU B N 1
ATOM 2848 C CA . LEU B 1 91 ? -18.594 -16.812 8.008 1 96.69 91 LEU B CA 1
ATOM 2849 C C . LEU B 1 91 ? -19.125 -17 9.422 1 96.69 91 LEU B C 1
ATOM 2851 O O . LEU B 1 91 ? -20.188 -16.484 9.766 1 96.69 91 LEU B O 1
ATOM 2855 N N . LYS B 1 92 ? -18.422 -17.734 10.25 1 96.94 92 LYS B N 1
ATOM 2856 C CA . LYS B 1 92 ? -18.797 -17.875 11.648 1 96.94 92 LYS B CA 1
ATOM 2857 C C . LYS B 1 92 ? -18.734 -16.547 12.383 1 96.94 92 LYS B C 1
ATOM 2859 O O . LYS B 1 92 ? -19.547 -16.266 13.25 1 96.94 92 LYS B O 1
ATOM 2864 N N . ASN B 1 93 ? -17.734 -15.766 12.047 1 97.62 93 ASN B N 1
ATOM 2865 C CA . ASN B 1 93 ? -17.531 -14.477 12.703 1 97.62 93 ASN B CA 1
ATOM 2866 C C . ASN B 1 93 ? -18.391 -13.383 12.078 1 97.62 93 ASN B C 1
ATOM 2868 O O . ASN B 1 93 ? -18.672 -12.367 12.711 1 97.62 93 ASN B O 1
ATOM 2872 N N . PHE B 1 94 ? -18.75 -13.562 10.805 1 98.06 94 PHE B N 1
ATOM 2873 C CA . PHE B 1 94 ? -19.609 -12.648 10.047 1 98.06 94 PHE B CA 1
ATOM 2874 C C . PHE B 1 94 ? -20.75 -13.398 9.391 1 98.06 94 PHE B C 1
ATOM 2876 O O . PHE B 1 94 ? -20.812 -13.508 8.164 1 98.06 94 PHE B O 1
ATOM 2883 N N . PRO B 1 95 ? -21.734 -13.703 10.102 1 96.62 95 PRO B N 1
ATOM 2884 C CA . PRO B 1 95 ? -22.75 -14.625 9.602 1 96.62 95 PRO B CA 1
ATOM 2885 C C . PRO B 1 95 ? -23.609 -14.008 8.5 1 96.62 95 PRO B C 1
ATOM 2887 O O . PRO B 1 95 ? -24.266 -14.727 7.746 1 96.62 95 PRO B O 1
ATOM 2890 N N . GLU B 1 96 ? -23.672 -12.719 8.344 1 96.69 96 GLU B N 1
ATOM 2891 C CA . GLU B 1 96 ? -24.5 -12.07 7.328 1 96.69 96 GLU B CA 1
ATOM 2892 C C . GLU B 1 96 ? -23.734 -11.938 6.012 1 96.69 96 GLU B C 1
ATOM 2894 O O . GLU B 1 96 ? -24.312 -11.547 4.992 1 96.69 96 GLU B O 1
ATOM 2899 N N . ALA B 1 97 ? -22.453 -12.234 6.043 1 97.94 97 ALA B N 1
ATOM 2900 C CA . ALA B 1 97 ? -21.641 -12.109 4.832 1 97.94 97 ALA B CA 1
ATOM 2901 C C . ALA B 1 97 ? -21.953 -13.234 3.846 1 97.94 97 ALA B C 1
ATOM 2903 O O . ALA B 1 97 ? -22.359 -14.328 4.25 1 97.94 97 ALA B O 1
ATOM 2904 N N . LYS B 1 98 ? -21.828 -12.945 2.602 1 97.44 98 LYS B N 1
ATOM 2905 C CA . LYS B 1 98 ? -21.953 -13.93 1.532 1 97.44 98 LYS B CA 1
ATOM 2906 C C . LYS B 1 98 ? -20.625 -14.164 0.829 1 97.44 98 LYS B C 1
ATOM 2908 O O . LYS B 1 98 ? -19.969 -13.211 0.391 1 97.44 98 LYS B O 1
ATOM 2913 N N . CYS B 1 99 ? -20.266 -15.398 0.752 1 97.62 99 CYS B N 1
ATOM 2914 C CA . CYS B 1 99 ? -19.109 -15.734 -0.076 1 97.62 99 CYS B CA 1
ATOM 2915 C C . CYS B 1 99 ? -19.484 -15.734 -1.554 1 97.62 99 CYS B C 1
ATOM 2917 O O . CYS B 1 99 ? -20.484 -16.328 -1.948 1 97.62 99 CYS B O 1
ATOM 2919 N N . VAL B 1 100 ? -18.672 -15.008 -2.396 1 98.38 100 VAL B N 1
ATOM 2920 C CA . VAL B 1 100 ? -18.984 -14.922 -3.818 1 98.38 100 VAL B CA 1
ATOM 2921 C C . VAL B 1 100 ? -17.734 -15.164 -4.648 1 98.38 100 VAL B C 1
ATOM 2923 O O . VAL B 1 100 ? -16.609 -14.953 -4.168 1 98.38 100 VAL B O 1
ATOM 2926 N N . ALA B 1 101 ? -17.859 -15.602 -5.836 1 98.31 101 ALA B N 1
ATOM 2927 C CA . ALA B 1 101 ? -16.859 -15.742 -6.887 1 98.31 101 ALA B CA 1
ATOM 2928 C C . ALA B 1 101 ? -17.5 -15.75 -8.266 1 98.31 101 ALA B C 1
ATOM 2930 O O . ALA B 1 101 ? -18.719 -15.906 -8.391 1 98.31 101 ALA B O 1
ATOM 2931 N N . THR B 1 102 ? -16.719 -15.445 -9.297 1 98.38 102 THR B N 1
ATOM 2932 C CA . THR B 1 102 ? -17.281 -15.633 -10.625 1 98.38 102 THR B CA 1
ATOM 2933 C C . THR B 1 102 ? -17.703 -17.078 -10.828 1 98.38 102 THR B C 1
ATOM 2935 O O . THR B 1 102 ? -17.203 -17.984 -10.164 1 98.38 102 THR B O 1
ATOM 2938 N N . SER B 1 103 ? -18.625 -17.281 -11.75 1 97.12 103 SER B N 1
ATOM 2939 C CA . SER B 1 103 ? -19.062 -18.641 -12.055 1 97.12 103 SER B CA 1
ATOM 2940 C C . SER B 1 103 ? -17.891 -19.484 -12.562 1 97.12 103 SER B C 1
ATOM 2942 O O . SER B 1 103 ? -17.828 -20.688 -12.289 1 97.12 103 SER B O 1
ATOM 2944 N N . PHE B 1 104 ? -17.062 -18.859 -13.258 1 97.44 104 PHE B N 1
ATOM 2945 C CA . PHE B 1 104 ? -15.883 -19.547 -13.789 1 97.44 104 PHE B CA 1
ATOM 2946 C C . PHE B 1 104 ? -15.008 -20.062 -12.656 1 97.44 104 PHE B C 1
ATOM 2948 O O . PHE B 1 104 ? -14.625 -21.234 -12.656 1 97.44 104 PHE B O 1
ATOM 2955 N N . VAL B 1 105 ? -14.688 -19.25 -11.664 1 97.25 105 VAL B N 1
ATOM 2956 C CA . VAL B 1 105 ? -13.867 -19.609 -10.516 1 97.25 105 VAL B CA 1
ATOM 2957 C C . VAL B 1 105 ? -14.586 -20.656 -9.672 1 97.25 105 VAL B C 1
ATOM 2959 O O . VAL B 1 105 ? -13.977 -21.625 -9.211 1 97.25 105 VAL B O 1
ATOM 2962 N N . ASN B 1 106 ? -15.844 -20.5 -9.508 1 95.62 106 ASN B N 1
ATOM 2963 C CA . ASN B 1 106 ? -16.641 -21.438 -8.727 1 95.62 106 ASN B CA 1
ATOM 2964 C C . ASN B 1 106 ? -16.578 -22.844 -9.305 1 95.62 106 ASN B C 1
ATOM 2966 O O . ASN B 1 106 ? -16.625 -23.828 -8.562 1 95.62 106 ASN B O 1
ATOM 2970 N N . HIS B 1 107 ? -16.578 -22.969 -10.578 1 93.69 107 HIS B N 1
ATOM 2971 C CA . HIS B 1 107 ? -16.453 -24.266 -11.219 1 93.69 107 HIS B CA 1
ATOM 2972 C C . HIS B 1 107 ? -15.195 -25 -10.742 1 93.69 107 HIS B C 1
ATOM 2974 O O . HIS B 1 107 ? -15.234 -26.188 -10.461 1 93.69 107 HIS B O 1
ATOM 2980 N N . GLY B 1 108 ? -14.148 -24.266 -10.617 1 93.94 108 GLY B N 1
ATOM 2981 C CA . GLY B 1 108 ? -12.906 -24.844 -10.125 1 93.94 108 GLY B CA 1
ATOM 2982 C C . GLY B 1 108 ? -12.969 -25.219 -8.656 1 93.94 108 GLY B C 1
ATOM 2983 O O . GLY B 1 108 ? -12.391 -26.234 -8.242 1 93.94 108 GLY B O 1
ATOM 2984 N N . ILE B 1 109 ? -13.609 -24.391 -7.887 1 93.19 109 ILE B N 1
ATOM 2985 C CA . ILE B 1 109 ? -13.711 -24.609 -6.445 1 93.19 109 ILE B CA 1
ATOM 2986 C C . ILE B 1 109 ? -14.578 -25.828 -6.172 1 93.19 109 ILE B C 1
ATOM 2988 O O . ILE B 1 109 ? -14.273 -26.625 -5.285 1 93.19 109 ILE B O 1
ATOM 2992 N N . GLU B 1 110 ? -15.68 -25.984 -6.879 1 87.38 110 GLU B N 1
ATOM 2993 C CA . GLU B 1 110 ? -16.594 -27.109 -6.711 1 87.38 110 GLU B CA 1
ATOM 2994 C C . GLU B 1 110 ? -15.875 -28.438 -6.902 1 87.38 110 GLU B C 1
ATOM 2996 O O . GLU B 1 110 ? -16.219 -29.438 -6.273 1 87.38 110 GLU B O 1
ATOM 3001 N N . ASP B 1 111 ? -14.945 -28.406 -7.711 1 79.19 111 ASP B N 1
ATOM 3002 C CA . ASP B 1 111 ? -14.164 -29.625 -7.953 1 79.19 111 ASP B CA 1
ATOM 3003 C C . ASP B 1 111 ? -13.297 -29.969 -6.746 1 79.19 111 ASP B C 1
ATOM 3005 O O . ASP B 1 111 ? -12.961 -31.125 -6.531 1 79.19 111 ASP B O 1
ATOM 3009 N N . ALA B 1 112 ? -13.055 -28.938 -5.93 1 72.94 112 ALA B N 1
ATOM 3010 C CA . ALA B 1 112 ? -12.102 -29.094 -4.836 1 72.94 112 ALA B CA 1
ATOM 3011 C C . ALA B 1 112 ? -12.82 -29.281 -3.504 1 72.94 112 ALA B C 1
ATOM 3013 O O . ALA B 1 112 ? -12.258 -29.859 -2.568 1 72.94 112 ALA B O 1
ATOM 3014 N N . VAL B 1 113 ? -13.891 -28.703 -3.312 1 72.88 113 VAL B N 1
ATOM 3015 C CA . VAL B 1 113 ? -14.539 -28.719 -2.008 1 72.88 113 VAL B CA 1
ATOM 3016 C C . VAL B 1 113 ? -15.977 -29.203 -2.158 1 72.88 113 VAL B C 1
ATOM 3018 O O . VAL B 1 113 ? -16.531 -29.219 -3.264 1 72.88 113 VAL B O 1
ATOM 3021 N N . SER B 1 114 ? -16.484 -29.578 -0.94 1 69.06 114 SER B N 1
ATOM 3022 C CA . SER B 1 114 ? -17.906 -29.953 -0.917 1 69.06 114 SER B CA 1
ATOM 3023 C C . SER B 1 114 ? -18.797 -28.734 -1.199 1 69.06 114 SER B C 1
ATOM 3025 O O . SER B 1 114 ? -18.391 -27.594 -0.962 1 69.06 114 SER B O 1
ATOM 3027 N N . ASN B 1 115 ? -19.891 -28.953 -1.823 1 63.44 115 ASN B N 1
ATOM 3028 C CA . ASN B 1 115 ? -20.844 -27.984 -2.33 1 63.44 115 ASN B CA 1
ATOM 3029 C C . ASN B 1 115 ? -21.234 -26.969 -1.253 1 63.44 115 ASN B C 1
ATOM 3031 O O . ASN B 1 115 ? -21.406 -25.781 -1.538 1 63.44 115 ASN B O 1
ATOM 3035 N N . GLU B 1 116 ? -21.312 -27.328 0.01 1 66.44 116 GLU B N 1
ATOM 3036 C CA . GLU B 1 116 ? -21.844 -26.453 1.051 1 66.44 116 GLU B CA 1
ATOM 3037 C C . GLU B 1 116 ? -20.891 -25.312 1.349 1 66.44 116 GLU B C 1
ATOM 3039 O O . GLU B 1 116 ? -21.312 -24.266 1.877 1 66.44 116 GLU B O 1
ATOM 3044 N N . ASN B 1 117 ? -19.766 -25.328 0.898 1 73.44 117 ASN B N 1
ATOM 3045 C CA . ASN B 1 117 ? -18.75 -24.312 1.233 1 73.44 117 ASN B CA 1
ATOM 3046 C C . ASN B 1 117 ? -18.328 -23.516 0.006 1 73.44 117 ASN B C 1
ATOM 3048 O O . ASN B 1 117 ? -17.438 -22.672 0.089 1 73.44 117 ASN B O 1
ATOM 3052 N N . CYS B 1 118 ? -19.109 -23.797 -1.021 1 84.75 118 CYS B N 1
ATOM 3053 C CA . CYS B 1 118 ? -18.75 -23.109 -2.26 1 84.75 118 CYS B CA 1
ATOM 3054 C C . CYS B 1 118 ? -19.344 -21.703 -2.291 1 84.75 118 CYS B C 1
ATOM 3056 O O . CYS B 1 118 ? -20.484 -21.5 -1.89 1 84.75 118 CYS B O 1
ATOM 3058 N N . PRO B 1 119 ? -18.609 -20.75 -2.744 1 93.75 119 PRO B N 1
ATOM 3059 C CA . PRO B 1 119 ? -19.141 -19.391 -2.895 1 93.75 119 PRO B CA 1
ATOM 3060 C C . PRO B 1 119 ? -20.312 -19.312 -3.863 1 93.75 119 PRO B C 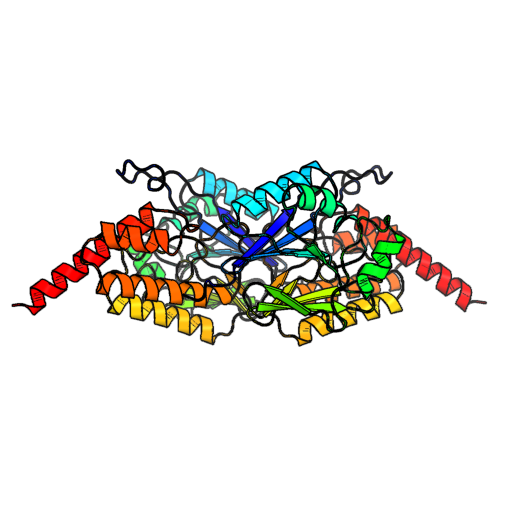1
ATOM 3062 O O . PRO B 1 119 ? -20.484 -20.203 -4.703 1 93.75 119 PRO B O 1
ATOM 3065 N N . GLU B 1 120 ? -21.156 -18.359 -3.652 1 95.19 120 GLU B N 1
ATOM 3066 C CA . GLU B 1 120 ? -22.219 -18.062 -4.617 1 95.19 120 GLU B CA 1
ATOM 3067 C C . GLU B 1 120 ? -21.641 -17.469 -5.898 1 95.19 120 GLU B C 1
ATOM 3069 O O . GLU B 1 120 ? -20.734 -16.625 -5.844 1 95.19 120 GLU B O 1
ATOM 3074 N N . SER B 1 121 ? -22.156 -17.953 -7.051 1 97.31 121 SER B N 1
ATOM 3075 C CA . SER B 1 121 ? -21.703 -17.422 -8.328 1 97.31 121 SER B CA 1
ATOM 3076 C C . SER B 1 121 ? -22.203 -16 -8.555 1 97.31 121 SER B C 1
ATOM 3078 O O . SER B 1 121 ? -23.375 -15.711 -8.367 1 97.31 121 SER B O 1
ATOM 3080 N N . LEU B 1 122 ? -21.281 -15.117 -8.914 1 98.31 122 LEU B N 1
ATOM 3081 C CA . LEU B 1 122 ? -21.656 -13.789 -9.375 1 98.31 122 LEU B CA 1
ATOM 3082 C C . LEU B 1 122 ? -22.422 -13.875 -10.695 1 98.31 122 LEU B C 1
ATOM 3084 O O . LEU B 1 122 ? -22.344 -14.891 -11.398 1 98.31 122 LEU B O 1
ATOM 3088 N N . PRO B 1 123 ? -23.172 -12.797 -11.039 1 98.12 123 PRO B N 1
ATOM 3089 C CA . PRO B 1 123 ? -23.797 -12.758 -12.367 1 98.12 123 PRO B CA 1
ATOM 3090 C C . PRO B 1 123 ? -22.766 -12.844 -13.492 1 98.12 123 PRO B C 1
ATOM 3092 O O . PRO B 1 123 ? -21.562 -12.688 -13.258 1 98.12 123 PRO B O 1
ATOM 3095 N N . ALA B 1 124 ? -23.219 -13.07 -14.711 1 97.5 124 ALA B N 1
ATOM 3096 C CA . ALA B 1 124 ? -22.359 -13.305 -15.867 1 97.5 124 ALA B CA 1
ATOM 3097 C C . ALA B 1 124 ? -21.391 -12.141 -16.078 1 97.5 124 ALA B C 1
ATOM 3099 O O . ALA B 1 124 ? -20.25 -12.344 -16.516 1 97.5 124 ALA B O 1
ATOM 3100 N N . ASN B 1 125 ? -21.828 -11.008 -15.781 1 97.56 125 ASN B N 1
ATOM 3101 C CA . ASN B 1 125 ? -20.969 -9.844 -15.977 1 97.56 125 ASN B CA 1
ATOM 3102 C C . ASN B 1 125 ? -20.031 -9.625 -14.797 1 97.56 125 ASN B C 1
ATOM 3104 O O . ASN B 1 125 ? -19.281 -8.656 -14.773 1 97.56 125 ASN B O 1
ATOM 3108 N N . GLY B 1 126 ? -20.172 -10.43 -13.758 1 98.5 126 GLY B N 1
ATOM 3109 C CA . GLY B 1 126 ? -19.266 -10.406 -12.617 1 98.5 126 GLY B CA 1
ATOM 3110 C C . GLY B 1 126 ? -19.578 -9.289 -11.641 1 98.5 126 GLY B C 1
ATOM 3111 O O . GLY B 1 126 ? -18.75 -8.977 -10.773 1 98.5 126 GLY B O 1
ATOM 3112 N N . GLU B 1 127 ? -20.688 -8.695 -11.727 1 98.38 127 GLU B N 1
ATOM 3113 C CA . GLU B 1 127 ? -20.953 -7.469 -10.984 1 98.38 127 GLU B CA 1
ATOM 3114 C C . GLU B 1 127 ? -21.547 -7.766 -9.609 1 98.38 127 GLU B C 1
ATOM 3116 O O . GLU B 1 127 ? -22.375 -8.672 -9.469 1 98.38 127 GLU B O 1
ATOM 3121 N N . PHE B 1 128 ? -21.219 -7.047 -8.555 1 98.19 128 PHE B N 1
ATOM 3122 C CA . PHE B 1 128 ? -21.875 -6.867 -7.266 1 98.19 128 PHE B CA 1
ATOM 3123 C C . PHE B 1 128 ? -21.562 -5.492 -6.688 1 98.19 128 PHE B C 1
ATOM 3125 O O . PHE B 1 128 ? -20.766 -4.738 -7.262 1 98.19 128 PHE B O 1
ATOM 3132 N N . SER B 1 129 ? -22.203 -5.051 -5.672 1 97.62 129 SER B N 1
ATOM 3133 C CA . SER B 1 129 ? -22 -3.678 -5.223 1 97.62 129 SER B CA 1
ATOM 3134 C C . SER B 1 129 ? -22.203 -3.555 -3.715 1 97.62 129 SER B C 1
ATOM 3136 O O . SER B 1 129 ? -22.859 -4.395 -3.096 1 97.62 129 SER B O 1
ATOM 3138 N N . ILE B 1 130 ? -21.516 -2.637 -3.135 1 97 130 ILE B N 1
ATOM 3139 C CA . ILE B 1 130 ? -21.766 -2.184 -1.773 1 97 130 ILE B CA 1
ATOM 3140 C C . ILE B 1 130 ? -21.922 -0.665 -1.756 1 97 130 ILE B C 1
ATOM 3142 O O . ILE B 1 130 ? -21.172 0.051 -2.416 1 97 130 ILE B O 1
ATOM 3146 N N . ASP B 1 131 ? -22.906 -0.128 -1.065 1 96.38 131 ASP B N 1
ATOM 3147 C CA . ASP B 1 131 ? -23.109 1.302 -0.857 1 96.38 131 ASP B CA 1
ATOM 3148 C C . ASP B 1 131 ? -23.125 2.055 -2.186 1 96.38 131 ASP B C 1
ATOM 3150 O O . ASP B 1 131 ? -22.594 3.164 -2.279 1 96.38 131 ASP B O 1
ATOM 3154 N N . GLY B 1 132 ? -23.516 1.446 -3.236 1 95.56 132 GLY B N 1
ATOM 3155 C CA . GLY B 1 132 ? -23.625 2.094 -4.535 1 95.56 132 GLY B CA 1
ATOM 3156 C C . GLY B 1 132 ? -22.375 1.964 -5.375 1 95.56 132 GLY B C 1
ATOM 3157 O O . GLY B 1 132 ? -22.344 2.393 -6.531 1 95.56 132 GLY B O 1
ATOM 3158 N N . TYR B 1 133 ? -21.312 1.397 -4.855 1 96 133 TYR B N 1
ATOM 3159 C CA . TYR B 1 133 ? -20.094 1.183 -5.602 1 96 133 TYR B CA 1
ATOM 3160 C C . TYR B 1 133 ? -20.047 -0.216 -6.207 1 96 133 TYR B C 1
ATOM 3162 O O . TYR B 1 133 ? -20.188 -1.212 -5.492 1 96 133 TYR B O 1
ATOM 3170 N N . SER B 1 134 ? -19.766 -0.285 -7.48 1 96.94 134 SER B N 1
ATOM 3171 C CA . SER B 1 134 ? -19.797 -1.561 -8.188 1 96.94 134 SER B CA 1
ATOM 3172 C C . SER B 1 134 ? -18.391 -2.17 -8.273 1 96.94 134 SER B C 1
ATOM 3174 O O . SER B 1 134 ? -17.406 -1.454 -8.453 1 96.94 134 SER B O 1
ATOM 3176 N N . PHE B 1 135 ? -18.391 -3.465 -8.148 1 97.94 135 PHE B N 1
ATOM 3177 C CA . PHE B 1 135 ? -17.234 -4.324 -8.406 1 97.94 135 PHE B CA 1
ATOM 3178 C C . PHE B 1 135 ? -17.516 -5.266 -9.57 1 97.94 135 PHE B C 1
ATOM 3180 O O . PHE B 1 135 ? -18.656 -5.68 -9.789 1 97.94 135 PHE B O 1
ATOM 3187 N N . PHE B 1 136 ? -16.469 -5.605 -10.289 1 98.69 136 PHE B N 1
ATOM 3188 C CA . PHE B 1 136 ? -16.594 -6.555 -11.391 1 98.69 136 PHE B CA 1
ATOM 3189 C C . PHE B 1 136 ? -15.539 -7.645 -11.297 1 98.69 136 PHE B C 1
ATOM 3191 O O . PHE B 1 136 ? -14.344 -7.359 -11.344 1 98.69 136 PHE B O 1
ATOM 3198 N N . GLY B 1 137 ? -16 -8.875 -11.047 1 98.75 137 GLY B N 1
ATOM 3199 C CA . GLY B 1 137 ? -15.109 -10.008 -11.242 1 98.75 137 GLY B CA 1
ATOM 3200 C C . GLY B 1 137 ? -14.875 -10.328 -12.703 1 98.75 137 GLY B C 1
ATOM 3201 O O . GLY B 1 137 ? -15.82 -10.523 -13.469 1 98.75 137 GLY B O 1
ATOM 3202 N N . ILE B 1 138 ? -13.648 -10.406 -13.133 1 98.81 138 ILE B N 1
ATOM 3203 C CA . ILE B 1 138 ? -13.312 -10.641 -14.531 1 98.81 138 ILE B CA 1
ATOM 3204 C C . ILE B 1 138 ? -12.422 -11.875 -14.648 1 98.81 138 ILE B C 1
ATOM 3206 O O . ILE B 1 138 ? -11.328 -11.914 -14.086 1 98.81 138 ILE B O 1
ATOM 3210 N N . ASP B 1 139 ? -12.875 -12.812 -15.406 1 98.69 139 ASP B N 1
ATOM 3211 C CA . ASP B 1 139 ? -12.156 -14.07 -15.578 1 98.69 139 ASP B CA 1
ATOM 3212 C C . ASP B 1 139 ? -10.945 -13.883 -16.484 1 98.69 139 ASP B C 1
ATOM 3214 O O . ASP B 1 139 ? -10.961 -13.047 -17.391 1 98.69 139 ASP B O 1
ATOM 3218 N N . VAL B 1 140 ? -9.914 -14.602 -16.219 1 98.38 140 VAL B N 1
ATOM 3219 C CA . VAL B 1 140 ? -8.805 -14.727 -17.156 1 98.38 140 VAL B CA 1
ATOM 3220 C C . VAL B 1 140 ? -8.625 -16.188 -17.547 1 98.38 140 VAL B C 1
ATOM 3222 O O . VAL B 1 140 ? -9.039 -17.094 -16.828 1 98.38 140 VAL B O 1
ATOM 3225 N N . ALA B 1 141 ? -8.008 -16.438 -18.703 1 96.12 141 ALA B N 1
ATOM 3226 C CA . ALA B 1 141 ? -7.879 -17.781 -19.234 1 96.12 141 ALA B CA 1
ATOM 3227 C C . ALA B 1 141 ? -6.98 -18.641 -18.344 1 96.12 141 ALA B C 1
ATOM 3229 O O . ALA B 1 141 ? -7.273 -19.812 -18.109 1 96.12 141 ALA B O 1
ATOM 3230 N N . PHE B 1 142 ? -5.848 -18.062 -17.953 1 96.94 142 PHE B N 1
ATOM 3231 C CA . PHE B 1 142 ? -4.902 -18.797 -17.109 1 96.94 142 PHE B CA 1
ATOM 3232 C C . PHE B 1 142 ? -3.939 -17.828 -16.422 1 96.94 142 PHE B C 1
ATOM 3234 O O . PHE B 1 142 ? -3.539 -16.828 -17.016 1 96.94 142 PHE B O 1
ATOM 3241 N N . SER B 1 143 ? -3.635 -18.109 -15.195 1 97.69 143 SER B N 1
ATOM 3242 C CA . SER B 1 143 ? -2.566 -17.453 -14.445 1 97.69 143 SER B CA 1
ATOM 3243 C C . SER B 1 143 ? -1.686 -18.469 -13.727 1 97.69 143 SER B C 1
ATOM 3245 O O . SER B 1 143 ? -1.028 -19.297 -14.375 1 97.69 143 SER B O 1
ATOM 3247 N N . ASP B 1 144 ? -1.644 -18.375 -12.398 1 97 144 ASP B N 1
ATOM 3248 C CA . ASP B 1 144 ? -0.893 -19.422 -11.711 1 97 144 ASP B CA 1
ATOM 3249 C C . ASP B 1 144 ? -1.682 -20.719 -11.672 1 97 144 ASP B C 1
ATOM 3251 O O . ASP B 1 144 ? -1.123 -21.781 -11.383 1 97 144 ASP B O 1
ATOM 3255 N N . THR B 1 145 ? -2.986 -20.578 -12.023 1 96.5 145 THR B N 1
ATOM 3256 C CA . THR B 1 145 ? -3.875 -21.719 -12.172 1 96.5 145 THR B CA 1
ATOM 3257 C C . THR B 1 145 ? -4.945 -21.438 -13.219 1 96.5 145 THR B C 1
ATOM 3259 O O . THR B 1 145 ? -5 -20.344 -13.789 1 96.5 145 THR B O 1
ATOM 3262 N N . ASN B 1 146 ? -5.762 -22.344 -13.719 1 93.25 146 ASN B N 1
ATOM 3263 C CA . ASN B 1 146 ? -6.812 -22.188 -14.727 1 93.25 146 ASN B CA 1
ATOM 3264 C C . ASN B 1 146 ? -7.957 -21.328 -14.211 1 93.25 146 ASN B C 1
ATOM 3266 O O . ASN B 1 146 ? -8.422 -20.422 -14.914 1 93.25 146 ASN B O 1
ATOM 3270 N N . TYR B 1 147 ? -8.719 -21.453 -13.203 1 96.19 147 TYR B N 1
ATOM 3271 C CA . TYR B 1 147 ? -9.891 -20.797 -12.641 1 96.19 147 TYR B CA 1
ATOM 3272 C C . TYR B 1 147 ? -9.492 -19.578 -11.82 1 96.19 147 TYR B C 1
ATOM 3274 O O . TYR B 1 147 ? -9.625 -19.562 -10.594 1 96.19 147 TYR B O 1
ATOM 3282 N N . SER B 1 148 ? -9.062 -18.516 -12.641 1 98.19 148 SER B N 1
ATOM 3283 C CA . SER B 1 148 ? -8.594 -17.281 -12.016 1 98.19 148 SER B CA 1
ATOM 3284 C C . SER B 1 148 ? -9.398 -16.078 -12.492 1 98.19 148 SER B C 1
ATOM 3286 O O . SER B 1 148 ? -9.883 -16.062 -13.625 1 98.19 148 SER B O 1
ATOM 3288 N N . SER B 1 149 ? -9.562 -15.148 -11.68 1 98.81 149 SER B N 1
ATOM 3289 C CA . SER B 1 149 ? -10.203 -13.867 -11.961 1 98.81 149 SER B CA 1
ATOM 3290 C C . SER B 1 149 ? -9.531 -12.734 -11.195 1 98.81 149 SER B C 1
ATOM 3292 O O . SER B 1 149 ? -8.734 -12.977 -10.289 1 98.81 149 SER B O 1
ATOM 3294 N N . PHE B 1 150 ? -9.695 -11.531 -11.609 1 98.88 150 PHE B N 1
ATOM 3295 C CA . PHE B 1 150 ? -9.375 -10.359 -10.805 1 98.88 150 PHE B CA 1
ATOM 3296 C C . PHE B 1 150 ? -10.625 -9.516 -10.555 1 98.88 150 PHE B C 1
ATOM 3298 O O . PHE B 1 150 ? -11.625 -9.656 -11.266 1 98.88 150 PHE B O 1
ATOM 3305 N N . LEU B 1 151 ? -10.602 -8.773 -9.484 1 98.88 151 LEU B N 1
ATOM 3306 C CA . LEU B 1 151 ? -11.688 -7.863 -9.125 1 98.88 151 LEU B CA 1
ATOM 3307 C C . LEU B 1 151 ? -11.344 -6.426 -9.516 1 98.88 151 LEU B C 1
ATOM 3309 O O . LEU B 1 151 ? -10.266 -5.93 -9.188 1 98.88 151 LEU B O 1
ATOM 3313 N N . HIS B 1 152 ? -12.211 -5.805 -10.273 1 98.69 152 HIS B N 1
ATOM 3314 C CA . HIS B 1 152 ? -12.023 -4.438 -10.742 1 98.69 152 HIS B CA 1
ATOM 3315 C C . HIS B 1 152 ? -13.062 -3.502 -10.125 1 98.69 152 HIS B C 1
ATOM 3317 O O . HIS B 1 152 ? -14.258 -3.803 -10.133 1 98.69 152 HIS B O 1
ATOM 3323 N N . MET B 1 153 ? -12.656 -2.494 -9.523 1 97.19 153 MET B N 1
ATOM 3324 C CA . MET B 1 153 ? -13.508 -1.414 -9.023 1 97.19 153 MET B CA 1
ATOM 3325 C C . MET B 1 153 ? -13.141 -0.09 -9.688 1 97.19 153 MET B C 1
ATOM 3327 O O . MET B 1 153 ? -12.102 0.498 -9.383 1 97.19 153 MET B O 1
ATOM 3331 N N . LEU B 1 154 ? -14 0.496 -10.492 1 93.31 154 LEU B N 1
ATOM 3332 C CA . LEU B 1 154 ? -13.703 1.646 -11.336 1 93.31 154 LEU B CA 1
ATOM 3333 C C . LEU B 1 154 ? -13.664 2.93 -10.516 1 93.31 154 LEU B C 1
ATOM 3335 O O . LEU B 1 154 ? -12.898 3.846 -10.82 1 93.31 154 LEU B O 1
ATOM 3339 N N . ALA B 1 155 ? -14.461 2.959 -9.445 1 93.75 155 ALA B N 1
ATOM 3340 C CA . ALA B 1 155 ? -14.664 4.199 -8.703 1 93.75 155 ALA B CA 1
ATOM 3341 C C . ALA B 1 155 ? -13.328 4.785 -8.242 1 93.75 155 ALA B C 1
ATOM 3343 O O . ALA B 1 155 ? -13.172 6.004 -8.164 1 93.75 155 ALA B O 1
ATOM 3344 N N . ILE B 1 156 ? -12.336 3.898 -7.938 1 94.31 156 ILE B N 1
ATOM 3345 C CA . ILE B 1 156 ? -11.039 4.391 -7.484 1 94.31 156 ILE B CA 1
ATOM 3346 C C . ILE B 1 156 ? -9.922 3.719 -8.281 1 94.31 156 ILE B C 1
ATOM 3348 O O . ILE B 1 156 ? -8.781 3.629 -7.816 1 94.31 156 ILE B O 1
ATOM 3352 N N . ASP B 1 157 ? -10.242 3.148 -9.453 1 95.62 157 ASP B N 1
ATOM 3353 C CA . ASP B 1 157 ? -9.281 2.531 -10.367 1 95.62 157 ASP B CA 1
ATOM 3354 C C . ASP B 1 157 ? -8.492 1.433 -9.656 1 95.62 157 ASP B C 1
ATOM 3356 O O . ASP B 1 157 ? -7.258 1.427 -9.695 1 95.62 157 ASP B O 1
ATOM 3360 N N . LEU B 1 158 ? -9.188 0.539 -8.969 1 97.94 158 LEU B N 1
ATOM 3361 C CA . LEU B 1 158 ? -8.594 -0.529 -8.172 1 97.94 158 LEU B CA 1
ATOM 3362 C C . LEU B 1 158 ? -8.711 -1.871 -8.883 1 97.94 158 LEU B C 1
ATOM 3364 O O . LEU B 1 158 ? -9.781 -2.207 -9.406 1 97.94 158 LEU B O 1
ATOM 3368 N N . VAL B 1 159 ? -7.609 -2.547 -8.914 1 98.88 159 VAL B N 1
ATOM 3369 C CA . VAL B 1 159 ? -7.609 -3.951 -9.312 1 98.88 159 VAL B CA 1
ATOM 3370 C C . VAL B 1 159 ? -7.055 -4.805 -8.172 1 98.88 159 VAL B C 1
ATOM 3372 O O . VAL B 1 159 ? -5.934 -4.578 -7.707 1 98.88 159 VAL B O 1
ATOM 3375 N N . VAL B 1 160 ? -7.863 -5.672 -7.637 1 98.94 160 VAL B N 1
ATOM 3376 C CA . VAL B 1 160 ? -7.379 -6.77 -6.801 1 98.94 160 VAL B CA 1
ATOM 3377 C C . VAL B 1 160 ? -7.086 -7.988 -7.668 1 98.94 160 VAL B C 1
ATOM 3379 O O . VAL B 1 160 ? -8.008 -8.641 -8.164 1 98.94 160 VAL B O 1
ATOM 3382 N N . ALA B 1 161 ? -5.855 -8.375 -7.766 1 98.88 161 ALA B N 1
ATOM 3383 C CA . ALA B 1 161 ? -5.422 -9.219 -8.875 1 98.88 161 ALA B CA 1
ATOM 3384 C C . ALA B 1 161 ? -5.398 -10.695 -8.469 1 98.88 161 ALA B C 1
ATOM 3386 O O . ALA B 1 161 ? -5.297 -11.578 -9.32 1 98.88 161 ALA B O 1
ATOM 3387 N N . GLY B 1 162 ? -5.531 -10.961 -7.133 1 98.44 162 GLY B N 1
ATOM 3388 C CA . GLY B 1 162 ? -5.234 -12.328 -6.727 1 98.44 162 GLY B CA 1
ATOM 3389 C C . GLY B 1 162 ? -3.855 -12.789 -7.16 1 98.44 162 GLY B C 1
ATOM 3390 O O . GLY B 1 162 ? -2.895 -12.016 -7.121 1 98.44 162 GLY B O 1
ATOM 3391 N N . ASP B 1 163 ? -3.773 -14.039 -7.543 1 98.44 163 ASP B N 1
ATOM 3392 C CA . ASP B 1 163 ? -2.461 -14.594 -7.863 1 98.44 163 ASP B CA 1
ATOM 3393 C C . ASP B 1 163 ? -2.129 -14.391 -9.344 1 98.44 163 ASP B C 1
ATOM 3395 O O . ASP B 1 163 ? -1.262 -15.078 -9.891 1 98.44 163 ASP B O 1
ATOM 3399 N N . ILE B 1 164 ? -2.85 -13.531 -10.055 1 98.81 164 ILE B N 1
ATOM 3400 C CA . ILE B 1 164 ? -2.428 -13.086 -11.375 1 98.81 164 ILE B CA 1
ATOM 3401 C C . ILE B 1 164 ? -1.192 -12.195 -11.25 1 98.81 164 ILE B C 1
ATOM 3403 O O . ILE B 1 164 ? -0.316 -12.211 -12.117 1 98.81 164 ILE B O 1
ATOM 3407 N N . VAL B 1 165 ? -1.146 -11.414 -10.203 1 98.62 165 VAL B N 1
ATOM 3408 C CA . VAL B 1 165 ? -0.004 -10.555 -9.906 1 98.62 165 VAL B CA 1
ATOM 3409 C C . VAL B 1 165 ? 0.601 -10.945 -8.562 1 98.62 165 VAL B C 1
ATOM 3411 O O . VAL B 1 165 ? -0.126 -11.211 -7.598 1 98.62 165 VAL B O 1
ATOM 3414 N N . PHE B 1 166 ? 1.924 -11.055 -8.531 1 97.31 166 PHE B N 1
ATOM 3415 C CA . PHE B 1 166 ? 2.703 -11.258 -7.312 1 97.31 166 PHE B CA 1
ATOM 3416 C C . PHE B 1 166 ? 3.596 -10.047 -7.043 1 97.31 166 PHE B C 1
ATOM 3418 O O . PHE B 1 166 ? 4.008 -9.352 -7.973 1 97.31 166 PHE B O 1
ATOM 3425 N N . GLY B 1 167 ? 3.799 -9.781 -5.719 1 95 167 GLY B N 1
ATOM 3426 C CA . GLY B 1 167 ? 4.914 -8.922 -5.34 1 95 167 GLY B CA 1
ATOM 3427 C C . GLY B 1 167 ? 6.234 -9.672 -5.254 1 95 167 GLY B C 1
ATOM 3428 O O . GLY B 1 167 ? 6.539 -10.5 -6.109 1 95 167 GLY B O 1
ATOM 3429 N N . GLU B 1 168 ? 7.039 -9.336 -4.305 1 90.88 168 GLU B N 1
ATOM 3430 C CA . GLU B 1 168 ? 8.383 -9.891 -4.199 1 90.88 168 GLU B CA 1
ATOM 3431 C C . GLU B 1 168 ? 8.352 -11.305 -3.627 1 90.88 168 GLU B C 1
ATOM 3433 O O . GLU B 1 168 ? 8.961 -11.578 -2.588 1 90.88 168 GLU B O 1
ATOM 3438 N N . CYS B 1 169 ? 7.727 -12.195 -4.273 1 93.94 169 CYS B N 1
ATOM 3439 C CA . CYS B 1 169 ? 7.66 -13.641 -4.051 1 93.94 169 CYS B CA 1
ATOM 3440 C C . CYS B 1 169 ? 7.91 -14.398 -5.344 1 93.94 169 CYS B C 1
ATOM 3442 O O . CYS B 1 169 ? 7.676 -13.875 -6.438 1 93.94 169 CYS B O 1
ATOM 3444 N N . PHE B 1 170 ? 8.477 -15.602 -5.184 1 95.81 170 PHE B N 1
ATOM 3445 C CA . PHE B 1 170 ? 8.531 -16.453 -6.371 1 95.81 170 PHE B CA 1
ATOM 3446 C C . PHE B 1 170 ? 7.133 -16.828 -6.84 1 95.81 170 PHE B C 1
ATOM 3448 O O . PHE B 1 170 ? 6.258 -17.125 -6.023 1 95.81 170 PHE B O 1
ATOM 3455 N N . GLN B 1 171 ? 6.953 -16.719 -8.117 1 95.44 171 GLN B N 1
ATOM 3456 C CA . GLN B 1 171 ? 5.641 -16.953 -8.711 1 95.44 171 GLN B CA 1
ATOM 3457 C C . GLN B 1 171 ? 5.414 -18.438 -8.992 1 95.44 171 GLN B C 1
ATOM 3459 O O . GLN B 1 171 ? 6.34 -19.156 -9.375 1 95.44 171 GLN B O 1
ATOM 3464 N N . HIS B 1 172 ? 4.254 -18.922 -8.852 1 96.38 172 HIS B N 1
ATOM 3465 C CA . HIS B 1 172 ? 3.918 -20.328 -9.023 1 96.38 172 HIS B CA 1
ATOM 3466 C C . HIS B 1 172 ? 3.684 -20.672 -10.492 1 96.38 172 HIS B C 1
ATOM 3468 O O . HIS B 1 172 ? 2.568 -20.531 -11 1 96.38 172 HIS B O 1
ATOM 3474 N N . LEU B 1 173 ? 4.676 -21.234 -11.086 1 97.25 173 LEU B N 1
ATOM 3475 C CA . LEU B 1 173 ? 4.566 -21.641 -12.484 1 97.25 173 LEU B CA 1
ATOM 3476 C C . LEU B 1 173 ? 4.441 -23.156 -12.602 1 97.25 173 LEU B C 1
ATOM 3478 O O . LEU B 1 173 ? 4.652 -23.719 -13.68 1 97.25 173 LEU B O 1
ATOM 3482 N N . GLY B 1 174 ? 4.16 -23.781 -11.469 1 96.31 174 GLY B N 1
ATOM 3483 C CA . GLY B 1 174 ? 4.031 -25.234 -11.469 1 96.31 174 GLY B CA 1
ATOM 3484 C C . GLY B 1 174 ? 2.875 -25.734 -12.32 1 96.31 174 GLY B C 1
ATOM 3485 O O . GLY B 1 174 ? 2.982 -26.766 -12.977 1 96.31 174 GLY B O 1
ATOM 3486 N N . GLU B 1 175 ? 1.786 -25.016 -12.234 1 96.5 175 G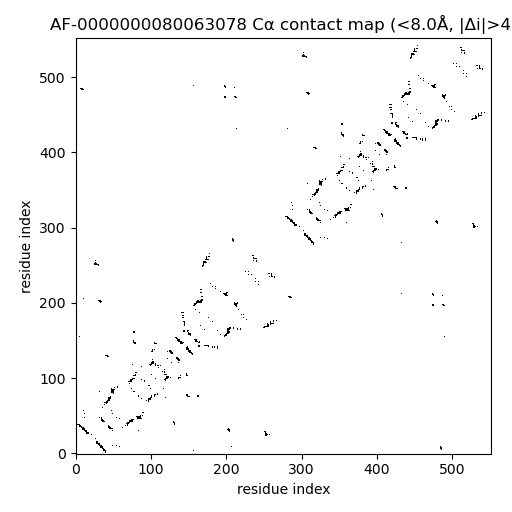LU B N 1
ATOM 3487 C CA . GLU B 1 175 ? 0.629 -25.359 -13.047 1 96.5 175 GLU B CA 1
ATOM 3488 C C . GLU B 1 175 ? 0.668 -24.641 -14.391 1 96.5 175 GLU B C 1
ATOM 3490 O O . GLU B 1 175 ? -0.15 -24.906 -15.273 1 96.5 175 GLU B O 1
ATOM 3495 N N . THR B 1 176 ? 1.517 -23.688 -14.484 1 96.12 176 THR B N 1
ATOM 3496 C CA . THR B 1 176 ? 1.765 -22.922 -15.695 1 96.12 176 THR B CA 1
ATOM 3497 C C . THR B 1 176 ? 3.055 -23.359 -16.375 1 96.12 176 THR B C 1
ATOM 3499 O O . THR B 1 176 ? 3.91 -22.547 -16.703 1 96.12 176 THR B O 1
ATOM 3502 N N . CYS B 1 177 ? 3.041 -24.625 -16.688 1 94.44 177 CYS B N 1
ATOM 3503 C CA . CYS B 1 177 ? 4.309 -25.25 -17.047 1 94.44 177 CYS B CA 1
ATOM 3504 C C . CYS B 1 177 ? 4.484 -25.297 -18.562 1 94.44 177 CYS B C 1
ATOM 3506 O O . CYS B 1 177 ? 5.52 -25.75 -19.047 1 94.44 177 CYS B O 1
ATOM 3508 N N . THR B 1 178 ? 3.504 -24.859 -19.406 1 95.06 178 THR B N 1
ATOM 3509 C CA . THR B 1 178 ? 3.633 -24.828 -20.859 1 95.06 178 THR B CA 1
ATOM 3510 C C . THR B 1 178 ? 3.756 -23.406 -21.359 1 95.06 178 THR B C 1
ATOM 3512 O O . THR B 1 178 ? 3.344 -22.453 -20.672 1 95.06 178 THR B O 1
ATOM 3515 N N . THR B 1 179 ? 4.285 -23.312 -22.516 1 94.62 179 THR B N 1
ATOM 3516 C CA . THR B 1 179 ? 4.414 -22.016 -23.156 1 94.62 179 THR B CA 1
ATOM 3517 C C . THR B 1 179 ? 3.043 -21.375 -23.359 1 94.62 179 THR B C 1
ATOM 3519 O O . THR B 1 179 ? 2.885 -20.156 -23.188 1 94.62 179 THR B O 1
ATOM 3522 N N . GLU B 1 180 ? 2.098 -22.203 -23.734 1 96.31 180 GLU B N 1
ATOM 3523 C CA . GLU B 1 180 ? 0.745 -21.703 -23.969 1 96.31 180 GLU B CA 1
ATOM 3524 C C . GLU B 1 180 ? 0.137 -21.125 -22.703 1 96.31 180 GLU B C 1
ATOM 3526 O O . GLU B 1 180 ? -0.448 -20.031 -22.719 1 96.31 180 GLU B O 1
ATOM 3531 N N . LYS B 1 181 ? 0.239 -21.812 -21.625 1 97.44 181 LYS B N 1
ATOM 3532 C CA . LYS B 1 181 ? -0.29 -21.344 -20.344 1 97.44 181 LYS B CA 1
ATOM 3533 C C . LYS B 1 181 ? 0.395 -20.047 -19.906 1 97.44 181 LYS B C 1
ATOM 3535 O O . LYS B 1 181 ? -0.257 -19.141 -19.406 1 97.44 181 LYS B O 1
ATOM 3540 N N . ARG B 1 182 ? 1.708 -19.938 -20.125 1 97.75 182 ARG B N 1
ATOM 3541 C CA . ARG B 1 182 ? 2.426 -18.719 -19.781 1 97.75 182 ARG B CA 1
ATOM 3542 C C . ARG B 1 182 ? 1.977 -17.562 -20.656 1 97.75 182 ARG B C 1
ATOM 3544 O O . ARG B 1 182 ? 1.91 -16.422 -20.203 1 97.75 182 ARG B O 1
ATOM 3551 N N . ARG B 1 183 ? 1.689 -17.891 -21.938 1 98 183 ARG B N 1
ATOM 3552 C CA . ARG B 1 183 ? 1.156 -16.859 -22.828 1 98 183 ARG B CA 1
ATOM 3553 C C . ARG B 1 183 ? -0.179 -16.328 -22.312 1 98 183 ARG B C 1
ATOM 3555 O O . ARG B 1 183 ? -0.431 -15.117 -22.344 1 98 183 ARG B O 1
ATOM 3562 N N . HIS B 1 184 ? -1.025 -17.203 -21.875 1 98.44 184 HIS B N 1
ATOM 3563 C CA . HIS B 1 184 ? -2.309 -16.781 -21.312 1 98.44 184 HIS B CA 1
ATOM 3564 C C . HIS B 1 184 ? -2.119 -15.93 -20.078 1 98.44 184 HIS B C 1
ATOM 3566 O O . HIS B 1 184 ? -2.883 -14.984 -19.844 1 98.44 184 HIS B O 1
ATOM 3572 N N . TRP B 1 185 ? -1.139 -16.281 -19.219 1 98.69 185 TRP B N 1
ATOM 3573 C CA . TRP B 1 185 ? -0.842 -15.477 -18.047 1 98.69 185 TRP B CA 1
ATOM 3574 C C . TRP B 1 185 ? -0.361 -14.086 -18.438 1 98.69 185 TRP B C 1
ATOM 3576 O O . TRP B 1 185 ? -0.795 -13.086 -17.875 1 98.69 185 TRP B O 1
ATOM 3586 N N . LEU B 1 186 ? 0.51 -13.992 -19.453 1 98.69 186 LEU B N 1
ATOM 3587 C CA . LEU B 1 186 ? 0.976 -12.711 -19.969 1 98.69 186 LEU B CA 1
ATOM 3588 C C . LEU B 1 186 ? -0.185 -11.891 -20.531 1 98.69 186 LEU B C 1
ATOM 3590 O O . LEU B 1 186 ? -0.24 -10.672 -20.344 1 98.69 186 LEU B O 1
ATOM 3594 N N . ASP B 1 187 ? -1.108 -12.57 -21.203 1 98.62 187 ASP B N 1
ATOM 3595 C CA . ASP B 1 187 ? -2.301 -11.906 -21.719 1 98.62 187 ASP B CA 1
ATOM 3596 C C . ASP B 1 187 ? -3.146 -11.328 -20.578 1 98.62 187 ASP B C 1
ATOM 3598 O O . ASP B 1 187 ? -3.691 -10.234 -20.703 1 98.62 187 ASP B O 1
ATOM 3602 N N . ALA B 1 188 ? -3.307 -12.094 -19.531 1 98.75 188 ALA B N 1
ATOM 3603 C CA . ALA B 1 188 ? -4.047 -11.617 -18.359 1 98.75 188 ALA B CA 1
ATOM 3604 C C . ALA B 1 188 ? -3.42 -10.344 -17.797 1 98.75 188 ALA B C 1
ATOM 3606 O O . ALA B 1 188 ? -4.125 -9.391 -17.453 1 98.75 188 ALA B O 1
ATOM 3607 N N . LEU B 1 189 ? -2.094 -10.328 -17.656 1 98.69 189 LEU B N 1
ATOM 3608 C CA . LEU B 1 189 ? -1.371 -9.156 -17.188 1 98.69 189 LEU B CA 1
ATOM 3609 C C . LEU B 1 189 ? -1.594 -7.961 -18.109 1 98.69 189 LEU B C 1
ATOM 3611 O O . LEU B 1 189 ? -1.806 -6.84 -17.641 1 98.69 189 LEU B O 1
ATOM 3615 N N . SER B 1 190 ? -1.561 -8.219 -19.375 1 98.56 190 SER B N 1
ATOM 3616 C CA . SER B 1 190 ? -1.791 -7.164 -20.359 1 98.56 190 SER B CA 1
ATOM 3617 C C . SER B 1 190 ? -3.203 -6.602 -20.25 1 98.56 190 SER B C 1
ATOM 3619 O O . SER B 1 190 ? -3.41 -5.395 -20.406 1 98.56 190 SER B O 1
ATOM 3621 N N . ARG B 1 191 ? -4.145 -7.453 -20.031 1 98.5 191 ARG B N 1
ATOM 3622 C CA . ARG B 1 191 ? -5.527 -7.02 -19.859 1 98.5 191 ARG B CA 1
ATOM 3623 C C . ARG B 1 191 ? -5.66 -6.09 -18.656 1 98.5 191 ARG B C 1
ATOM 3625 O O . ARG B 1 191 ? -6.336 -5.059 -18.734 1 98.5 191 ARG B O 1
ATOM 3632 N N . ILE B 1 192 ? -5.043 -6.438 -17.547 1 98.69 192 ILE B N 1
ATOM 3633 C CA . ILE B 1 192 ? -5.074 -5.582 -16.359 1 98.69 192 ILE B CA 1
ATOM 3634 C C . ILE B 1 192 ? -4.402 -4.246 -16.672 1 98.69 192 ILE B C 1
ATOM 3636 O O . ILE B 1 192 ? -4.922 -3.186 -16.312 1 98.69 192 ILE B O 1
ATOM 3640 N N . ALA B 1 193 ? -3.238 -4.316 -17.328 1 98.19 193 ALA B N 1
ATOM 3641 C CA . ALA B 1 193 ? -2.514 -3.098 -17.672 1 98.19 193 ALA B CA 1
ATOM 3642 C C . ALA B 1 193 ? -3.375 -2.168 -18.531 1 98.19 193 ALA B C 1
ATOM 3644 O O . ALA B 1 193 ? -3.324 -0.946 -18.359 1 98.19 193 ALA B O 1
ATOM 3645 N N . GLN B 1 194 ? -4.176 -2.699 -19.406 1 98.12 194 GLN B N 1
ATOM 3646 C CA . GLN B 1 194 ? -5 -1.932 -20.344 1 98.12 194 GLN B CA 1
ATOM 3647 C C . GLN B 1 194 ? -6.098 -1.168 -19.594 1 98.12 194 GLN B C 1
ATOM 3649 O O . GLN B 1 194 ? -6.598 -0.158 -20.094 1 98.12 194 GLN B O 1
ATOM 3654 N N . LEU B 1 195 ? -6.445 -1.636 -18.438 1 97.94 195 LEU B N 1
ATOM 3655 C CA . LEU B 1 195 ? -7.434 -0.934 -17.625 1 97.94 195 LEU B CA 1
ATOM 3656 C C . LEU B 1 195 ? -6.852 0.35 -17.047 1 97.94 195 LEU B C 1
ATOM 3658 O O . LEU B 1 195 ? -7.59 1.204 -16.547 1 97.94 195 LEU B O 1
ATOM 3662 N N . LYS B 1 196 ? -5.492 0.491 -17.047 1 96.56 196 LYS B N 1
ATOM 3663 C CA . LYS B 1 196 ? -4.766 1.634 -16.5 1 96.56 196 LYS B CA 1
ATOM 3664 C C . LYS B 1 196 ? -5.152 1.889 -15.047 1 96.56 196 LYS B C 1
ATOM 3666 O O . LYS B 1 196 ? -5.508 3.012 -14.68 1 96.56 196 LYS B O 1
ATOM 3671 N N . PRO B 1 197 ? -5.086 0.771 -14.258 1 97.62 197 PRO B N 1
ATOM 3672 C CA . PRO B 1 197 ? -5.434 0.955 -12.844 1 97.62 197 PRO B CA 1
ATOM 3673 C C . PRO B 1 197 ? -4.398 1.786 -12.086 1 97.62 197 PRO B C 1
ATOM 3675 O O . PRO B 1 197 ? -3.211 1.748 -12.414 1 97.62 197 PRO B O 1
ATOM 3678 N N . SER B 1 198 ? -4.812 2.549 -11.125 1 95.62 198 SER B N 1
ATOM 3679 C CA . SER B 1 198 ? -3.881 3.24 -10.242 1 95.62 198 SER B CA 1
ATOM 3680 C C . SER B 1 198 ? -3.404 2.328 -9.117 1 95.62 198 SER B C 1
ATOM 3682 O O . SER B 1 198 ? -2.254 2.42 -8.68 1 95.62 198 SER B O 1
ATOM 3684 N N . MET B 1 199 ? -4.27 1.453 -8.68 1 97 199 MET B N 1
ATOM 3685 C CA . MET B 1 199 ? -3.951 0.517 -7.602 1 97 199 MET B CA 1
ATOM 3686 C C . MET B 1 199 ? -4.055 -0.924 -8.086 1 97 199 MET B C 1
ATOM 3688 O O . MET B 1 199 ? -5.094 -1.336 -8.609 1 97 199 MET B O 1
ATOM 3692 N N . VAL B 1 200 ? -2.996 -1.614 -7.988 1 98.56 200 VAL B N 1
ATOM 3693 C CA . VAL B 1 200 ? -2.93 -3.041 -8.289 1 98.56 200 VAL B CA 1
ATOM 3694 C C . VAL B 1 200 ? -2.447 -3.805 -7.055 1 98.56 200 VAL B C 1
ATOM 3696 O O . VAL B 1 200 ? -1.289 -3.674 -6.652 1 98.56 200 VAL B O 1
ATOM 3699 N N . ILE B 1 201 ? -3.309 -4.574 -6.434 1 98.81 201 ILE B N 1
ATOM 3700 C CA . ILE B 1 201 ? -2.975 -5.316 -5.219 1 98.81 201 ILE B CA 1
ATOM 3701 C C . ILE B 1 201 ? -2.771 -6.793 -5.559 1 98.81 201 ILE B C 1
ATOM 3703 O O . ILE B 1 201 ? -3.691 -7.461 -6.035 1 98.81 201 ILE B O 1
ATOM 3707 N N . PRO B 1 202 ? -1.58 -7.32 -5.348 1 98.62 202 PRO B N 1
ATOM 3708 C CA . PRO B 1 202 ? -1.272 -8.711 -5.684 1 98.62 202 PRO B CA 1
ATOM 3709 C C . PRO B 1 202 ? -1.814 -9.703 -4.652 1 98.62 202 PRO B C 1
ATOM 3711 O O . PRO B 1 202 ? -2.271 -9.289 -3.582 1 98.62 202 PRO B O 1
ATOM 3714 N N . GLY B 1 203 ? -1.806 -10.961 -5.02 1 98.25 203 GLY B N 1
ATOM 3715 C CA . GLY B 1 203 ? -2.225 -12.016 -4.102 1 98.25 203 GLY B CA 1
ATOM 3716 C C . GLY B 1 203 ? -1.163 -12.367 -3.078 1 98.25 203 GLY B C 1
ATOM 3717 O O . GLY B 1 203 ? -1.472 -12.938 -2.029 1 98.25 203 GLY B O 1
ATOM 3718 N N . ARG B 1 204 ? 0.079 -12.086 -3.422 1 97.44 204 ARG B N 1
ATOM 3719 C CA . ARG B 1 204 ? 1.218 -12.391 -2.561 1 97.44 204 ARG B CA 1
ATOM 3720 C C . ARG B 1 204 ? 2.277 -11.297 -2.65 1 97.44 204 ARG B C 1
ATOM 3722 O O . ARG B 1 204 ? 2.73 -10.953 -3.744 1 97.44 204 ARG B O 1
ATOM 3729 N N . LYS B 1 205 ? 2.693 -10.844 -1.532 1 96.31 205 LYS B N 1
ATOM 3730 C CA . LYS B 1 205 ? 3.736 -9.82 -1.488 1 96.31 205 LYS B CA 1
ATOM 3731 C C . LYS B 1 205 ? 4.363 -9.734 -0.099 1 96.31 205 LYS B C 1
ATOM 3733 O O . LYS B 1 205 ? 3.838 -10.305 0.861 1 96.31 205 LYS B O 1
ATOM 3738 N N . ARG B 1 206 ? 5.488 -9.023 -0.061 1 93.62 206 ARG B N 1
ATOM 3739 C CA . ARG B 1 206 ? 5.98 -8.531 1.223 1 93.62 206 ARG B CA 1
ATOM 3740 C C . ARG B 1 206 ? 5.062 -7.453 1.785 1 93.62 206 ARG B C 1
ATOM 3742 O O . ARG B 1 206 ? 4.578 -6.598 1.045 1 93.62 206 ARG B O 1
ATOM 3749 N N . ALA B 1 207 ? 4.926 -7.43 3.096 1 95.12 207 ALA B N 1
ATOM 3750 C CA . ALA B 1 207 ? 3.93 -6.574 3.734 1 95.12 207 ALA B CA 1
ATOM 3751 C C . ALA B 1 207 ? 4.191 -5.102 3.426 1 95.12 207 ALA B C 1
ATOM 3753 O O . ALA B 1 207 ? 3.256 -4.324 3.232 1 95.12 207 ALA B O 1
ATOM 3754 N N . SER B 1 208 ? 5.449 -4.695 3.307 1 96.88 208 SER B N 1
ATOM 3755 C CA . SER B 1 208 ? 5.77 -3.277 3.176 1 96.88 208 SER B CA 1
ATOM 3756 C C . SER B 1 208 ? 5.742 -2.838 1.716 1 96.88 208 SER B C 1
ATOM 3758 O O . SER B 1 208 ? 5.852 -1.646 1.418 1 96.88 208 SER B O 1
ATOM 3760 N N . GLN B 1 209 ? 5.656 -3.781 0.791 1 96.75 209 GLN B N 1
ATOM 3761 C CA . GLN B 1 209 ? 5.703 -3.461 -0.632 1 96.75 209 GLN B CA 1
ATOM 3762 C C . GLN B 1 209 ? 4.461 -2.689 -1.067 1 96.75 209 GLN B C 1
ATOM 3764 O O . GLN B 1 209 ? 3.338 -3.08 -0.745 1 96.75 209 GLN B O 1
ATOM 3769 N N . VAL B 1 210 ? 4.699 -1.634 -1.782 1 97.94 210 VAL B N 1
ATOM 3770 C CA . VAL B 1 210 ? 3.602 -0.757 -2.174 1 97.94 210 VAL B CA 1
ATOM 3771 C C . VAL B 1 210 ? 2.838 -1.376 -3.344 1 97.94 210 VAL B C 1
ATOM 3773 O O . VAL B 1 210 ? 3.441 -1.927 -4.266 1 97.94 210 VAL B O 1
ATOM 3776 N N . ASP B 1 211 ? 1.529 -1.243 -3.287 1 97.75 211 ASP B N 1
ATOM 3777 C CA . ASP B 1 211 ? 0.633 -1.714 -4.34 1 97.75 211 ASP B CA 1
ATOM 3778 C C . ASP B 1 211 ? 0.569 -0.717 -5.492 1 97.75 211 ASP B C 1
ATOM 3780 O O . ASP B 1 211 ? 0.237 0.453 -5.293 1 97.75 211 ASP B O 1
ATOM 3784 N N . GLY B 1 212 ? 0.85 -1.184 -6.691 1 96.94 212 GLY B N 1
ATOM 3785 C CA . GLY B 1 212 ? 0.787 -0.279 -7.828 1 96.94 212 GLY B CA 1
ATOM 3786 C C . GLY B 1 212 ? 0.997 -0.977 -9.156 1 96.94 212 GLY B C 1
ATOM 3787 O O . GLY B 1 212 ? 1.346 -2.158 -9.195 1 96.94 212 GLY B O 1
ATOM 3788 N N . PRO B 1 213 ? 0.795 -0.242 -10.273 1 96.75 213 PRO B N 1
ATOM 3789 C CA . PRO B 1 213 ? 0.851 -0.835 -11.617 1 96.75 213 PRO B CA 1
ATOM 3790 C C . PRO B 1 213 ? 2.246 -1.335 -11.984 1 96.75 213 PRO B C 1
ATOM 3792 O O . PRO B 1 213 ? 2.391 -2.172 -12.875 1 96.75 213 PRO B O 1
ATOM 3795 N N . TYR B 1 214 ? 3.266 -0.821 -11.312 1 94.81 214 TYR B N 1
ATOM 3796 C CA . TYR B 1 214 ? 4.625 -1.259 -11.602 1 94.81 214 TYR B CA 1
ATOM 3797 C C . TYR B 1 214 ? 4.785 -2.754 -11.352 1 94.81 214 TYR B C 1
ATOM 3799 O O . TYR B 1 214 ? 5.68 -3.393 -11.906 1 94.81 214 TYR B O 1
ATOM 3807 N N . LEU B 1 215 ? 3.91 -3.385 -10.578 1 96.75 215 LEU B N 1
ATOM 3808 C CA . LEU B 1 215 ? 3.953 -4.812 -10.273 1 96.75 215 LEU B CA 1
ATOM 3809 C C . LEU B 1 215 ? 3.598 -5.641 -11.5 1 96.75 215 LEU B C 1
ATOM 3811 O O . LEU B 1 215 ? 3.998 -6.801 -11.609 1 96.75 215 LEU B O 1
ATOM 3815 N N . ILE B 1 216 ? 2.768 -5.051 -12.438 1 97.06 216 ILE B N 1
ATOM 3816 C CA . ILE B 1 216 ? 2.4 -5.758 -13.656 1 97.06 216 ILE B CA 1
ATOM 3817 C C . ILE B 1 216 ? 3.648 -6.023 -14.492 1 97.06 216 ILE B C 1
ATOM 3819 O O . ILE B 1 216 ? 3.879 -7.152 -14.93 1 97.06 216 ILE B O 1
ATOM 3823 N N . GLU B 1 217 ? 4.414 -4.996 -14.656 1 94.12 217 GLU B N 1
ATOM 3824 C CA . GLU B 1 217 ? 5.652 -5.145 -15.414 1 94.12 217 GLU B CA 1
ATOM 3825 C C . GLU B 1 217 ? 6.613 -6.098 -14.719 1 94.12 217 GLU B C 1
ATOM 3827 O O . GLU B 1 217 ? 7.301 -6.887 -15.375 1 94.12 217 GLU B O 1
ATOM 3832 N N . MET B 1 218 ? 6.691 -5.969 -13.445 1 93.62 218 MET B N 1
ATOM 3833 C CA . MET B 1 218 ? 7.531 -6.883 -12.68 1 93.62 218 MET B CA 1
ATOM 3834 C C . MET B 1 218 ? 7.145 -8.336 -12.945 1 93.62 218 MET B C 1
ATOM 3836 O O . MET B 1 218 ? 8.016 -9.188 -13.117 1 93.62 218 MET B O 1
ATOM 3840 N N . MET B 1 219 ? 5.863 -8.625 -12.977 1 95.88 219 MET B N 1
ATOM 3841 C CA . MET B 1 219 ? 5.348 -9.961 -13.25 1 95.88 219 MET B CA 1
ATOM 3842 C C . MET B 1 219 ? 5.719 -10.414 -14.656 1 95.88 219 MET B C 1
ATOM 3844 O O . MET B 1 219 ? 6.16 -11.547 -14.859 1 95.88 219 MET B O 1
ATOM 3848 N N . GLN B 1 220 ? 5.477 -9.531 -15.609 1 96.44 220 GLN B N 1
ATOM 3849 C CA . GLN B 1 220 ? 5.793 -9.859 -17 1 96.44 220 GLN B CA 1
ATOM 3850 C C . GLN B 1 220 ? 7.27 -10.203 -17.156 1 96.44 220 GLN B C 1
ATOM 3852 O O . GLN B 1 220 ? 7.613 -11.211 -17.781 1 96.44 220 GLN B O 1
ATOM 3857 N N . ASN B 1 221 ? 8.094 -9.43 -16.594 1 94.88 221 ASN B N 1
ATOM 3858 C CA . ASN B 1 221 ? 9.531 -9.656 -16.672 1 94.88 221 ASN B CA 1
ATOM 3859 C C . ASN B 1 221 ? 9.93 -10.992 -16.031 1 94.88 221 ASN B C 1
ATOM 3861 O O . ASN B 1 221 ? 10.812 -11.68 -16.547 1 94.88 221 ASN B O 1
ATOM 3865 N N . TYR B 1 222 ? 9.32 -11.305 -14.961 1 96 222 TYR B N 1
ATOM 3866 C CA . TYR B 1 222 ? 9.633 -12.562 -14.289 1 96 222 TYR B CA 1
ATOM 3867 C C . TYR B 1 222 ? 9.305 -13.75 -15.18 1 96 222 TYR B C 1
ATOM 3869 O O . TYR B 1 222 ? 10.117 -14.672 -15.312 1 96 222 TYR B O 1
ATOM 3877 N N . ILE B 1 223 ? 8.07 -13.75 -15.711 1 97.38 223 ILE B N 1
ATOM 3878 C CA . ILE B 1 223 ? 7.633 -14.852 -16.562 1 97.38 223 ILE B CA 1
ATOM 3879 C C . ILE B 1 223 ? 8.578 -14.992 -17.75 1 97.38 223 ILE B C 1
ATOM 3881 O O . ILE B 1 223 ? 8.969 -16.094 -18.125 1 97.38 223 ILE B O 1
ATOM 3885 N N . MET B 1 224 ? 8.969 -13.898 -18.312 1 96.62 224 MET B N 1
ATOM 3886 C CA . MET B 1 224 ? 9.859 -13.914 -19.469 1 96.62 224 MET B CA 1
ATOM 3887 C C . MET B 1 224 ? 11.234 -14.438 -19.094 1 96.62 224 MET B C 1
ATOM 3889 O O . MET B 1 224 ? 11.844 -15.203 -19.844 1 96.62 224 MET B O 1
ATOM 3893 N N . ALA B 1 225 ? 11.727 -14.008 -17.953 1 96.12 225 ALA B N 1
ATOM 3894 C CA . ALA B 1 225 ? 13.016 -14.5 -17.469 1 96.12 225 ALA B CA 1
ATOM 3895 C C . ALA B 1 225 ? 12.977 -16.016 -17.266 1 96.12 225 ALA B C 1
ATOM 3897 O O . ALA B 1 225 ? 13.93 -16.719 -17.641 1 96.12 225 ALA B O 1
ATOM 3898 N N . PHE B 1 226 ? 11.922 -16.516 -16.672 1 97.62 226 PHE B N 1
ATOM 3899 C CA . PHE B 1 226 ? 11.742 -17.953 -16.438 1 97.62 226 PHE B CA 1
ATOM 3900 C C . PHE B 1 226 ? 11.727 -18.703 -17.766 1 97.62 226 PHE B C 1
ATOM 3902 O O . PHE B 1 226 ? 12.375 -19.75 -17.891 1 97.62 226 PHE B O 1
ATOM 3909 N N . GLN B 1 227 ? 11.031 -18.141 -18.734 1 96.75 227 GLN B N 1
ATOM 3910 C CA . GLN B 1 227 ? 10.977 -18.75 -20.078 1 96.75 227 GLN B CA 1
ATOM 3911 C C . GLN B 1 227 ? 12.367 -18.797 -20.703 1 96.75 227 GLN B C 1
ATOM 3913 O O . GLN B 1 227 ? 12.719 -19.797 -21.344 1 96.75 227 GLN B O 1
ATOM 3918 N N . ASP B 1 228 ? 13.078 -17.766 -20.562 1 96.81 228 ASP B N 1
ATOM 3919 C CA . ASP B 1 228 ? 14.43 -17.719 -21.109 1 96.81 228 ASP B CA 1
ATOM 3920 C C . ASP B 1 228 ? 15.32 -18.797 -20.5 1 96.81 228 ASP B C 1
ATOM 3922 O O . ASP B 1 228 ? 16.125 -19.422 -21.203 1 96.81 228 ASP B O 1
ATOM 3926 N N . ASP B 1 229 ? 15.18 -18.984 -19.25 1 97.25 229 ASP B N 1
ATOM 3927 C CA . ASP B 1 229 ? 15.961 -20.016 -18.578 1 97.25 229 ASP B CA 1
ATOM 3928 C C . ASP B 1 229 ? 15.57 -21.406 -19.047 1 97.25 229 ASP B C 1
ATOM 3930 O O . ASP B 1 229 ? 16.422 -22.281 -19.188 1 97.25 229 ASP B O 1
ATOM 3934 N N . LEU B 1 230 ? 14.297 -21.609 -19.266 1 97 230 LEU B N 1
ATOM 3935 C CA . LEU B 1 230 ? 13.82 -22.922 -19.734 1 97 230 LEU B CA 1
ATOM 3936 C C . LEU B 1 230 ? 14.359 -23.219 -21.125 1 97 230 LEU B C 1
ATOM 3938 O O . LEU B 1 230 ? 14.508 -24.391 -21.5 1 97 230 LEU B O 1
ATOM 3942 N N . LYS B 1 231 ? 14.586 -22.188 -21.922 1 95.69 231 LYS B N 1
ATOM 3943 C CA . LYS B 1 231 ? 15.203 -22.391 -23.234 1 95.69 231 LYS B CA 1
ATOM 3944 C C . LYS B 1 231 ? 16.656 -22.812 -23.094 1 95.69 231 LYS B C 1
ATOM 3946 O O . LYS B 1 231 ? 17.172 -23.578 -23.922 1 95.69 231 LYS B O 1
ATOM 3951 N N . LYS B 1 232 ? 17.25 -22.422 -22.078 1 96.5 232 LYS B N 1
ATOM 3952 C CA . LYS B 1 232 ? 18.688 -22.594 -21.891 1 96.5 232 LYS B CA 1
ATOM 3953 C C . LYS B 1 232 ? 19 -23.938 -21.219 1 96.5 232 LYS B C 1
ATOM 3955 O O . LYS B 1 232 ? 20.016 -24.562 -21.516 1 96.5 232 LYS B O 1
ATOM 3960 N N . TRP B 1 233 ? 18.172 -24.281 -20.266 1 96.69 233 TRP B N 1
ATOM 3961 C CA . TRP B 1 233 ? 18.531 -25.422 -19.422 1 96.69 233 TRP B CA 1
ATOM 3962 C C . TRP B 1 233 ? 17.469 -26.5 -19.484 1 96.69 233 TRP B C 1
ATOM 3964 O O . TRP B 1 233 ? 16.266 -26.203 -19.547 1 96.69 233 TRP B O 1
ATOM 3974 N N . ASN B 1 234 ? 17.906 -27.797 -19.406 1 96.62 234 ASN B N 1
ATOM 3975 C CA . ASN B 1 234 ? 17.031 -28.938 -19.281 1 96.62 234 ASN B CA 1
ATOM 3976 C C . ASN B 1 234 ? 17.109 -29.578 -17.891 1 96.62 234 ASN B C 1
ATOM 3978 O O . ASN B 1 234 ? 16.656 -30.703 -17.703 1 96.62 234 ASN B O 1
ATOM 3982 N N . ASP B 1 235 ? 17.656 -28.891 -16.969 1 97.88 235 ASP B N 1
ATOM 3983 C CA . ASP B 1 235 ? 17.859 -29.312 -15.594 1 97.88 235 ASP B CA 1
ATOM 3984 C C . ASP B 1 235 ? 17.156 -28.375 -14.617 1 97.88 235 ASP B C 1
ATOM 3986 O O . ASP B 1 235 ? 17.516 -27.203 -14.492 1 97.88 235 ASP B O 1
ATOM 3990 N N . PRO B 1 236 ? 16.141 -28.922 -13.922 1 97.88 236 PRO B N 1
ATOM 3991 C CA . PRO B 1 236 ? 15.406 -28.047 -13.016 1 97.88 236 PRO B CA 1
ATOM 3992 C C . PRO B 1 236 ? 16.312 -27.359 -12 1 97.88 236 PRO B C 1
ATOM 3994 O O . PRO B 1 236 ? 16.047 -26.219 -11.609 1 97.88 236 PRO B O 1
ATOM 3997 N N . ALA B 1 237 ? 17.328 -28.031 -11.555 1 97.44 237 ALA B N 1
ATOM 3998 C CA . ALA B 1 237 ? 18.234 -27.453 -10.57 1 97.44 237 ALA B CA 1
ATOM 3999 C C . ALA B 1 237 ? 18.969 -26.234 -11.141 1 97.44 237 ALA B C 1
ATOM 4001 O O . ALA B 1 237 ? 19.219 -25.266 -10.43 1 97.44 237 ALA B O 1
ATOM 4002 N N . LYS B 1 238 ? 19.312 -26.312 -12.414 1 98.25 238 LYS B N 1
ATOM 4003 C CA . LYS B 1 238 ? 20 -25.203 -13.062 1 98.25 238 LYS B CA 1
ATOM 4004 C C . LYS B 1 238 ? 19.062 -24.016 -13.25 1 98.25 238 LYS B C 1
ATOM 4006 O O . LYS B 1 238 ? 19.469 -22.859 -13.094 1 98.25 238 LYS B O 1
ATOM 4011 N N . VAL B 1 239 ? 17.797 -24.312 -13.633 1 98.31 239 VAL B N 1
ATOM 4012 C CA . VAL B 1 239 ? 16.797 -23.25 -13.758 1 98.31 239 VAL B CA 1
ATOM 4013 C C . VAL B 1 239 ? 16.594 -22.578 -12.406 1 98.31 239 VAL B C 1
ATOM 4015 O O . VAL B 1 239 ? 16.578 -21.344 -12.32 1 98.31 239 VAL B O 1
ATOM 4018 N N . GLU B 1 240 ? 16.406 -23.359 -11.375 1 97.75 240 GLU B N 1
ATOM 4019 C CA . GLU B 1 240 ? 16.203 -22.844 -10.031 1 97.75 240 GLU B CA 1
ATOM 4020 C C . GLU B 1 240 ? 17.375 -21.953 -9.602 1 97.75 240 GLU B C 1
ATOM 4022 O O . GLU B 1 240 ? 17.172 -20.875 -9.062 1 97.75 240 GLU B O 1
ATOM 4027 N N . GLU B 1 241 ? 18.609 -22.438 -9.789 1 97.19 241 GLU B N 1
ATOM 4028 C CA . GLU B 1 241 ? 19.812 -21.672 -9.445 1 97.19 241 GLU B CA 1
ATOM 4029 C C . GLU B 1 241 ? 19.844 -20.328 -10.172 1 97.19 241 GLU B C 1
ATOM 4031 O O . GLU B 1 241 ? 20.156 -19.312 -9.562 1 97.19 241 GLU B O 1
ATOM 4036 N N . SER B 1 242 ? 19.578 -20.391 -11.43 1 97.25 242 SER B N 1
ATOM 4037 C CA . SER B 1 242 ? 19.578 -19.172 -12.242 1 97.25 242 SER B CA 1
ATOM 4038 C C . SER B 1 242 ? 18.547 -18.172 -11.742 1 97.25 242 SER B C 1
ATOM 4040 O O . SER B 1 242 ? 18.859 -16.984 -11.609 1 97.25 242 SER B O 1
ATOM 4042 N N . MET B 1 243 ? 17.312 -18.609 -11.461 1 96.75 243 MET B N 1
ATOM 4043 C CA . MET B 1 243 ? 16.25 -17.719 -11.008 1 96.75 243 MET B CA 1
ATOM 4044 C C . MET B 1 243 ? 16.562 -17.141 -9.633 1 96.75 243 MET B C 1
ATOM 4046 O O . MET B 1 243 ? 16.297 -15.969 -9.367 1 96.75 243 MET B O 1
ATOM 4050 N N . ARG B 1 244 ? 17.125 -17.938 -8.742 1 94.69 244 ARG B N 1
ATOM 4051 C CA . ARG B 1 244 ? 17.5 -17.453 -7.418 1 94.69 244 ARG B CA 1
ATOM 4052 C C . ARG B 1 244 ? 18.578 -16.359 -7.516 1 94.69 244 ARG B C 1
ATOM 4054 O O . ARG B 1 244 ? 18.562 -15.398 -6.746 1 94.69 244 ARG B O 1
ATOM 4061 N N . LYS B 1 245 ? 19.5 -16.562 -8.453 1 93.44 245 LYS B N 1
ATOM 4062 C CA . LYS B 1 245 ? 20.547 -15.562 -8.664 1 93.44 245 LYS B CA 1
ATOM 4063 C C . LYS B 1 245 ? 19.953 -14.25 -9.195 1 93.44 245 LYS B C 1
ATOM 4065 O O . LYS B 1 245 ? 20.391 -13.164 -8.797 1 93.44 245 LYS B O 1
ATOM 4070 N N . ARG B 1 246 ? 19 -14.367 -10.062 1 92.12 246 ARG B N 1
ATOM 4071 C CA . ARG B 1 246 ? 18.375 -13.195 -10.68 1 92.12 246 ARG B CA 1
ATOM 4072 C C . ARG B 1 246 ? 17.484 -12.461 -9.68 1 92.12 246 ARG B C 1
ATOM 4074 O O . ARG B 1 246 ? 17.375 -11.234 -9.727 1 92.12 246 ARG B O 1
ATOM 4081 N N . TYR B 1 247 ? 16.859 -13.219 -8.812 1 91.25 247 TYR B N 1
ATOM 4082 C CA . TYR B 1 247 ? 15.922 -12.648 -7.852 1 91.25 247 TYR B CA 1
ATOM 4083 C C . TYR B 1 247 ? 16.266 -13.07 -6.43 1 91.25 247 TYR B C 1
ATOM 4085 O O . TYR B 1 247 ? 15.484 -13.742 -5.762 1 91.25 247 TYR B O 1
ATOM 4093 N N . PRO B 1 248 ? 17.359 -12.562 -5.926 1 88.31 248 PRO B N 1
ATOM 4094 C CA . PRO B 1 248 ? 17.875 -13.062 -4.652 1 88.31 248 PRO B CA 1
ATOM 4095 C C . PRO B 1 248 ? 17 -12.664 -3.463 1 88.31 248 PRO B C 1
ATOM 4097 O O . PRO B 1 248 ? 17.078 -13.289 -2.4 1 88.31 248 PRO B O 1
ATOM 4100 N N . ALA B 1 249 ? 16.172 -11.68 -3.635 1 86.62 249 ALA B N 1
ATOM 4101 C CA . ALA B 1 249 ? 15.414 -11.188 -2.494 1 86.62 249 ALA B CA 1
ATOM 4102 C C . ALA B 1 249 ? 14.031 -11.828 -2.441 1 86.62 249 ALA B C 1
ATOM 4104 O O . ALA B 1 249 ? 13.289 -11.648 -1.473 1 86.62 249 ALA B O 1
ATOM 4105 N N . ARG B 1 250 ? 13.602 -12.508 -3.518 1 89.69 250 ARG B N 1
ATOM 4106 C CA . ARG B 1 250 ? 12.273 -13.109 -3.537 1 89.69 250 ARG B CA 1
ATOM 4107 C C . ARG B 1 250 ? 12.18 -14.25 -2.535 1 89.69 250 ARG B C 1
ATOM 4109 O O . ARG B 1 250 ? 13.18 -14.914 -2.242 1 89.69 250 ARG B O 1
ATOM 4116 N N . ARG B 1 251 ? 10.953 -14.383 -2.1 1 83.69 251 ARG B N 1
ATOM 4117 C CA . ARG B 1 251 ? 10.711 -15.359 -1.046 1 83.69 251 ARG B CA 1
ATOM 4118 C C . ARG B 1 251 ? 10 -16.594 -1.595 1 83.69 251 ARG B C 1
ATOM 4120 O O . ARG B 1 251 ? 9.422 -16.547 -2.68 1 83.69 251 ARG B O 1
ATOM 4127 N N . ASN B 1 252 ? 10.039 -17.766 -0.795 1 88.19 252 ASN B N 1
ATOM 4128 C CA . ASN B 1 252 ? 9.344 -19.031 -1.01 1 88.19 252 ASN B CA 1
ATOM 4129 C C . ASN B 1 252 ? 10.031 -19.875 -2.07 1 88.19 252 ASN B C 1
ATOM 4131 O O . ASN B 1 252 ? 9.469 -20.125 -3.137 1 88.19 252 ASN B O 1
ATOM 4135 N N . ASP B 1 253 ? 11.055 -20.531 -1.707 1 93.12 253 ASP B N 1
ATOM 4136 C CA . ASP B 1 253 ? 11.852 -21.391 -2.572 1 93.12 253 ASP B CA 1
ATOM 4137 C C . ASP B 1 253 ? 11.109 -22.688 -2.912 1 93.12 253 ASP B C 1
ATOM 4139 O O . ASP B 1 253 ? 11.406 -23.328 -3.918 1 93.12 253 ASP B O 1
ATOM 4143 N N . PHE B 1 254 ? 10.203 -23.031 -2.107 1 94.19 254 PHE B N 1
ATOM 4144 C CA . PHE B 1 254 ? 9.391 -24.219 -2.387 1 94.19 254 PHE B CA 1
ATOM 4145 C C . PHE B 1 254 ? 8.625 -24.047 -3.693 1 94.19 254 PHE B C 1
ATOM 4147 O O . PHE B 1 254 ? 8.617 -24.953 -4.531 1 94.19 254 PHE B O 1
ATOM 4154 N N . ILE B 1 255 ? 8.039 -22.906 -3.816 1 95.06 255 ILE B N 1
ATOM 4155 C CA . ILE B 1 255 ? 7.242 -22.594 -5 1 95.06 255 ILE B CA 1
ATOM 4156 C C . ILE B 1 255 ? 8.141 -22.562 -6.23 1 95.06 255 ILE B C 1
ATOM 4158 O O . ILE B 1 255 ? 7.773 -23.062 -7.297 1 95.06 255 ILE B O 1
ATOM 4162 N N . LEU B 1 256 ? 9.289 -21.938 -6.059 1 96.69 256 LEU B N 1
ATOM 4163 C CA . LEU B 1 256 ? 10.242 -21.906 -7.164 1 96.69 256 LEU B CA 1
ATOM 4164 C C . LEU B 1 256 ? 10.648 -23.328 -7.57 1 96.69 256 LEU B C 1
ATOM 4166 O O . LEU B 1 256 ? 10.703 -23.641 -8.758 1 96.69 256 LEU B O 1
ATOM 4170 N N . ASP B 1 257 ? 10.953 -24.156 -6.602 1 96.38 257 ASP B N 1
ATOM 4171 C CA . ASP B 1 257 ? 11.344 -25.547 -6.84 1 96.38 257 ASP B CA 1
ATOM 4172 C C . ASP B 1 257 ? 10.266 -26.281 -7.637 1 96.38 257 ASP B C 1
ATOM 4174 O O . ASP B 1 257 ? 10.562 -26.922 -8.648 1 96.38 257 ASP B O 1
ATOM 4178 N N . ARG B 1 258 ? 9.039 -26.203 -7.195 1 95.38 258 ARG B N 1
ATOM 4179 C CA . ARG B 1 258 ? 7.918 -26.859 -7.859 1 95.38 258 ARG B CA 1
ATOM 4180 C C . ARG B 1 258 ? 7.746 -26.344 -9.289 1 95.38 258 ARG B C 1
ATOM 4182 O O . ARG B 1 258 ? 7.418 -27.109 -10.195 1 95.38 258 ARG B O 1
ATOM 4189 N N . SER B 1 259 ? 7.871 -25.047 -9.461 1 97.69 259 SER B N 1
ATOM 4190 C CA . SER B 1 259 ? 7.758 -24.422 -10.773 1 97.69 259 SER B CA 1
ATOM 4191 C C . SER B 1 259 ? 8.805 -24.984 -11.734 1 97.69 259 SER B C 1
ATOM 4193 O O . SER B 1 259 ? 8.484 -25.312 -12.883 1 97.69 259 SER B O 1
ATOM 4195 N N . CYS B 1 260 ? 10.031 -25.062 -11.297 1 98 260 CYS B N 1
ATOM 4196 C CA . CYS B 1 260 ? 11.133 -25.531 -12.133 1 98 260 CYS B CA 1
ATOM 4197 C C . CYS B 1 260 ? 10.961 -27 -12.484 1 98 260 CYS B C 1
ATOM 4199 O O . CYS B 1 260 ? 11.117 -27.391 -13.648 1 98 260 CYS B O 1
ATOM 4201 N N . MET B 1 261 ? 10.641 -27.844 -11.477 1 97.19 261 MET B N 1
ATOM 4202 C CA . MET B 1 261 ? 10.461 -29.281 -11.695 1 97.19 261 MET B CA 1
ATOM 4203 C C . MET B 1 261 ? 9.367 -29.531 -12.719 1 97.19 261 MET B C 1
ATOM 4205 O O . MET B 1 261 ? 9.562 -30.297 -13.68 1 97.19 261 MET B O 1
ATOM 4209 N N . ALA B 1 262 ? 8.266 -28.906 -12.547 1 97.56 262 ALA B N 1
ATOM 4210 C CA . ALA B 1 262 ? 7.113 -29.141 -13.414 1 97.56 262 ALA B CA 1
ATOM 4211 C C . ALA B 1 262 ? 7.398 -28.641 -14.836 1 97.56 262 ALA B C 1
ATOM 4213 O O . ALA B 1 262 ? 7.059 -29.328 -15.812 1 97.56 262 ALA B O 1
ATOM 4214 N N . SER B 1 263 ? 7.965 -27.469 -14.977 1 97.62 263 SER B N 1
ATOM 4215 C CA . SER B 1 263 ? 8.156 -26.844 -16.281 1 97.62 263 SER B CA 1
ATOM 4216 C C . SER B 1 263 ? 9.219 -27.594 -17.094 1 97.62 263 SER B C 1
ATOM 4218 O O . SER B 1 263 ? 9.078 -27.75 -18.312 1 97.62 263 SER B O 1
ATOM 4220 N N . VAL B 1 264 ? 10.297 -28.031 -16.469 1 97.75 264 VAL B N 1
ATOM 4221 C CA . VAL B 1 264 ? 11.336 -28.781 -17.172 1 97.75 264 VAL B CA 1
ATOM 4222 C C . VAL B 1 264 ? 10.797 -30.156 -17.594 1 97.75 264 VAL B C 1
ATOM 4224 O O . VAL B 1 264 ? 11.062 -30.625 -18.703 1 97.75 264 VAL B O 1
ATOM 4227 N N . ALA B 1 265 ? 10.062 -30.797 -16.688 1 97 265 ALA B N 1
ATOM 4228 C CA . ALA B 1 265 ? 9.453 -32.094 -17.016 1 97 265 ALA B CA 1
ATOM 4229 C C . ALA B 1 265 ? 8.555 -31.953 -18.25 1 97 265 ALA B C 1
ATOM 4231 O O . ALA B 1 265 ? 8.594 -32.812 -19.141 1 97 265 ALA B O 1
ATOM 4232 N N . GLU B 1 266 ? 7.762 -30.922 -18.234 1 96.12 266 GLU B N 1
ATOM 4233 C CA . GLU B 1 266 ? 6.879 -30.672 -19.359 1 96.12 266 GLU B CA 1
ATOM 4234 C C . GLU B 1 266 ? 7.68 -30.453 -20.641 1 96.12 266 GLU B C 1
ATOM 4236 O O . GLU B 1 266 ? 7.285 -30.906 -21.719 1 96.12 266 GLU B O 1
ATOM 4241 N N . LYS B 1 267 ? 8.742 -29.703 -20.562 1 94.19 267 LYS B N 1
ATOM 4242 C CA . LYS B 1 267 ? 9.602 -29.422 -21.703 1 94.19 267 LYS B CA 1
ATOM 4243 C C . LYS B 1 267 ? 10.219 -30.719 -22.25 1 94.19 267 LYS B C 1
ATOM 4245 O O . LYS B 1 267 ? 10.227 -30.938 -23.469 1 94.19 267 LYS B O 1
ATOM 4250 N N . LEU B 1 268 ? 10.711 -31.531 -21.406 1 95.12 268 LEU B N 1
ATOM 4251 C CA . LEU B 1 268 ? 11.367 -32.781 -21.812 1 95.12 268 LEU B CA 1
ATOM 4252 C C . LEU B 1 268 ? 10.359 -33.719 -22.453 1 95.12 268 LEU B C 1
ATOM 4254 O O . LEU B 1 268 ? 10.68 -34.406 -23.422 1 95.12 268 LEU B O 1
ATOM 4258 N N . GLN B 1 269 ? 9.188 -33.719 -21.938 1 93.94 269 GLN B N 1
ATOM 4259 C CA . GLN B 1 269 ? 8.141 -34.562 -22.5 1 93.94 269 GLN B CA 1
ATOM 4260 C C . GLN B 1 269 ? 7.742 -34.062 -23.891 1 93.94 269 GLN B C 1
ATOM 4262 O O . GLN B 1 269 ? 7.496 -34.875 -24.797 1 93.94 269 GLN B O 1
ATOM 4267 N N . ALA B 1 270 ? 7.68 -32.812 -24.062 1 89.25 270 ALA B N 1
ATOM 4268 C CA . ALA B 1 270 ? 7.336 -32.219 -25.359 1 89.25 270 ALA B CA 1
ATOM 4269 C C . ALA B 1 270 ? 8.414 -32.5 -26.391 1 89.25 270 ALA B C 1
ATOM 4271 O O . ALA B 1 270 ? 8.109 -32.75 -27.562 1 89.25 270 ALA B O 1
ATOM 4272 N N . ASN B 1 271 ? 9.68 -32.438 -26.016 1 86.88 271 ASN B N 1
ATOM 4273 C CA . ASN B 1 271 ? 10.805 -32.719 -26.906 1 86.88 271 ASN B CA 1
ATOM 4274 C C . ASN B 1 271 ? 10.812 -34.188 -27.359 1 86.88 271 ASN B C 1
ATOM 4276 O O . ASN B 1 271 ? 11.172 -34.5 -28.5 1 86.88 271 ASN B O 1
ATOM 4280 N N . GLU B 1 272 ? 10.5 -34.969 -26.453 1 88.56 272 GLU B N 1
ATOM 4281 C CA . GLU B 1 272 ? 10.438 -36.406 -26.781 1 88.56 272 GLU B CA 1
ATOM 4282 C C . GLU B 1 272 ? 9.328 -36.688 -27.781 1 88.56 272 GLU B C 1
ATOM 4284 O O . GLU B 1 272 ? 9.508 -37.469 -28.703 1 88.56 272 GLU B O 1
ATOM 4289 N N . LYS B 1 273 ? 8.188 -36.156 -27.703 1 86.62 273 LYS B N 1
ATOM 4290 C CA . LYS B 1 273 ? 7.062 -36.344 -28.609 1 86.62 273 LYS B CA 1
ATOM 4291 C C . LYS B 1 273 ? 7.363 -35.781 -30 1 86.62 273 LYS B C 1
ATOM 4293 O O . LYS B 1 273 ? 6.91 -36.344 -31.016 1 86.62 273 LYS B O 1
ATOM 4298 N N . ALA B 1 274 ? 8.102 -34.75 -30.062 1 81.81 274 ALA B N 1
ATOM 4299 C CA . ALA B 1 274 ? 8.438 -34.094 -31.328 1 81.81 274 ALA B CA 1
ATOM 4300 C C . ALA B 1 274 ? 9.469 -34.906 -32.094 1 81.81 274 ALA B C 1
ATOM 4302 O O . ALA B 1 274 ? 9.57 -34.781 -33.344 1 81.81 274 ALA B O 1
ATOM 4303 N N . SER B 1 275 ? 10.281 -35.656 -31.391 1 80 275 SER B N 1
ATOM 4304 C CA . SER B 1 275 ? 11.336 -36.469 -32.031 1 80 275 SER B CA 1
ATOM 4305 C C . SER B 1 275 ? 10.789 -37.781 -32.531 1 80 275 SER B C 1
ATOM 4307 O O . SER B 1 275 ? 11.484 -38.5 -33.281 1 80 275 SER B O 1
ATOM 4309 N N . ILE B 1 276 ? 9.57 -38.125 -32.344 1 72.12 276 ILE B N 1
ATOM 4310 C CA . ILE B 1 276 ? 8.953 -39.312 -32.875 1 72.12 276 ILE B CA 1
ATOM 4311 C C . ILE B 1 276 ? 8.18 -38.969 -34.156 1 72.12 276 ILE B C 1
ATOM 4313 O O . ILE B 1 276 ? 7.477 -37.969 -34.188 1 72.12 276 ILE B O 1
#

Solvent-accessible surface area (backbone atoms only — not comparable to full-atom values): 27541 Å² total; per-residue (Å²): 124,86,54,65,75,44,48,31,48,47,58,43,70,59,43,82,40,94,65,88,58,82,54,70,63,28,26,36,40,65,30,38,39,27,37,42,39,31,46,72,53,30,27,37,36,35,34,31,43,43,55,64,68,57,18,50,50,48,46,54,48,49,51,68,73,40,65,93,43,44,57,48,34,38,36,39,38,40,46,55,57,62,32,46,57,12,45,66,59,38,37,72,78,36,71,80,34,41,47,30,22,35,51,65,22,40,57,45,34,53,74,71,43,63,73,91,75,50,50,45,63,37,51,94,75,14,53,52,67,50,85,85,45,56,36,31,40,41,76,39,79,22,35,44,44,59,30,31,26,29,40,38,28,70,94,70,30,35,30,43,28,27,66,70,29,46,43,62,40,48,64,52,29,40,73,27,34,43,71,67,40,43,50,34,25,49,48,42,46,49,54,54,57,71,68,64,40,25,27,31,38,41,23,24,42,50,80,40,51,64,45,24,54,68,38,50,55,52,40,50,52,48,56,52,52,53,51,53,37,55,73,73,40,87,42,36,69,57,37,42,51,52,50,43,68,75,42,70,80,45,41,33,48,32,39,36,49,46,15,26,47,38,25,37,52,47,49,54,53,52,53,54,59,68,73,100,124,87,52,65,74,45,48,32,48,47,58,44,70,59,42,81,40,95,64,88,56,83,54,71,63,29,26,36,39,65,29,38,40,24,36,40,40,31,45,72,51,30,28,38,37,34,33,29,44,43,54,65,68,57,18,50,51,49,46,54,48,50,53,68,73,39,67,94,42,43,57,48,34,38,35,40,40,40,46,55,58,63,33,44,58,11,43,65,57,39,38,72,78,35,71,79,35,39,47,30,22,35,51,67,24,39,58,44,34,52,76,72,41,65,71,91,75,51,50,45,61,37,51,95,76,14,52,52,69,49,85,86,44,58,36,29,42,43,78,39,78,20,36,43,45,58,31,30,25,31,39,38,28,71,92,70,28,34,31,44,29,27,67,70,27,45,43,62,39,48,64,50,28,41,73,26,32,44,72,66,40,44,48,34,26,49,48,42,46,51,53,53,56,72,67,63,40,26,27,32,38,42,21,23,43,51,81,42,50,63,44,23,53,65,40,50,56,51,42,50,52,48,55,52,52,53,52,54,38,57,75,72,41,87,41,37,69,58,38,41,52,52,51,43,68,76,41,70,80,45,41,32,47,31,39,37,50,46,15,26,48,39,23,36,51,46,48,53,53,52,53,55,60,70,73,101

pLDDT: mean 94.36, std 7.46, range [38.5, 98.94]

Foldseek 3Di:
DFADKDKDKDWAQKDAAPLVDDDPLQGIDFIFIWMWIDTDAEIEIEFAAADQVRLLVVLVVNCVVDPNHAYAEYEYFAQDCRRQNSVVSNCVSRVNHFYEYAPLRQVSNVVPDPPVRGGHHDPPQQWDDDPPWIKRWAAFCAALHRGGTWIATPVQLEIEGELLFEEQADHQCLRVQDPVRLVSSLVSLVVSVVSVGQFYHYGGYDPVDGTGNVRSVVVVVLSVLLVVLLVVDLDLVSSLVVSCVVRVRHGNSSSSSSNSVNNSVVVVVVVVVVVD/DFFDKDKDKDWAQKDAAPLVDDDPLQGIDFIFIWMWIDGDAEIEIEFAAADQVRLLVVLVVNCVVDPNHAYAEYEYFAQDCRRQNSVVSNCVSRVNHFYEYAPLRQVSNVVPDPPVRGGHHDPPQQWDDDPPWIKRWAAFCAALHGGGTWIATPVQLEIEGELLFEEQADHQCLRVQDPVRLVSSLVSLVVSVVSVGQFYHYGGYDPVDGTGNVRSVVVVVLSVLLVVLLVVDLDLVSSLVVSCVVRVRHGNSSSSSSNSVRNSVVVVVVVVVVVD

Sequence (552 aa):
MPSSLQVDVYVAPAIRAETGLEEPSKQLWSPICCILIQGPTLAVLVDTPTPVELAQGLSEWVKKTAPGKKLRYICTTHAHGDHFYGNPVLLKNFPEAKCVATSFVNHGIEDAVSNENCPESLPANGEFSIDGYSFFGIDVAFSDTNYSSFLHMLAIDLVVAGDIVFGECFQHLGETCTTEKRRHWLDALSRIAQLKPSMVIPGRKRASQVDGPYLIEMMQNYIMAFQDDLKKWNDPAKVEESMRKRYPARRNDFILDRSCMASVAEKLQANEKASIMPSSLQVDVYVAPAIRAETGLEEPSKQLWSPICCILIQGPTLAVLVDTPTPVELAQGLSEWVKKTAPGKKLRYICTTHAHGDHFYGNPVLLKNFPEAKCVATSFVNHGIEDAVSNENCPESLPANGEFSIDGYSFFGIDVAFSDTNYSSFLHMLAIDLVVAGDIVFGECFQHLGETCTTEKRRHWLDALSRIAQLKPSMVIPGRKRASQVDGPYLIEMMQNYIMAFQDDLKKWNDPAKVEESMRKRYPARRNDFILDRSCMASVAEKLQANEKASI

Nearest PDB structures (foldseek):
  6v3q-assembly1_B  TM=7.226E-01  e=8.752E-13  Pseudomonas aeruginosa
  6t5l-assembly1_A  TM=7.804E-01  e=1.510E-09  Myroides odoratimimus
  4dik-assembly1_B  TM=7.273E-01  e=1.510E-09  Thermotoga maritima
  1vme-assembly1_B  TM=7.153E-01  e=9.336E-10  Thermotoga maritima
  2q9u-assembly1_A  TM=7.310E-01  e=3.806E-07  Giardia duodenalis